Protein AF-0000000081333430 (afdb_homodimer)

Radius of gyration: 29.17 Å; Cα contacts (8 Å, |Δi|>4): 465; chains: 2; bounding box: 169×67×48 Å

Structure (mmCIF, N/CA/C/O backbone):
data_AF-0000000081333430-model_v1
#
loop_
_entity.id
_entity.type
_entity.pdbx_description
1 polymer 'TetR/AcrR family transcriptional regulator'
#
loop_
_atom_site.group_PDB
_atom_site.id
_atom_site.type_symbol
_atom_site.label_atom_id
_atom_site.label_alt_id
_atom_site.label_comp_id
_atom_site.label_asym_id
_atom_site.label_entity_id
_atom_site.label_seq_id
_atom_site.pdbx_PDB_ins_code
_atom_site.Cartn_x
_atom_site.Cartn_y
_atom_site.Cartn_z
_atom_site.occupancy
_atom_site.B_iso_or_equiv
_atom_site.auth_seq_id
_atom_site.auth_comp_id
_atom_site.auth_asym_id
_atom_site.auth_atom_id
_atom_site.pdbx_PDB_model_num
ATOM 1 N N . MET A 1 1 ? -84.312 11.594 16.094 1 27.25 1 MET A N 1
ATOM 2 C CA . MET A 1 1 ? -83.75 10.492 15.32 1 27.25 1 MET A CA 1
ATOM 3 C C . MET A 1 1 ? -82.188 10.617 15.219 1 27.25 1 MET A C 1
ATOM 5 O O . MET A 1 1 ? -81.688 11.555 14.594 1 27.25 1 MET A O 1
ATOM 9 N N . VAL A 1 2 ? -81.5 10.195 16.297 1 30.92 2 VAL A N 1
ATOM 10 C CA . VAL A 1 2 ? -80.062 10.242 16.703 1 30.92 2 VAL A CA 1
ATOM 11 C C . VAL A 1 2 ? -79.25 9.391 15.758 1 30.92 2 VAL A C 1
ATOM 13 O O . VAL A 1 2 ? -79.438 8.18 15.664 1 30.92 2 VAL A O 1
ATOM 16 N N . LYS A 1 3 ? -78.875 9.938 14.531 1 29.56 3 LYS A N 1
ATOM 17 C CA . LYS A 1 3 ? -78.062 9.25 13.562 1 29.56 3 LYS A CA 1
ATOM 18 C C . LYS A 1 3 ? -76.75 8.75 14.211 1 29.56 3 LYS A C 1
ATOM 20 O O . LYS A 1 3 ? -76 9.531 14.805 1 29.56 3 LYS A O 1
ATOM 25 N N . LEU A 1 4 ? -76.75 7.492 14.656 1 30.27 4 LEU A N 1
ATOM 26 C CA . LEU A 1 4 ? -75.625 6.73 15.188 1 30.27 4 LEU A CA 1
ATOM 27 C C . LEU A 1 4 ? -74.438 6.699 14.195 1 30.27 4 LEU A C 1
ATOM 29 O O . LEU A 1 4 ? -74.625 6.23 13.062 1 30.27 4 LEU A O 1
ATOM 33 N N . ASN A 1 5 ? -73.562 7.73 14.086 1 33.53 5 ASN A N 1
ATOM 34 C CA . ASN A 1 5 ? -72.312 7.797 13.32 1 33.53 5 ASN A CA 1
ATOM 35 C C . ASN A 1 5 ? -71.438 6.586 13.586 1 33.53 5 ASN A C 1
ATOM 37 O O . ASN A 1 5 ? -70.938 6.398 14.711 1 33.53 5 ASN A O 1
ATOM 41 N N . THR A 1 6 ? -71.75 5.402 12.984 1 31.69 6 THR A N 1
ATOM 42 C CA . THR A 1 6 ? -70.938 4.16 13.039 1 31.69 6 THR A CA 1
ATOM 43 C C . THR A 1 6 ? -69.562 4.379 12.547 1 31.69 6 THR A C 1
ATOM 45 O O . THR A 1 6 ? -69.312 4.727 11.383 1 31.69 6 THR A O 1
ATOM 48 N N . ALA A 1 7 ? -68.5 4.863 13.344 1 30.3 7 ALA A N 1
ATOM 49 C CA . ALA A 1 7 ? -67.062 4.902 13.102 1 30.3 7 ALA A CA 1
ATOM 50 C C . ALA A 1 7 ? -66.562 3.527 12.695 1 30.3 7 ALA A C 1
ATOM 52 O O . ALA A 1 7 ? -66.688 2.562 13.453 1 30.3 7 ALA A O 1
ATOM 53 N N . SER A 1 8 ? -66.625 3.168 11.406 1 31.27 8 SER A N 1
ATOM 54 C CA . SER A 1 8 ? -66.062 1.97 10.836 1 31.27 8 SER A CA 1
ATOM 55 C C . SER A 1 8 ? -64.562 1.89 11.172 1 31.27 8 SER A C 1
ATOM 57 O O . SER A 1 8 ? -63.781 2.814 10.883 1 31.27 8 SER A O 1
ATOM 59 N N . ALA A 1 9 ? -64.125 1.323 12.266 1 29 9 ALA A N 1
ATOM 60 C CA . ALA A 1 9 ? -62.75 0.922 12.602 1 29 9 ALA A CA 1
ATOM 61 C C . ALA A 1 9 ? -62.125 0.127 11.461 1 29 9 ALA A C 1
ATOM 63 O O . ALA A 1 9 ? -62.594 -0.963 11.125 1 29 9 ALA A O 1
ATOM 64 N N . ARG A 1 10 ? -61.656 0.77 10.406 1 31.45 10 ARG A N 1
ATOM 65 C CA . ARG A 1 10 ? -60.812 0.111 9.422 1 31.45 10 ARG A CA 1
ATOM 66 C C . ARG A 1 10 ? -59.719 -0.714 10.109 1 31.45 10 ARG A C 1
ATOM 68 O O . ARG A 1 10 ? -58.906 -0.179 10.875 1 31.45 10 ARG A O 1
ATOM 75 N N . ALA A 1 11 ? -59.906 -1.986 10.43 1 31.88 11 ALA A N 1
ATOM 76 C CA . ALA A 1 11 ? -58.875 -2.971 10.805 1 31.88 11 ALA A CA 1
ATOM 77 C C . ALA A 1 11 ? -57.688 -2.893 9.875 1 31.88 11 ALA A C 1
ATOM 79 O O . ALA A 1 11 ? -57.812 -2.947 8.648 1 31.88 11 ALA A O 1
ATOM 80 N N . ALA A 1 12 ? -56.594 -2.16 10.172 1 32.81 12 ALA A N 1
ATOM 81 C CA . ALA A 1 12 ? -55.281 -2.244 9.578 1 32.81 12 ALA A CA 1
ATOM 82 C C . ALA A 1 12 ? -54.812 -3.695 9.453 1 32.81 12 ALA A C 1
ATOM 84 O O . ALA A 1 12 ? -54.688 -4.402 10.461 1 32.81 12 ALA A O 1
ATOM 85 N N . THR A 1 13 ? -55.312 -4.465 8.422 1 35.69 13 THR A N 1
ATOM 86 C CA . THR A 1 13 ? -54.656 -5.738 8.125 1 35.69 13 THR A CA 1
ATOM 87 C C . THR A 1 13 ? -53.156 -5.57 8.062 1 35.69 13 THR A C 1
ATOM 89 O O . THR A 1 13 ? -52.625 -4.754 7.293 1 35.69 13 THR A O 1
ATOM 92 N N . THR A 1 14 ? -52.438 -5.645 9.141 1 38.69 14 THR A N 1
ATOM 93 C CA . THR A 1 14 ? -51 -5.82 9.18 1 38.69 14 THR A CA 1
ATOM 94 C C . THR A 1 14 ? -50.562 -6.887 8.18 1 38.69 14 THR A C 1
ATOM 96 O O . THR A 1 14 ? -50.875 -8.062 8.344 1 38.69 14 THR A O 1
ATOM 99 N N . GLY A 1 15 ? -50.688 -6.688 6.848 1 36.25 15 GLY A N 1
ATOM 100 C CA . GLY A 1 15 ? -50.031 -7.574 5.891 1 36.25 15 GLY A CA 1
ATOM 101 C C . GLY A 1 15 ? -48.625 -7.98 6.305 1 36.25 15 GLY A C 1
ATOM 102 O O . GLY A 1 15 ? -47.719 -7.141 6.367 1 36.25 15 GLY A O 1
ATOM 103 N N . LYS A 1 16 ? -48.438 -8.961 7.184 1 37.94 16 LYS A N 1
ATOM 104 C CA . LYS A 1 16 ? -47.125 -9.625 7.32 1 37.94 16 LYS A CA 1
ATOM 105 C C . LYS A 1 16 ? -46.5 -9.891 5.953 1 37.94 16 LYS A C 1
ATOM 107 O O . LYS A 1 16 ? -47.062 -10.602 5.129 1 37.94 16 LYS A O 1
ATOM 112 N N . THR A 1 17 ? -45.906 -8.914 5.305 1 42.38 17 THR A N 1
ATOM 113 C CA . THR A 1 17 ? -45 -9.219 4.195 1 42.38 17 THR A CA 1
ATOM 114 C C . THR A 1 17 ? -44.25 -10.523 4.457 1 42.38 17 THR A C 1
ATOM 116 O O . THR A 1 17 ? -43.438 -10.586 5.367 1 42.38 17 THR A O 1
ATOM 119 N N . GLN A 1 18 ? -44.781 -11.672 4.363 1 40.25 18 GLN A N 1
ATOM 120 C CA . GLN A 1 18 ? -44.031 -12.93 4.395 1 40.25 18 GLN A CA 1
ATOM 121 C C . GLN A 1 18 ? -42.719 -12.82 3.602 1 40.25 18 GLN A C 1
ATOM 123 O O . GLN A 1 18 ? -42.75 -12.438 2.43 1 40.25 18 GLN A O 1
ATOM 128 N N . GLU A 1 19 ? -41.656 -12.469 4.191 1 48.66 19 GLU A N 1
ATOM 129 C CA . GLU A 1 19 ? -40.344 -12.625 3.572 1 48.66 19 GLU A CA 1
ATOM 130 C C . GLU A 1 19 ? -40.312 -13.836 2.643 1 48.66 19 GLU A C 1
ATOM 132 O O . GLU A 1 19 ? -40.562 -14.969 3.076 1 48.66 19 GLU A O 1
ATOM 137 N N . HIS A 1 20 ? -40.844 -13.82 1.499 1 48.78 20 HIS A N 1
ATOM 138 C CA . HIS A 1 20 ? -40.781 -14.875 0.494 1 48.78 20 HIS A CA 1
ATOM 139 C C . HIS A 1 20 ? -39.438 -15.586 0.544 1 48.78 20 HIS A C 1
ATOM 141 O O . HIS A 1 20 ? -38.406 -15.016 0.151 1 48.78 20 HIS A O 1
ATOM 147 N N . LYS A 1 21 ? -39.281 -16.625 1.359 1 54.59 21 LYS A N 1
ATOM 148 C CA . LYS A 1 21 ? -38.156 -17.547 1.339 1 54.59 21 LYS A CA 1
ATOM 149 C C . LYS A 1 21 ? -37.812 -17.953 -0.091 1 54.59 21 LYS A C 1
ATOM 151 O O . LYS A 1 21 ? -38.656 -18.406 -0.85 1 54.59 21 LYS A O 1
ATOM 156 N N . LYS A 1 22 ? -36.656 -17.453 -0.52 1 60.91 22 LYS A N 1
ATOM 157 C CA . LYS A 1 22 ? -36.219 -17.844 -1.85 1 60.91 22 LYS A CA 1
ATOM 158 C C . LYS A 1 22 ? -36.406 -19.344 -2.066 1 60.91 22 LYS A C 1
ATOM 160 O O . LYS A 1 22 ? -36.281 -20.141 -1.131 1 60.91 22 LYS A O 1
ATOM 165 N N . PRO A 1 23 ? -36.938 -19.703 -3.215 1 59.31 23 PRO A N 1
ATOM 166 C CA . PRO A 1 23 ? -37.062 -21.141 -3.504 1 59.31 23 PRO A CA 1
ATOM 167 C C . PRO A 1 23 ? -35.781 -21.906 -3.207 1 59.31 23 PRO A C 1
ATOM 169 O O . PRO A 1 23 ? -34.688 -21.359 -3.311 1 59.31 23 PRO A O 1
ATOM 172 N N . PRO A 1 24 ? -35.969 -23.109 -2.623 1 55.69 24 PRO A N 1
ATOM 173 C CA . PRO A 1 24 ? -34.844 -23.922 -2.191 1 55.69 24 PRO A CA 1
ATOM 174 C C . PRO A 1 24 ? -33.688 -23.906 -3.199 1 55.69 24 PRO A C 1
ATOM 176 O O . PRO A 1 24 ? -32.5 -23.859 -2.811 1 55.69 24 PRO A O 1
ATOM 179 N N . ALA A 1 25 ? -34 -23.938 -4.492 1 66 25 ALA A N 1
ATOM 180 C CA . ALA A 1 25 ? -32.969 -23.938 -5.516 1 66 25 ALA A CA 1
ATOM 181 C C . ALA A 1 25 ? -32.156 -22.641 -5.477 1 66 25 ALA A C 1
ATOM 183 O O . ALA A 1 25 ? -30.938 -22.656 -5.629 1 66 25 ALA A O 1
ATOM 184 N N . GLN A 1 26 ? -32.875 -21.562 -5.32 1 69.44 26 GLN A N 1
ATOM 185 C CA . GLN A 1 26 ? -32.219 -20.281 -5.234 1 69.44 26 GLN A CA 1
ATOM 186 C C . GLN A 1 26 ? -31.406 -20.156 -3.943 1 69.44 26 GLN A C 1
ATOM 188 O O . GLN A 1 26 ? -30.297 -19.609 -3.939 1 69.44 26 GLN A O 1
ATOM 193 N N . GLN A 1 27 ? -31.984 -20.75 -2.953 1 71.44 27 GLN A N 1
ATOM 194 C CA . GLN A 1 27 ? -31.297 -20.734 -1.67 1 71.44 27 GLN A CA 1
ATOM 195 C C . GLN A 1 27 ? -30.016 -21.578 -1.729 1 71.44 27 GLN A C 1
ATOM 197 O O . GLN A 1 27 ? -28.969 -21.172 -1.21 1 71.44 27 GLN A O 1
ATOM 202 N N . ARG A 1 28 ? -30.172 -22.75 -2.283 1 73 28 ARG A N 1
ATOM 203 C CA . ARG A 1 28 ? -29.016 -23.641 -2.406 1 73 28 ARG A CA 1
ATOM 204 C C . ARG A 1 28 ? -27.922 -22.984 -3.252 1 73 28 ARG A C 1
ATOM 206 O O . ARG A 1 28 ? -26.734 -23.125 -2.949 1 73 28 ARG A O 1
ATOM 213 N N . SER A 1 29 ? -28.406 -22.328 -4.215 1 82.5 29 SER A N 1
ATOM 214 C CA . SER A 1 29 ? -27.469 -21.641 -5.086 1 82.5 29 SER A CA 1
ATOM 215 C C . SER A 1 29 ? -26.719 -20.547 -4.336 1 82.5 29 SER A C 1
ATOM 217 O O . SER A 1 29 ? -25.5 -20.406 -4.457 1 82.5 29 SER A O 1
ATOM 219 N N . THR A 1 30 ? -27.5 -19.922 -3.52 1 86.44 30 THR A N 1
ATOM 220 C CA . THR A 1 30 ? -26.906 -18.844 -2.742 1 86.44 30 THR A CA 1
ATOM 221 C C . THR A 1 30 ? -25.938 -19.406 -1.697 1 86.44 30 THR A C 1
ATOM 223 O O . THR A 1 30 ? -24.875 -18.828 -1.468 1 86.44 30 THR A O 1
ATOM 226 N N . GLU A 1 31 ? -26.281 -20.5 -1.153 1 91.88 31 GLU A N 1
ATOM 227 C CA . GLU A 1 31 ? -25.422 -21.125 -0.145 1 91.88 31 GLU A CA 1
ATOM 228 C C . GLU A 1 31 ? -24.109 -21.609 -0.754 1 91.88 31 GLU A C 1
ATOM 230 O O . GLU A 1 31 ? -23.047 -21.453 -0.157 1 91.88 31 GLU A O 1
ATOM 235 N N . THR A 1 32 ? -24.219 -22.234 -1.906 1 95 32 THR A N 1
ATOM 236 C CA . THR A 1 32 ? -23.016 -22.703 -2.578 1 95 32 THR A CA 1
ATOM 237 C C . THR A 1 32 ? -22.125 -21.531 -2.992 1 95 32 THR A C 1
ATOM 239 O O . THR A 1 32 ? -20.906 -21.594 -2.85 1 95 32 THR A O 1
ATOM 242 N N . TYR A 1 33 ? -22.797 -20.531 -3.471 1 97 33 TYR A N 1
ATOM 243 C CA . TYR A 1 33 ? -22.109 -19.297 -3.838 1 97 33 TYR A CA 1
ATOM 244 C C . TYR A 1 33 ? -21.297 -18.766 -2.666 1 97 33 TYR A C 1
ATOM 246 O O . TYR A 1 33 ? -20.094 -18.484 -2.805 1 97 33 TYR A O 1
ATOM 254 N N . GLU A 1 34 ? -21.891 -18.703 -1.5 1 97.62 34 GLU A N 1
ATOM 255 C CA . GLU A 1 34 ? -21.234 -18.188 -0.305 1 97.62 34 GLU A CA 1
ATOM 256 C C . GLU A 1 34 ? -20.156 -19.141 0.187 1 97.62 34 GLU A C 1
ATOM 258 O O . GLU A 1 34 ? -19.094 -18.703 0.644 1 97.62 34 GLU A O 1
ATOM 263 N N . ARG A 1 35 ? -20.391 -20.359 0.071 1 97.31 35 ARG A N 1
ATOM 264 C CA . ARG A 1 35 ? -19.422 -21.375 0.47 1 97.31 35 ARG A CA 1
ATOM 265 C C . ARG A 1 35 ? -18.141 -21.25 -0.349 1 97.31 35 ARG A C 1
ATOM 267 O O . ARG A 1 35 ? -17.047 -21.375 0.19 1 97.31 35 ARG A O 1
ATOM 274 N N . ILE A 1 36 ? -18.312 -21 -1.609 1 98.25 36 ILE A N 1
ATOM 275 C CA . ILE A 1 36 ? -17.172 -20.859 -2.498 1 98.25 36 ILE A CA 1
ATOM 276 C C . ILE A 1 36 ? -16.359 -19.625 -2.088 1 98.25 36 ILE A C 1
ATOM 278 O O . ILE A 1 36 ? -15.125 -19.688 -2.016 1 98.25 36 ILE A O 1
ATOM 282 N N . LEU A 1 37 ? -17.047 -18.594 -1.769 1 98.56 37 LEU A N 1
ATOM 283 C CA . LEU A 1 37 ? -16.375 -17.359 -1.4 1 98.56 37 LEU A CA 1
ATOM 284 C C . LEU A 1 37 ? -15.648 -17.516 -0.068 1 98.56 37 LEU A C 1
ATOM 286 O O . LEU A 1 37 ? -14.508 -17.047 0.085 1 98.56 37 LEU A O 1
ATOM 290 N N . VAL A 1 38 ? -16.234 -18.188 0.89 1 98.69 38 VAL A N 1
ATOM 291 C CA . VAL A 1 38 ? -15.602 -18.438 2.178 1 98.69 38 VAL A CA 1
ATOM 292 C C . VAL A 1 38 ? -14.375 -19.328 1.984 1 98.69 38 VAL A C 1
ATOM 294 O O . VAL A 1 38 ? -13.312 -19.047 2.549 1 98.69 38 VAL A O 1
ATOM 297 N N . ALA A 1 39 ? -14.5 -20.328 1.151 1 98.81 39 ALA A N 1
ATOM 298 C CA . ALA A 1 39 ? -13.383 -21.219 0.852 1 98.81 39 ALA A CA 1
ATOM 299 C C . ALA A 1 39 ? -12.242 -20.453 0.177 1 98.81 39 ALA A C 1
ATOM 301 O O . ALA A 1 39 ? -11.07 -20.734 0.426 1 98.81 39 ALA A O 1
ATOM 302 N N . THR A 1 40 ? -12.609 -19.547 -0.682 1 98.81 40 THR A N 1
ATOM 303 C CA . THR A 1 40 ? -11.609 -18.734 -1.365 1 98.81 40 THR A CA 1
ATOM 304 C C . THR A 1 40 ? -10.812 -17.906 -0.366 1 98.81 40 THR A C 1
ATOM 306 O O . THR A 1 40 ? -9.578 -17.875 -0.409 1 98.81 40 THR A O 1
ATOM 309 N N . ALA A 1 41 ? -11.5 -17.25 0.52 1 98.81 41 ALA A N 1
ATOM 310 C CA . ALA A 1 41 ? -10.836 -16.438 1.541 1 98.81 41 ALA A CA 1
ATOM 311 C C . ALA A 1 41 ? -9.945 -17.297 2.426 1 98.81 41 ALA A C 1
ATOM 313 O O . ALA A 1 41 ? -8.805 -16.922 2.723 1 98.81 41 ALA A O 1
ATOM 314 N N . GLN A 1 42 ? -10.422 -18.438 2.795 1 98.75 42 GLN A N 1
ATOM 315 C CA . GLN A 1 42 ? -9.641 -19.359 3.615 1 98.75 42 GLN A CA 1
ATOM 316 C C . GLN A 1 42 ? -8.383 -19.828 2.883 1 98.75 42 GLN A C 1
ATOM 318 O O . GLN A 1 42 ? -7.293 -19.828 3.455 1 98.75 42 GLN A O 1
ATOM 323 N N . THR A 1 43 ? -8.57 -20.219 1.642 1 98.75 43 THR A N 1
ATOM 324 C CA . THR A 1 43 ? -7.445 -20.688 0.838 1 98.75 43 THR A CA 1
ATOM 325 C C . THR A 1 43 ? -6.41 -19.578 0.662 1 98.75 43 THR A C 1
ATOM 327 O O . THR A 1 43 ? -5.207 -19.828 0.736 1 98.75 43 THR A O 1
ATOM 330 N N . LEU A 1 44 ? -6.906 -18.375 0.428 1 98.5 44 LEU A N 1
ATOM 331 C CA . LEU A 1 44 ? -6.016 -17.234 0.312 1 98.5 44 LEU A CA 1
ATOM 332 C C . LEU A 1 44 ? -5.18 -17.062 1.574 1 98.5 44 LEU A C 1
ATOM 334 O O . LEU A 1 44 ? -3.973 -16.812 1.494 1 98.5 44 LEU A O 1
ATOM 338 N N . CYS A 1 45 ? -5.746 -17.203 2.725 1 97.88 45 CYS A N 1
ATOM 339 C CA . CYS A 1 45 ? -5.047 -17.109 4 1 97.88 45 CYS A CA 1
ATOM 340 C C . CYS A 1 45 ? -4.008 -18.203 4.145 1 97.88 45 CYS A C 1
ATOM 342 O O . CYS A 1 45 ? -2.924 -17.984 4.684 1 97.88 45 CYS A O 1
ATOM 344 N N . ASP A 1 46 ? -4.293 -19.344 3.586 1 97.69 46 ASP A N 1
ATOM 345 C CA . ASP A 1 46 ? -3.461 -20.531 3.783 1 97.69 46 ASP A CA 1
ATOM 346 C C . ASP A 1 46 ? -2.252 -20.516 2.85 1 97.69 46 ASP A C 1
ATOM 348 O O . ASP A 1 46 ? -1.144 -20.859 3.256 1 97.69 46 ASP A O 1
ATOM 352 N N . VAL A 1 47 ? -2.49 -20.047 1.555 1 96.81 47 VAL A N 1
ATOM 353 C CA . VAL A 1 47 ? -1.43 -20.344 0.596 1 96.81 47 VAL A CA 1
ATOM 354 C C . VAL A 1 47 ? -0.89 -19.031 0.016 1 96.81 47 VAL A C 1
ATOM 356 O O . VAL A 1 47 ? 0.198 -19 -0.565 1 96.81 47 VAL A O 1
ATOM 359 N N . GLY A 1 48 ? -1.662 -17.938 0.114 1 96.81 48 GLY A N 1
ATOM 360 C CA . GLY A 1 48 ? -1.235 -16.672 -0.472 1 96.81 48 GLY A CA 1
ATOM 361 C C . GLY A 1 48 ? -1.702 -16.484 -1.903 1 96.81 48 GLY A C 1
ATOM 362 O O . GLY A 1 48 ? -2.121 -17.453 -2.553 1 96.81 48 GLY A O 1
ATOM 363 N N . ILE A 1 49 ? -1.628 -15.266 -2.367 1 97.44 49 ILE A N 1
ATOM 364 C CA . ILE A 1 49 ? -2.168 -14.875 -3.664 1 97.44 49 ILE A CA 1
ATOM 365 C C . ILE A 1 49 ? -1.367 -15.547 -4.777 1 97.44 49 ILE A C 1
ATOM 367 O O . ILE A 1 49 ? -1.916 -15.883 -5.832 1 97.44 49 ILE A O 1
ATOM 371 N N . GLU A 1 50 ? -0.078 -15.766 -4.574 1 95.94 50 GLU A N 1
ATOM 372 C CA . GLU A 1 50 ? 0.8 -16.281 -5.621 1 95.94 50 GLU A CA 1
ATOM 373 C C . GLU A 1 50 ? 0.603 -17.781 -5.82 1 95.94 50 GLU A C 1
ATOM 375 O O . GLU A 1 50 ? 1.089 -18.344 -6.801 1 95.94 50 GLU A O 1
ATOM 380 N N . ARG A 1 51 ? -0.149 -18.453 -4.926 1 96.44 51 ARG A N 1
ATOM 381 C CA . ARG A 1 51 ? -0.38 -19.891 -5.027 1 96.44 51 ARG A CA 1
ATOM 382 C C . ARG A 1 51 ? -1.869 -20.203 -5.141 1 96.44 51 ARG A C 1
ATOM 384 O O . ARG A 1 51 ? -2.256 -21.359 -5.352 1 96.44 51 ARG A O 1
ATOM 391 N N . LEU A 1 52 ? -2.666 -19.219 -4.961 1 97.81 52 LEU A N 1
ATOM 392 C CA . LEU A 1 52 ? -4.109 -19.422 -5.031 1 97.81 52 LEU A CA 1
ATOM 393 C C . LEU A 1 52 ? -4.52 -19.969 -6.395 1 97.81 52 LEU A C 1
ATOM 395 O O . LEU A 1 52 ? -4.074 -19.469 -7.43 1 97.81 52 LEU A O 1
ATOM 399 N N . SER A 1 53 ? -5.387 -21 -6.375 1 96.94 53 SER A N 1
ATOM 400 C CA . SER A 1 53 ? -5.93 -21.578 -7.602 1 96.94 53 SER A CA 1
ATOM 401 C C . SER A 1 53 ? -7.355 -22.078 -7.395 1 96.94 53 SER A C 1
ATOM 403 O O . SER A 1 53 ? -7.766 -22.344 -6.262 1 96.94 53 SER A O 1
ATOM 405 N N . THR A 1 54 ? -8.055 -22.219 -8.469 1 97.69 54 THR A N 1
ATOM 406 C CA . THR A 1 54 ? -9.414 -22.734 -8.391 1 97.69 54 THR A CA 1
ATOM 407 C C . THR A 1 54 ? -9.414 -24.172 -7.879 1 97.69 54 THR A C 1
ATOM 409 O O . THR A 1 54 ? -10.336 -24.578 -7.164 1 97.69 54 THR A O 1
ATOM 412 N N . ASN A 1 55 ? -8.375 -24.922 -8.18 1 97.88 55 ASN A N 1
ATOM 413 C CA . ASN A 1 55 ? -8.273 -26.297 -7.676 1 97.88 55 ASN A CA 1
ATOM 414 C C . ASN A 1 55 ? -8.203 -26.328 -6.152 1 97.88 55 ASN A C 1
ATOM 416 O O . ASN A 1 55 ? -8.898 -27.109 -5.508 1 97.88 55 ASN A O 1
ATOM 420 N N . LEU A 1 56 ? -7.43 -25.5 -5.586 1 98.31 56 LEU A N 1
ATOM 421 C CA . LEU A 1 56 ? -7.289 -25.453 -4.133 1 98.31 56 LEU A CA 1
ATOM 422 C C . LEU A 1 56 ? -8.586 -24.984 -3.479 1 98.31 56 LEU A C 1
ATOM 424 O O . LEU A 1 56 ? -8.945 -25.469 -2.4 1 98.31 56 LEU A O 1
ATOM 428 N N . VAL A 1 57 ? -9.266 -24.047 -4.125 1 98.69 57 VAL A N 1
ATOM 429 C CA . VAL A 1 57 ? -10.539 -23.562 -3.607 1 98.69 57 VAL A CA 1
ATOM 430 C C . VAL A 1 57 ? -11.562 -24.703 -3.613 1 98.69 57 VAL A C 1
ATOM 432 O O . VAL A 1 57 ? -12.32 -24.859 -2.652 1 98.69 57 VAL A O 1
ATOM 435 N N . CYS A 1 58 ? -11.562 -25.484 -4.684 1 98.56 58 CYS A N 1
ATOM 436 C CA . CYS A 1 58 ? -12.453 -26.641 -4.785 1 98.56 58 CYS A CA 1
ATOM 437 C C . CYS A 1 58 ? -12.203 -27.625 -3.654 1 98.56 58 CYS A C 1
ATOM 439 O O . CYS A 1 58 ? -13.148 -28.094 -3.014 1 98.56 58 CYS A O 1
ATOM 441 N N . GLU A 1 59 ? -10.992 -27.875 -3.436 1 98.44 59 GLU A N 1
ATOM 442 C CA . GLU A 1 59 ? -10.617 -28.781 -2.359 1 98.44 59 GLU A CA 1
ATOM 443 C C . GLU A 1 59 ? -11.109 -28.281 -1.008 1 98.44 59 GLU A C 1
ATOM 445 O O . GLU A 1 59 ? -11.688 -29.047 -0.226 1 98.44 59 GLU A O 1
ATOM 450 N N . CYS A 1 60 ? -11 -27.047 -0.754 1 98.25 60 CYS A N 1
ATOM 451 C CA . CYS A 1 60 ? -11.406 -26.438 0.504 1 98.25 60 CYS A CA 1
ATOM 452 C C . CYS A 1 60 ? -12.922 -26.422 0.64 1 98.25 60 CYS A C 1
ATOM 454 O O . CYS A 1 60 ? -13.461 -26.656 1.728 1 98.25 60 CYS A O 1
ATOM 456 N N . ALA A 1 61 ? -13.594 -26.234 -0.492 1 98 61 ALA A N 1
ATOM 457 C CA . ALA A 1 61 ? -15.047 -26.094 -0.49 1 98 61 ALA A CA 1
ATOM 458 C C . ALA A 1 61 ? -15.727 -27.453 -0.59 1 98 61 ALA A C 1
ATOM 460 O O . ALA A 1 61 ? -16.953 -27.547 -0.422 1 98 61 ALA A O 1
ATOM 461 N N . GLY A 1 62 ? -14.969 -28.453 -0.948 1 97.88 62 GLY A N 1
ATOM 462 C CA . GLY A 1 62 ? -15.562 -29.766 -1.192 1 97.88 62 GLY A CA 1
ATOM 463 C C . GLY A 1 62 ? -16.375 -29.812 -2.469 1 97.88 62 GLY A C 1
ATOM 464 O O . GLY A 1 62 ? -17.469 -30.406 -2.492 1 97.88 62 GLY A O 1
ATOM 465 N N . LEU A 1 63 ? -15.852 -29.172 -3.461 1 97.5 63 LEU A N 1
ATOM 466 C CA . LEU A 1 63 ? -16.531 -29.109 -4.75 1 97.5 63 LEU A CA 1
ATOM 467 C C . LEU A 1 63 ? -15.625 -29.594 -5.871 1 97.5 63 LEU A C 1
ATOM 469 O O . LEU A 1 63 ? -14.398 -29.609 -5.719 1 97.5 63 LEU A O 1
ATOM 473 N N . THR A 1 64 ? -16.297 -30 -6.957 1 96.75 64 THR A N 1
ATOM 474 C CA . THR A 1 64 ? -15.562 -30.281 -8.18 1 96.75 64 THR A CA 1
ATOM 475 C C . THR A 1 64 ? -15.352 -29.016 -9.008 1 96.75 64 THR A C 1
ATOM 477 O O . THR A 1 64 ? -16.125 -28.062 -8.891 1 96.75 64 THR A O 1
ATOM 480 N N . PRO A 1 65 ? -14.289 -29.016 -9.852 1 96.31 65 PRO A N 1
ATOM 481 C CA . PRO A 1 65 ? -14.047 -27.828 -10.688 1 96.31 65 PRO A CA 1
ATOM 482 C C . PRO A 1 65 ? -15.242 -27.469 -11.562 1 96.31 65 PRO A C 1
ATOM 484 O O . PRO A 1 65 ? -15.648 -26.297 -11.617 1 96.31 65 PRO A O 1
ATOM 487 N N . PRO A 1 66 ? -15.992 -28.359 -12.188 1 96.56 66 PRO A N 1
ATOM 488 C CA . PRO A 1 66 ? -17.172 -28 -12.977 1 96.56 66 PRO A CA 1
ATOM 489 C C . PRO A 1 66 ? -18.25 -27.312 -12.141 1 96.56 66 PRO A C 1
ATOM 491 O O . PRO A 1 66 ? -18.891 -26.375 -12.609 1 96.56 66 PRO A O 1
ATOM 494 N N . ALA A 1 67 ? -18.375 -27.797 -10.961 1 95.88 67 ALA A N 1
ATOM 495 C CA . ALA A 1 67 ? -19.359 -27.203 -10.062 1 95.88 67 ALA A CA 1
ATOM 496 C C . ALA A 1 67 ? -19.016 -25.766 -9.742 1 95.88 67 ALA A C 1
ATOM 498 O O . ALA A 1 67 ? -19.891 -24.891 -9.703 1 95.88 67 ALA A O 1
ATOM 499 N N . LEU A 1 68 ? -17.703 -25.5 -9.461 1 97.5 68 LEU A N 1
ATOM 500 C CA . LEU A 1 68 ? -17.266 -24.156 -9.164 1 97.5 68 LEU A CA 1
ATOM 501 C C . LEU A 1 68 ? -17.469 -23.234 -10.375 1 97.5 68 LEU A C 1
ATOM 503 O O . LEU A 1 68 ? -17.891 -22.094 -10.219 1 97.5 68 LEU A O 1
ATOM 507 N N . TYR A 1 69 ? -17.25 -23.688 -11.562 1 96.94 69 TYR A N 1
ATOM 508 C CA . TYR A 1 69 ? -17.25 -22.891 -12.773 1 96.94 69 TYR A CA 1
ATOM 509 C C . TYR A 1 69 ? -18.656 -22.469 -13.164 1 96.94 69 TYR A C 1
ATOM 511 O O . TYR A 1 69 ? -18.844 -21.562 -13.969 1 96.94 69 TYR A O 1
ATOM 519 N N . ARG A 1 70 ? -19.656 -23.172 -12.594 1 96.62 70 ARG A N 1
ATOM 520 C CA . ARG A 1 70 ? -21.047 -22.719 -12.758 1 96.62 70 ARG A CA 1
ATOM 521 C C . ARG A 1 70 ? -21.25 -21.344 -12.133 1 96.62 70 ARG A C 1
ATOM 523 O O . ARG A 1 70 ? -22.109 -20.578 -12.586 1 96.62 70 ARG A O 1
ATOM 530 N N . TYR A 1 71 ? -20.438 -21.109 -11.172 1 96.88 71 TYR A N 1
ATOM 531 C CA . TYR A 1 71 ? -20.609 -19.875 -10.422 1 96.88 71 TYR A CA 1
ATOM 532 C C . TYR A 1 71 ? -19.547 -18.844 -10.773 1 96.88 71 TYR A C 1
ATOM 534 O O . TYR A 1 71 ? -19.828 -17.656 -10.906 1 96.88 71 TYR A O 1
ATOM 542 N N . PHE A 1 72 ? -18.266 -19.297 -10.883 1 98 72 PHE A N 1
ATOM 543 C CA . PHE A 1 72 ? -17.125 -18.422 -11.117 1 98 72 PHE A CA 1
ATOM 544 C C . PHE A 1 72 ? -16.219 -18.984 -12.211 1 98 72 PHE A C 1
ATOM 546 O O . PHE A 1 72 ? -15.727 -20.109 -12.102 1 98 72 PHE A O 1
ATOM 553 N N . PRO A 1 73 ? -15.922 -18.141 -13.164 1 97.44 73 PRO A N 1
ATOM 554 C CA . PRO A 1 73 ? -15.18 -18.656 -14.32 1 97.44 73 PRO A CA 1
ATOM 555 C C . PRO A 1 73 ? -13.688 -18.828 -14.039 1 97.44 73 PRO A C 1
ATOM 557 O O . PRO A 1 73 ? -13 -19.547 -14.758 1 97.44 73 PRO A O 1
ATOM 560 N N . ASN A 1 74 ? -13.219 -18.078 -13 1 97 74 ASN A N 1
ATOM 561 C CA . ASN A 1 74 ? -11.797 -18.125 -12.688 1 97 74 ASN A CA 1
ATOM 562 C C . ASN A 1 74 ? -11.492 -17.516 -11.32 1 97 74 ASN A C 1
ATOM 564 O O . ASN A 1 74 ? -12.391 -17.016 -10.656 1 97 74 ASN A O 1
ATOM 568 N N . LYS A 1 75 ? -10.281 -17.531 -10.945 1 97 75 LYS A N 1
ATOM 569 C CA . LYS A 1 75 ? -9.891 -17.062 -9.625 1 97 75 LYS A CA 1
ATOM 570 C C . LYS A 1 75 ? -10.016 -15.539 -9.531 1 97 75 LYS A C 1
ATOM 572 O O . LYS A 1 75 ? -10.203 -14.992 -8.445 1 97 75 LYS A O 1
ATOM 577 N N . TYR A 1 76 ? -9.883 -14.836 -10.602 1 98.19 76 TYR A N 1
ATOM 578 C CA . TYR A 1 76 ? -10 -13.383 -10.594 1 98.19 76 TYR A CA 1
ATOM 579 C C . TYR A 1 76 ? -11.414 -12.953 -10.242 1 98.19 76 TYR 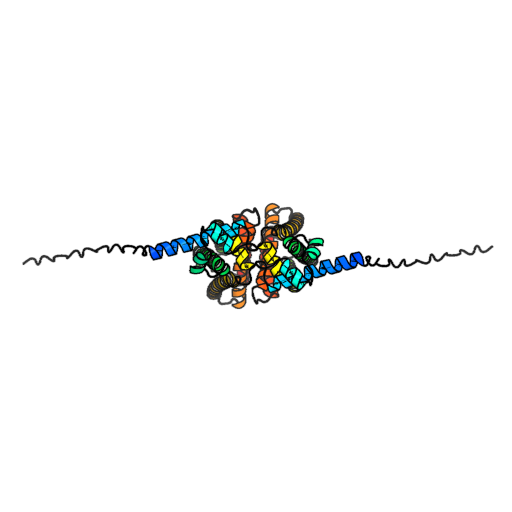A C 1
ATOM 581 O O . TYR A 1 76 ? -11.617 -11.984 -9.516 1 98.19 76 TYR A O 1
ATOM 589 N N . ALA A 1 77 ? -12.328 -13.688 -10.75 1 98.56 77 ALA A N 1
ATOM 590 C CA . ALA A 1 77 ? -13.719 -13.406 -10.43 1 98.56 77 ALA A CA 1
ATOM 591 C C . ALA A 1 77 ? -13.984 -13.594 -8.938 1 98.56 77 ALA A C 1
ATOM 593 O O . ALA A 1 77 ? -14.688 -12.797 -8.312 1 98.56 77 ALA A O 1
ATOM 594 N N . LEU A 1 78 ? -13.445 -14.656 -8.367 1 98.56 78 LEU A N 1
ATOM 595 C CA . LEU A 1 78 ? -13.578 -14.93 -6.941 1 98.56 78 LEU A CA 1
ATOM 596 C C . LEU A 1 78 ? -13.031 -13.766 -6.117 1 98.56 78 LEU A C 1
ATOM 598 O O . LEU A 1 78 ? -13.719 -13.25 -5.234 1 98.56 78 LEU A O 1
ATOM 602 N N . LEU A 1 79 ? -11.883 -13.305 -6.465 1 98.56 79 LEU A N 1
ATOM 603 C CA . LEU A 1 79 ? -11.211 -12.258 -5.703 1 98.56 79 LEU A CA 1
ATOM 604 C C . LEU A 1 79 ? -11.875 -10.906 -5.926 1 98.56 79 LEU A C 1
ATOM 606 O O . LEU A 1 79 ? -11.922 -10.07 -5.016 1 98.56 79 LEU A O 1
ATOM 610 N N . SER A 1 80 ? -12.375 -10.68 -7.137 1 98.75 80 SER A N 1
ATOM 611 C CA . SER A 1 80 ? -13.094 -9.445 -7.422 1 98.75 80 SER A CA 1
ATOM 612 C C . SER A 1 80 ? -14.289 -9.273 -6.496 1 98.75 80 SER A C 1
ATOM 614 O O . SER A 1 80 ? -14.484 -8.211 -5.902 1 98.75 80 SER A O 1
ATOM 616 N N . VAL A 1 81 ? -15.008 -10.328 -6.297 1 98.75 81 VAL A N 1
ATOM 617 C CA . VAL A 1 81 ? -16.203 -10.273 -5.473 1 98.75 81 VAL A CA 1
ATOM 618 C C . VAL A 1 81 ? -15.812 -10.062 -4.008 1 98.75 81 VAL A C 1
ATOM 620 O O . VAL A 1 81 ? -16.406 -9.227 -3.318 1 98.75 81 VAL A O 1
ATOM 623 N N . LEU A 1 82 ? -14.852 -10.812 -3.537 1 98.81 82 LEU A N 1
ATOM 624 C CA . LEU A 1 82 ? -14.383 -10.641 -2.164 1 98.81 82 LEU A CA 1
ATOM 625 C C . LEU A 1 82 ? -13.891 -9.219 -1.926 1 98.81 82 LEU A C 1
ATOM 627 O O . LEU A 1 82 ? -14.219 -8.609 -0.904 1 98.81 82 LEU A O 1
ATOM 631 N N . GLY A 1 83 ? -13.125 -8.672 -2.859 1 98.88 83 GLY A N 1
ATOM 632 C CA . GLY A 1 83 ? -12.617 -7.316 -2.762 1 98.88 83 GLY A CA 1
ATOM 633 C C . GLY A 1 83 ? -13.719 -6.27 -2.768 1 98.88 83 GLY A C 1
ATOM 634 O O . GLY A 1 83 ? -13.711 -5.348 -1.949 1 98.88 83 GLY A O 1
ATOM 635 N N . GLU A 1 84 ? -14.664 -6.418 -3.691 1 98.81 84 GLU A N 1
ATOM 636 C CA . GLU A 1 84 ? -15.773 -5.477 -3.797 1 98.81 84 GLU A CA 1
ATOM 637 C C . GLU A 1 84 ? -16.594 -5.441 -2.51 1 98.81 84 GLU A C 1
ATOM 639 O O . GLU A 1 84 ? -16.938 -4.367 -2.016 1 98.81 84 GLU A O 1
ATOM 644 N N . ARG A 1 85 ? -16.844 -6.609 -1.978 1 98.69 85 ARG A N 1
ATOM 645 C CA . ARG A 1 85 ? -17.609 -6.699 -0.743 1 98.69 85 ARG A CA 1
ATOM 646 C C . ARG A 1 85 ? -16.891 -6 0.405 1 98.69 85 ARG A C 1
ATOM 648 O O . ARG A 1 85 ? -17.516 -5.258 1.172 1 98.69 85 ARG A O 1
ATOM 655 N N . LEU A 1 86 ? -15.633 -6.238 0.531 1 98.88 86 LEU A N 1
ATOM 656 C CA . LEU A 1 86 ? -14.859 -5.625 1.608 1 98.88 86 LEU A CA 1
ATOM 657 C C . LEU A 1 86 ? -14.805 -4.109 1.443 1 98.88 86 LEU A C 1
ATOM 659 O O . LEU A 1 86 ? -15.039 -3.367 2.4 1 98.88 86 LEU A O 1
ATOM 663 N N . LEU A 1 87 ? -14.531 -3.648 0.229 1 98.81 87 LEU A N 1
ATOM 664 C CA . LEU A 1 87 ? -14.438 -2.217 -0.03 1 98.81 87 LEU A CA 1
ATOM 665 C C . LEU A 1 87 ? -15.781 -1.533 0.201 1 98.81 87 LEU A C 1
ATOM 667 O O . LEU A 1 87 ? -15.836 -0.404 0.691 1 98.81 87 LEU A O 1
ATOM 671 N N . GLU A 1 88 ? -16.828 -2.234 -0.129 1 98.56 88 GLU A N 1
ATOM 672 C CA . GLU A 1 88 ? -18.156 -1.693 0.127 1 98.56 88 GLU A CA 1
ATOM 673 C C . GLU A 1 88 ? -18.406 -1.542 1.623 1 98.56 88 GLU A C 1
ATOM 675 O O . GLU A 1 88 ? -18.984 -0.545 2.062 1 98.56 88 GLU A O 1
ATOM 680 N N . LYS A 1 89 ? -18.031 -2.555 2.387 1 98.62 89 LYS A N 1
ATOM 681 C CA . LYS A 1 89 ? -18.141 -2.465 3.84 1 98.62 89 LYS A CA 1
ATOM 682 C C . LYS A 1 89 ? -17.344 -1.28 4.379 1 98.62 89 LYS A C 1
ATOM 684 O O . LYS A 1 89 ? -17.828 -0.536 5.234 1 98.62 89 LYS A O 1
ATOM 689 N N . GLN A 1 90 ? -16.172 -1.093 3.906 1 98.75 90 GLN A N 1
ATOM 690 C CA . GLN A 1 90 ? -15.312 0.013 4.328 1 98.75 90 GLN A CA 1
ATOM 691 C C . GLN A 1 90 ? -15.93 1.357 3.947 1 98.75 90 GLN A C 1
ATOM 693 O O . GLN A 1 90 ? -15.992 2.271 4.773 1 98.75 90 GLN A O 1
ATOM 698 N N . ASN A 1 91 ? -16.375 1.46 2.682 1 98.56 91 ASN A N 1
ATOM 699 C CA . ASN A 1 91 ? -16.953 2.705 2.189 1 98.56 91 ASN A CA 1
ATOM 700 C C . ASN A 1 91 ? -18.219 3.072 2.951 1 98.56 91 ASN A C 1
ATOM 702 O O . ASN A 1 91 ? -18.516 4.254 3.145 1 98.56 91 ASN A O 1
ATOM 706 N N . GLY A 1 92 ? -18.938 2.061 3.389 1 98.19 92 GLY A N 1
ATOM 707 C CA . GLY A 1 92 ? -20.188 2.273 4.117 1 98.19 92 GLY A CA 1
ATOM 708 C C . GLY A 1 92 ? -19.984 2.959 5.453 1 98.19 92 GLY A C 1
ATOM 709 O O . GLY A 1 92 ? -20.938 3.482 6.039 1 98.19 92 GLY A O 1
ATOM 710 N N . LEU A 1 93 ? -18.781 3.031 5.934 1 98.44 93 LEU A N 1
ATOM 711 C CA . LEU A 1 93 ? -18.453 3.625 7.227 1 98.44 93 LEU A CA 1
ATOM 712 C C . LEU A 1 93 ? -18.297 5.137 7.105 1 98.44 93 LEU A C 1
ATOM 714 O O . LEU A 1 93 ? -18.359 5.852 8.109 1 98.44 93 LEU A O 1
ATOM 718 N N . ILE A 1 94 ? -18.031 5.648 5.914 1 98.06 94 ILE A N 1
ATOM 719 C CA . ILE A 1 94 ? -17.594 7.02 5.711 1 98.06 94 ILE A CA 1
ATOM 720 C C . ILE A 1 94 ? -18.672 7.992 6.168 1 98.06 94 ILE A C 1
ATOM 722 O O . ILE A 1 94 ? -18.406 8.906 6.945 1 98.06 94 ILE A O 1
ATOM 726 N N . ASP A 1 95 ? -19.922 7.746 5.832 1 95 95 ASP A N 1
ATOM 727 C CA . ASP A 1 95 ? -21.016 8.672 6.137 1 95 95 ASP A CA 1
ATOM 728 C C . ASP A 1 95 ? -21.344 8.648 7.625 1 95 95 ASP A C 1
ATOM 730 O O . ASP A 1 95 ? -22.016 9.562 8.125 1 95 95 ASP A O 1
ATOM 734 N N . ASN A 1 96 ? -20.906 7.582 8.32 1 94.38 96 ASN A N 1
ATOM 735 C CA . ASN A 1 96 ? -21.109 7.508 9.758 1 94.38 96 ASN A CA 1
ATOM 736 C C . ASN A 1 96 ? -20.234 8.516 10.5 1 94.38 96 ASN A C 1
ATOM 738 O O . ASN A 1 96 ? -20.531 8.891 11.633 1 94.38 96 ASN A O 1
ATOM 742 N N . TRP A 1 97 ? -19.172 8.93 9.844 1 93.38 97 TRP A N 1
ATOM 743 C CA . TRP A 1 97 ? -18.188 9.719 10.586 1 93.38 97 TRP A CA 1
ATOM 744 C C . TRP A 1 97 ? -17.953 11.07 9.93 1 93.38 97 TRP A C 1
ATOM 746 O O . TRP A 1 97 ? -17.688 12.062 10.609 1 93.38 97 TRP A O 1
ATOM 756 N N . ILE A 1 98 ? -18.031 11.133 8.609 1 92.81 98 ILE A N 1
ATOM 757 C CA . ILE A 1 98 ? -17.703 12.359 7.887 1 92.81 98 ILE A CA 1
ATOM 758 C C . ILE A 1 98 ? -18.969 12.945 7.258 1 92.81 98 ILE A C 1
ATOM 760 O O . ILE A 1 98 ? -19.531 12.352 6.34 1 92.81 98 ILE A O 1
ATOM 764 N N . THR A 1 99 ? -19.328 14.109 7.742 1 92.62 99 THR A N 1
ATOM 765 C CA . THR A 1 99 ? -20.484 14.844 7.238 1 92.62 99 THR A CA 1
ATOM 766 C C . THR A 1 99 ? -20.062 16.25 6.781 1 92.62 99 THR A C 1
ATOM 768 O O . THR A 1 99 ? -19.031 16.75 7.195 1 92.62 99 THR A O 1
ATOM 771 N N . PRO A 1 100 ? -20.906 16.812 5.914 1 89.94 100 PRO A N 1
ATOM 772 C CA . PRO A 1 100 ? -20.594 18.188 5.504 1 89.94 100 PRO A CA 1
ATOM 773 C C . PRO A 1 100 ? -20.422 19.141 6.691 1 89.94 100 PRO A C 1
ATOM 775 O O . PRO A 1 100 ? -19.578 20.031 6.66 1 89.94 100 PRO A O 1
ATOM 778 N N . GLN A 1 101 ? -21.188 18.922 7.723 1 90.25 101 GLN A N 1
ATOM 779 C CA . GLN A 1 101 ? -21.094 19.75 8.914 1 90.25 101 GLN A CA 1
ATOM 780 C C . GLN A 1 101 ? -19.75 19.609 9.602 1 90.25 101 GLN A C 1
ATOM 782 O O . GLN A 1 101 ? -19.156 20.594 10.055 1 90.25 101 GLN A O 1
ATOM 787 N N . LEU A 1 102 ? -19.25 18.422 9.633 1 90.62 102 LEU A N 1
ATOM 788 C CA . LEU A 1 102 ? -17.953 18.172 10.258 1 90.62 102 LEU A CA 1
ATOM 789 C C . LEU A 1 102 ? -16.828 18.766 9.422 1 90.62 102 LEU A C 1
ATOM 791 O O . LEU A 1 102 ? -15.852 19.281 9.977 1 90.62 102 LEU A O 1
ATOM 795 N N . LEU A 1 103 ? -16.984 18.719 8.156 1 88.44 103 LEU A N 1
ATOM 796 C CA . LEU A 1 103 ? -15.961 19.203 7.242 1 88.44 103 LEU A CA 1
ATOM 797 C C . LEU A 1 103 ? -15.82 20.719 7.336 1 88.44 103 LEU A C 1
ATOM 799 O O . LEU A 1 103 ? -14.742 21.266 7.098 1 88.44 103 LEU A O 1
ATOM 803 N N . SER A 1 104 ? -16.875 21.406 7.73 1 85.62 104 SER A N 1
ATOM 804 C CA . SER A 1 104 ? -16.875 22.859 7.844 1 85.62 104 SER A CA 1
ATOM 805 C C . SER A 1 104 ? -16.641 23.312 9.289 1 85.62 104 SER A C 1
ATOM 807 O O . SER A 1 104 ? -16.594 24.5 9.578 1 85.62 104 SER A O 1
ATOM 809 N N . GLY A 1 105 ? -16.531 22.344 10.211 1 86.62 105 GLY A N 1
ATOM 810 C CA . GLY A 1 105 ? -16.406 22.641 11.633 1 86.62 105 GLY A CA 1
ATOM 811 C C . GLY A 1 105 ? -14.961 22.781 12.078 1 86.62 105 GLY A C 1
ATOM 812 O O . GLY A 1 105 ? -14.055 22.906 11.242 1 86.62 105 GLY A O 1
ATOM 813 N N . PRO A 1 106 ? -14.742 22.906 13.391 1 90.62 106 PRO A N 1
ATOM 814 C CA . PRO A 1 106 ? -13.383 23.016 13.938 1 90.62 106 PRO A CA 1
ATOM 815 C C . PRO A 1 106 ? -12.508 21.828 13.555 1 90.62 106 PRO A C 1
ATOM 817 O O . PRO A 1 106 ? -12.969 20.688 13.555 1 90.62 106 PRO A O 1
ATOM 820 N N . PRO A 1 107 ? -11.273 22.094 13.234 1 90.94 107 PRO A N 1
ATOM 821 C CA . PRO A 1 107 ? -10.359 21.031 12.789 1 90.94 107 PRO A CA 1
ATOM 822 C C . PRO A 1 107 ? -10.211 19.906 13.82 1 90.94 107 PRO A C 1
ATOM 824 O O . PRO A 1 107 ? -10.055 18.75 13.445 1 90.94 107 PRO A O 1
ATOM 827 N N . GLU A 1 108 ? -10.297 20.25 15.047 1 92.69 108 GLU A N 1
ATOM 828 C CA . GLU A 1 108 ? -10.109 19.25 16.094 1 92.69 108 GLU A CA 1
ATOM 829 C C . GLU A 1 108 ? -11.227 18.203 16.062 1 92.69 108 GLU A C 1
ATOM 831 O O . GLU A 1 108 ? -10.984 17.016 16.312 1 92.69 108 GLU A O 1
ATOM 836 N N . VAL A 1 109 ? -12.383 18.703 15.789 1 94.94 109 VAL A N 1
ATOM 837 C CA . VAL A 1 109 ? -13.531 17.797 15.727 1 94.94 109 VAL A CA 1
ATOM 838 C C . VAL A 1 109 ? -13.414 16.906 14.5 1 94.94 109 VAL A C 1
ATOM 840 O O . VAL A 1 109 ? -13.672 15.695 14.57 1 94.94 109 VAL A O 1
ATOM 843 N N . LEU A 1 110 ? -13.016 17.438 13.391 1 95.12 110 LEU A N 1
ATOM 844 C CA . LEU A 1 110 ? -12.812 16.672 12.164 1 95.12 110 LEU A CA 1
ATOM 845 C C . LEU A 1 110 ? -11.719 15.633 12.344 1 95.12 110 LEU A C 1
ATOM 847 O O . LEU A 1 110 ? -11.852 14.5 11.883 1 95.12 110 LEU A O 1
ATOM 851 N N . GLU A 1 111 ? -10.656 16.047 13.031 1 96 111 GLU A N 1
ATOM 852 C CA . GLU A 1 111 ? -9.562 15.117 13.312 1 96 111 GLU A CA 1
ATOM 853 C C . GLU A 1 111 ? -10.055 13.898 14.086 1 96 111 GLU A C 1
ATOM 855 O O . GLU A 1 111 ? -9.703 12.766 13.75 1 96 111 GLU A O 1
ATOM 860 N N . SER A 1 112 ? -10.836 14.141 15.117 1 97.62 112 SER A N 1
ATOM 861 C CA . SER A 1 112 ? -11.344 13.055 15.945 1 97.62 112 SER A CA 1
ATOM 862 C C . SER A 1 112 ? -12.25 12.125 15.141 1 97.62 112 SER A C 1
ATOM 864 O O . SER A 1 112 ? -12.156 10.906 15.258 1 97.62 112 SER A O 1
ATOM 866 N N . ALA A 1 113 ? -13.078 12.703 14.328 1 97.81 113 ALA A N 1
ATOM 867 C CA . ALA A 1 113 ? -13.992 11.922 13.5 1 97.81 113 ALA A CA 1
ATOM 868 C C . ALA A 1 113 ? -13.227 11.078 12.484 1 97.81 113 ALA A C 1
ATOM 870 O O . ALA A 1 113 ? -13.531 9.898 12.289 1 97.81 113 ALA A O 1
ATOM 871 N N . LEU A 1 114 ? -12.289 11.68 11.844 1 98.12 114 LEU A N 1
ATOM 872 C CA . LEU A 1 114 ? -11.484 10.969 10.852 1 98.12 114 LEU A CA 1
ATOM 873 C C . LEU A 1 114 ? -10.695 9.836 11.5 1 98.12 114 LEU A C 1
ATOM 875 O O . LEU A 1 114 ? -10.578 8.75 10.93 1 98.12 114 LEU A O 1
ATOM 879 N N . ALA A 1 115 ? -10.172 10.086 12.688 1 98.69 115 ALA A N 1
ATOM 880 C CA . ALA A 1 115 ? -9.461 9.039 13.422 1 98.69 115 ALA A CA 1
ATOM 881 C C . ALA A 1 115 ? -10.367 7.84 13.672 1 98.69 115 ALA A C 1
ATOM 883 O O . ALA A 1 115 ? -9.945 6.691 13.508 1 98.69 115 ALA A O 1
ATOM 884 N N . GLU A 1 116 ? -11.562 8.094 14.078 1 98.69 116 GLU A N 1
ATOM 885 C CA . GLU A 1 116 ? -12.523 7.023 14.344 1 98.69 116 GLU A CA 1
ATOM 886 C C . GLU A 1 116 ? -12.891 6.285 13.055 1 98.69 116 GLU A C 1
ATOM 888 O O . GLU A 1 116 ? -13.078 5.066 13.062 1 98.69 116 GLU A O 1
ATOM 893 N N . LEU A 1 117 ? -13 7.016 11.961 1 98.75 117 LEU A N 1
ATOM 894 C CA . LEU A 1 117 ? -13.25 6.387 10.664 1 98.75 117 LEU A CA 1
ATOM 895 C C . LEU A 1 117 ? -12.133 5.418 10.305 1 98.75 117 LEU A C 1
ATOM 897 O O . LEU A 1 117 ? -12.398 4.281 9.898 1 98.75 117 LEU A O 1
ATOM 901 N N . ILE A 1 118 ? -10.891 5.895 10.43 1 98.88 118 ILE A N 1
ATOM 902 C CA . ILE A 1 118 ? -9.75 5.043 10.117 1 98.88 118 ILE A CA 1
ATOM 903 C C . ILE A 1 118 ? -9.773 3.801 11.008 1 98.88 118 ILE A C 1
ATOM 905 O O . ILE A 1 118 ? -9.609 2.68 10.523 1 98.88 118 ILE A O 1
ATOM 909 N N . LEU A 1 119 ? -10.055 3.99 12.281 1 98.88 119 LEU A N 1
ATOM 910 C CA . LEU A 1 119 ? -10.078 2.893 13.242 1 98.88 119 LEU A CA 1
ATOM 911 C C . LEU A 1 119 ? -11.172 1.892 12.898 1 98.88 119 LEU A C 1
ATOM 913 O O . LEU A 1 119 ? -10.953 0.679 12.938 1 98.88 119 LEU A O 1
ATOM 917 N N . ASP A 1 120 ? -12.312 2.332 12.57 1 98.81 120 ASP A N 1
ATOM 918 C CA . ASP A 1 120 ? -13.414 1.448 12.203 1 98.81 120 ASP A CA 1
ATOM 919 C C . ASP A 1 120 ? -13.109 0.696 10.914 1 98.81 120 ASP A C 1
ATOM 921 O O . ASP A 1 120 ? -13.508 -0.46 10.75 1 98.81 120 ASP A O 1
ATOM 925 N N . THR A 1 121 ? -12.5 1.402 9.992 1 98.88 121 THR A N 1
ATOM 926 C CA . THR A 1 121 ? -12.094 0.756 8.75 1 98.88 121 THR A CA 1
ATOM 927 C C . THR A 1 121 ? -11.109 -0.375 9.023 1 98.88 121 THR A C 1
ATOM 929 O O . THR A 1 121 ? -11.219 -1.453 8.438 1 98.88 121 THR A O 1
ATOM 932 N N . TYR A 1 122 ? -10.172 -0.103 9.945 1 98.94 122 TYR A N 1
ATOM 933 C CA . TYR A 1 122 ? -9.242 -1.136 10.391 1 98.94 122 TYR A CA 1
ATOM 934 C C . TYR A 1 122 ? -9.992 -2.318 10.992 1 98.94 122 TYR A C 1
ATOM 936 O O . TYR A 1 122 ? -9.727 -3.473 10.641 1 98.94 122 TYR A O 1
ATOM 944 N N . ARG A 1 123 ? -10.938 -2.094 11.812 1 98.75 123 ARG A N 1
ATOM 945 C CA . ARG A 1 123 ? -11.672 -3.127 12.531 1 98.75 123 ARG A CA 1
ATOM 946 C C . ARG A 1 123 ? -12.492 -3.979 11.57 1 98.75 123 ARG A C 1
ATOM 948 O O . ARG A 1 123 ? -12.555 -5.203 11.711 1 98.75 123 ARG A O 1
ATOM 955 N N . VAL A 1 124 ? -13.102 -3.367 10.594 1 98.75 124 VAL A N 1
ATOM 956 C CA . VAL A 1 124 ? -13.906 -4.109 9.625 1 98.75 124 VAL A CA 1
ATOM 957 C C . VAL A 1 124 ? -13 -5 8.781 1 98.75 124 VAL A C 1
ATOM 959 O O . VAL A 1 124 ? -13.375 -6.121 8.422 1 98.75 124 VAL A O 1
ATOM 962 N N . THR A 1 125 ? -11.844 -4.465 8.414 1 98.88 125 THR A N 1
ATOM 963 C CA . THR A 1 125 ? -10.875 -5.27 7.668 1 98.88 125 THR A CA 1
ATOM 964 C C . THR A 1 125 ? -10.422 -6.469 8.492 1 98.88 125 THR A C 1
ATOM 966 O O . THR A 1 125 ? -10.367 -7.59 7.984 1 98.88 125 THR A O 1
ATOM 969 N N . GLN A 1 126 ? -10.117 -6.215 9.781 1 98.44 126 GLN A N 1
ATOM 970 C CA . GLN A 1 126 ? -9.695 -7.27 10.695 1 98.44 126 GLN A CA 1
ATOM 971 C C . GLN A 1 126 ? -10.781 -8.328 10.859 1 98.44 126 GLN A C 1
ATOM 973 O O . GLN A 1 126 ? -10.477 -9.516 10.984 1 98.44 126 GLN A O 1
ATOM 978 N N . ALA A 1 127 ? -12.016 -7.906 10.852 1 98.56 127 ALA A N 1
ATOM 979 C CA . ALA A 1 127 ? -13.148 -8.805 11.078 1 98.56 127 ALA A CA 1
ATOM 980 C C . ALA A 1 127 ? -13.461 -9.617 9.82 1 98.56 127 ALA A C 1
ATOM 982 O O . ALA A 1 127 ? -14.227 -10.586 9.875 1 98.56 127 ALA A O 1
ATOM 983 N N . THR A 1 128 ? -12.906 -9.25 8.703 1 98.69 128 THR A N 1
ATOM 984 C CA . THR A 1 128 ? -13.141 -9.938 7.441 1 98.69 128 THR A CA 1
ATOM 985 C C . THR A 1 128 ? -12.109 -11.039 7.223 1 98.69 128 THR A C 1
ATOM 987 O O . THR A 1 128 ? -10.906 -10.789 7.246 1 98.69 128 THR A O 1
ATOM 990 N N . LEU A 1 129 ? -12.578 -12.258 6.996 1 98.44 129 LEU A N 1
ATOM 991 C CA . LEU A 1 129 ? -11.672 -13.383 6.754 1 98.44 129 LEU A CA 1
ATOM 992 C C . LEU A 1 129 ? -10.766 -13.102 5.559 1 98.44 129 LEU A C 1
ATOM 994 O O . LEU A 1 129 ? -11.25 -12.93 4.438 1 98.44 129 LEU A O 1
ATOM 998 N N . GLY A 1 130 ? -9.516 -12.977 5.844 1 98.06 130 GLY A N 1
ATOM 999 C CA . GLY A 1 130 ? -8.531 -12.727 4.797 1 98.06 130 GLY A CA 1
ATOM 1000 C C . GLY A 1 130 ? -8.562 -11.297 4.289 1 98.06 130 GLY A C 1
ATOM 1001 O O . GLY A 1 130 ? -8.117 -11.016 3.176 1 98.06 130 GLY A O 1
ATOM 1002 N N . GLY A 1 131 ? -9.094 -10.375 5.066 1 98.69 131 GLY A N 1
ATOM 1003 C CA . GLY A 1 131 ? -9.352 -9.016 4.617 1 98.69 131 GLY A CA 1
ATOM 1004 C C . GLY A 1 131 ? -8.117 -8.328 4.062 1 98.69 131 GLY A C 1
ATOM 1005 O O . GLY A 1 131 ? -8.125 -7.84 2.932 1 98.69 131 GLY A O 1
ATOM 1006 N N . MET A 1 132 ? -7.02 -8.344 4.809 1 98.19 132 MET A N 1
ATOM 1007 C CA . MET A 1 132 ? -5.816 -7.645 4.375 1 98.19 132 MET A CA 1
ATOM 1008 C C . MET A 1 132 ? -5.148 -8.367 3.213 1 98.19 132 MET A C 1
ATOM 1010 O O . MET A 1 132 ? -4.602 -7.734 2.311 1 98.19 132 MET A O 1
ATOM 1014 N N . TRP A 1 133 ? -5.262 -9.688 3.137 1 98.12 133 TRP A N 1
ATOM 1015 C CA . TRP A 1 133 ? -4.707 -10.445 2.021 1 98.12 133 TRP A CA 1
ATOM 1016 C C . TRP A 1 133 ? -5.488 -10.18 0.739 1 98.12 133 TRP A C 1
ATOM 1018 O O . TRP A 1 133 ? -4.91 -10.141 -0.351 1 98.12 133 TRP A O 1
ATOM 1028 N N . ILE A 1 134 ? -6.762 -10.023 0.91 1 98.69 134 ILE A N 1
ATOM 1029 C CA . ILE A 1 134 ? -7.59 -9.641 -0.229 1 98.69 134 ILE A CA 1
ATOM 1030 C C . ILE A 1 134 ? -7.133 -8.289 -0.766 1 98.69 134 ILE A C 1
ATOM 1032 O O . ILE A 1 134 ? -6.859 -8.148 -1.96 1 98.69 134 ILE A O 1
ATOM 1036 N N . LEU A 1 135 ? -6.949 -7.34 0.105 1 98.69 135 LEU A N 1
ATOM 1037 C CA . LEU A 1 135 ? -6.574 -5.992 -0.305 1 98.69 135 LEU A CA 1
ATOM 1038 C C . LEU A 1 135 ? -5.18 -5.977 -0.917 1 98.69 135 LEU A C 1
ATOM 1040 O O . LEU A 1 135 ? -4.945 -5.312 -1.927 1 98.69 135 LEU A O 1
ATOM 1044 N N . LYS A 1 136 ? -4.297 -6.715 -0.323 1 98.38 136 LYS A N 1
ATOM 1045 C CA . LYS A 1 136 ? -2.955 -6.82 -0.888 1 98.38 136 LYS A CA 1
ATOM 1046 C C . LYS A 1 136 ? -2.986 -7.484 -2.262 1 98.38 136 LYS A C 1
ATOM 1048 O O . LYS A 1 136 ? -2.24 -7.094 -3.162 1 98.38 136 LYS A O 1
ATOM 1053 N N . GLY A 1 137 ? -3.854 -8.453 -2.441 1 98.25 137 GLY A N 1
ATOM 1054 C CA . GLY A 1 137 ? -4.023 -9.102 -3.734 1 98.25 137 GLY A CA 1
ATOM 1055 C C . GLY A 1 137 ? -4.559 -8.164 -4.801 1 98.25 137 GLY A C 1
ATOM 1056 O O . GLY A 1 137 ? -4.109 -8.203 -5.949 1 98.25 137 GLY A O 1
ATOM 1057 N N . LEU A 1 138 ? -5.492 -7.328 -4.414 1 98.31 138 LEU A N 1
ATOM 1058 C CA . LEU A 1 138 ? -6.07 -6.375 -5.355 1 98.31 138 LEU A CA 1
ATOM 1059 C C . LEU A 1 138 ? -5.008 -5.406 -5.867 1 98.31 138 LEU A C 1
ATOM 1061 O O . LEU A 1 138 ? -5.121 -4.891 -6.98 1 98.31 138 LEU A O 1
ATOM 1065 N N . ARG A 1 139 ? -3.961 -5.152 -5.074 1 97.75 139 ARG A N 1
ATOM 1066 C CA . ARG A 1 139 ? -2.883 -4.25 -5.465 1 97.75 139 ARG A CA 1
ATOM 1067 C C . ARG A 1 139 ? -1.871 -4.957 -6.359 1 97.75 139 ARG A C 1
ATOM 1069 O O . ARG A 1 139 ? -1.384 -4.383 -7.332 1 97.75 139 ARG A O 1
ATOM 1076 N N . ALA A 1 140 ? -1.656 -6.207 -6.098 1 97.75 140 ALA A N 1
ATOM 1077 C CA . ALA A 1 140 ? -0.498 -6.883 -6.676 1 97.75 140 ALA A CA 1
ATOM 1078 C C . ALA A 1 140 ? -0.865 -7.578 -7.984 1 97.75 140 ALA A C 1
ATOM 1080 O O . ALA A 1 140 ? 0.007 -7.871 -8.805 1 97.75 140 ALA A O 1
ATOM 1081 N N . VAL A 1 141 ? -2.15 -7.934 -8.156 1 98.06 141 VAL A N 1
ATOM 1082 C CA . VAL A 1 141 ? -2.592 -8.656 -9.344 1 98.06 141 VAL A CA 1
ATOM 1083 C C . VAL A 1 141 ? -3.129 -7.668 -10.383 1 98.06 141 VAL A C 1
ATOM 1085 O O . VAL A 1 141 ? -4.188 -7.062 -10.18 1 98.06 141 VAL A O 1
ATOM 1088 N N . PRO A 1 142 ? -2.502 -7.562 -11.484 1 97.06 142 PRO A N 1
ATOM 1089 C CA . PRO A 1 142 ? -2.873 -6.531 -12.461 1 97.06 142 PRO A CA 1
ATOM 1090 C C . PRO A 1 142 ? -4.34 -6.617 -12.883 1 97.06 142 PRO A C 1
ATOM 1092 O O . PRO A 1 142 ? -5.023 -5.594 -12.953 1 97.06 142 PRO A O 1
ATOM 1095 N N . ALA A 1 143 ? -4.855 -7.77 -13.031 1 97.19 143 ALA A N 1
ATOM 1096 C CA . ALA A 1 143 ? -6.227 -7.969 -13.492 1 97.19 143 ALA A CA 1
ATOM 1097 C C . ALA A 1 143 ? -7.23 -7.484 -12.445 1 97.19 143 ALA A C 1
ATOM 1099 O O . ALA A 1 143 ? -8.422 -7.336 -12.742 1 97.19 143 ALA A O 1
ATOM 1100 N N . LEU A 1 144 ? -6.742 -7.184 -11.242 1 98.25 144 LEU A N 1
ATOM 1101 C CA . LEU A 1 144 ? -7.66 -6.891 -10.148 1 98.25 144 LEU A CA 1
ATOM 1102 C C . LEU A 1 144 ? -7.488 -5.457 -9.664 1 98.25 144 LEU A C 1
ATOM 1104 O O . LEU A 1 144 ? -8.266 -4.977 -8.836 1 98.25 144 LEU A O 1
ATOM 1108 N N . GLU A 1 145 ? -6.516 -4.719 -10.117 1 97.81 145 GLU A N 1
ATOM 1109 C CA . GLU A 1 145 ? -6.203 -3.377 -9.641 1 97.81 145 GLU A CA 1
ATOM 1110 C C . GLU A 1 145 ? -7.426 -2.463 -9.727 1 97.81 145 GLU A C 1
ATOM 1112 O O . GLU A 1 145 ? -7.641 -1.623 -8.852 1 97.81 145 GLU A O 1
ATOM 1117 N N . HIS A 1 146 ? -8.18 -2.688 -10.859 1 98.06 146 HIS A N 1
ATOM 1118 C CA . HIS A 1 146 ? -9.305 -1.792 -11.117 1 98.06 146 HIS A CA 1
ATOM 1119 C C . HIS A 1 146 ? -10.336 -1.868 -9.992 1 98.06 146 HIS A C 1
ATOM 1121 O O . HIS A 1 146 ? -11.031 -0.889 -9.719 1 98.06 146 HIS A O 1
ATOM 1127 N N . VAL A 1 147 ? -10.461 -3.012 -9.312 1 98.62 147 VAL A N 1
ATOM 1128 C CA . VAL A 1 147 ? -11.438 -3.18 -8.242 1 98.62 147 VAL A CA 1
ATOM 1129 C C . VAL A 1 147 ? -11.164 -2.176 -7.129 1 98.62 147 VAL A C 1
ATOM 1131 O O . VAL A 1 147 ? -12.07 -1.472 -6.68 1 98.62 147 VAL A O 1
ATOM 1134 N N . ARG A 1 148 ? -9.945 -2.088 -6.703 1 98.56 148 ARG A N 1
ATOM 1135 C CA . ARG A 1 148 ? -9.523 -1.16 -5.66 1 98.56 148 ARG A CA 1
ATOM 1136 C C . ARG A 1 148 ? -9.555 0.28 -6.16 1 98.56 148 ARG A C 1
ATOM 1138 O O . ARG A 1 148 ? -10.117 1.157 -5.504 1 98.56 148 ARG A O 1
ATOM 1145 N N . LEU A 1 149 ? -9.008 0.513 -7.34 1 98.56 149 LEU A N 1
ATOM 1146 C CA . LEU A 1 149 ? -8.844 1.863 -7.867 1 98.56 149 LEU A CA 1
ATOM 1147 C C . LEU A 1 149 ? -10.195 2.502 -8.156 1 98.56 149 LEU A C 1
ATOM 1149 O O . LEU A 1 149 ? -10.406 3.684 -7.867 1 98.56 149 LEU A O 1
ATOM 1153 N N . ASP A 1 150 ? -11.07 1.726 -8.742 1 98.56 150 ASP A N 1
ATOM 1154 C CA . ASP A 1 150 ? -12.398 2.256 -9.016 1 98.56 150 ASP A CA 1
ATOM 1155 C C . ASP A 1 150 ? -13.102 2.67 -7.723 1 98.56 150 ASP A C 1
ATOM 1157 O O . ASP A 1 150 ? -13.766 3.709 -7.68 1 98.56 150 ASP A O 1
ATOM 1161 N N . SER A 1 151 ? -12.961 1.867 -6.73 1 98.62 151 SER A N 1
ATOM 1162 C CA . SER A 1 151 ? -13.547 2.191 -5.434 1 98.62 151 SER A CA 1
ATOM 1163 C C . SER A 1 151 ? -12.938 3.463 -4.855 1 98.62 151 SER A C 1
ATOM 1165 O O . SER A 1 151 ? -13.656 4.371 -4.434 1 98.62 151 SER A O 1
ATOM 1167 N N . HIS A 1 152 ? -11.617 3.559 -4.832 1 98.56 152 HIS A N 1
ATOM 1168 C CA . HIS A 1 152 ? -10.922 4.727 -4.297 1 98.56 152 HIS A CA 1
ATOM 1169 C C . HIS A 1 152 ? -11.297 5.988 -5.062 1 98.56 152 HIS A C 1
ATOM 1171 O O . HIS A 1 152 ? -11.492 7.051 -4.465 1 98.56 152 HIS A O 1
ATOM 1177 N N . ARG A 1 153 ? -11.398 5.844 -6.367 1 98.5 153 ARG A N 1
ATOM 1178 C CA . ARG A 1 153 ? -11.758 6.98 -7.207 1 98.5 153 ARG A CA 1
ATOM 1179 C C . ARG A 1 153 ? -13.18 7.449 -6.918 1 98.5 153 ARG A C 1
ATOM 1181 O O . ARG A 1 153 ? -13.438 8.648 -6.859 1 98.5 153 ARG A O 1
ATOM 1188 N N . LYS A 1 154 ? -14.023 6.508 -6.766 1 98.31 154 LYS A N 1
ATOM 1189 C CA . LYS A 1 154 ? -15.414 6.84 -6.441 1 98.31 154 LYS A CA 1
ATOM 1190 C C . LYS A 1 154 ? -15.5 7.586 -5.113 1 98.31 154 LYS A C 1
ATOM 1192 O O . LYS A 1 154 ? -16.141 8.633 -5.027 1 98.31 154 LYS A O 1
ATOM 1197 N N . VAL A 1 155 ? -14.875 7.09 -4.109 1 98.19 155 VAL A N 1
ATOM 1198 C CA . VAL A 1 155 ? -14.891 7.688 -2.777 1 98.19 155 VAL A CA 1
ATOM 1199 C C . VAL A 1 155 ? -14.242 9.07 -2.824 1 98.19 155 VAL A C 1
ATOM 1201 O O . VAL A 1 155 ? -14.805 10.039 -2.307 1 98.19 155 VAL A O 1
ATOM 1204 N N . SER A 1 156 ? -13.094 9.203 -3.441 1 98 156 SER A N 1
ATOM 1205 C CA . SER A 1 156 ? -12.367 10.477 -3.471 1 98 156 SER A CA 1
ATOM 1206 C C . SER A 1 156 ? -13.141 11.531 -4.254 1 98 156 SER A C 1
ATOM 1208 O O . SER A 1 156 ? -13.141 12.711 -3.885 1 98 156 SER A O 1
ATOM 1210 N N . ALA A 1 157 ? -13.797 11.109 -5.336 1 97.62 157 ALA A N 1
ATOM 1211 C CA . ALA A 1 157 ? -14.594 12.039 -6.125 1 97.62 157 ALA A CA 1
ATOM 1212 C C . ALA A 1 157 ? -15.75 12.602 -5.305 1 97.62 157 ALA A C 1
ATOM 1214 O O . ALA A 1 157 ? -16.031 13.797 -5.352 1 97.62 157 ALA A O 1
ATOM 1215 N N . ALA A 1 158 ? -16.375 11.742 -4.59 1 96.75 158 ALA A N 1
ATOM 1216 C CA . ALA A 1 158 ? -17.484 12.18 -3.742 1 96.75 158 ALA A CA 1
ATOM 1217 C C . ALA A 1 158 ? -17.016 13.164 -2.676 1 96.75 158 ALA A C 1
ATOM 1219 O O . ALA A 1 158 ? -17.641 14.195 -2.449 1 96.75 158 ALA A O 1
ATOM 1220 N N . GLN A 1 159 ? -15.93 12.891 -2.049 1 95.5 159 GLN A N 1
ATOM 1221 C CA . GLN A 1 159 ? -15.383 13.758 -1.017 1 95.5 159 GLN A CA 1
ATOM 1222 C C . GLN A 1 159 ? -14.93 15.094 -1.606 1 95.5 159 GLN A C 1
ATOM 1224 O O . GLN A 1 159 ? -15.125 16.141 -0.997 1 95.5 159 GLN A O 1
ATOM 1229 N N . ALA A 1 160 ? -14.312 15.047 -2.781 1 96.12 160 ALA A N 1
ATOM 1230 C CA . ALA A 1 160 ? -13.875 16.266 -3.455 1 96.12 160 ALA A CA 1
ATOM 1231 C C . ALA A 1 160 ? -15.055 17.172 -3.764 1 96.12 160 ALA A C 1
ATOM 1233 O O . ALA A 1 160 ? -14.953 18.406 -3.619 1 96.12 160 ALA A O 1
ATOM 1234 N N . GLN A 1 161 ? -16.125 16.594 -4.184 1 95.69 161 GLN A N 1
ATOM 1235 C CA . GLN A 1 161 ? -17.328 17.359 -4.492 1 95.69 161 GLN A CA 1
ATOM 1236 C C . GLN A 1 161 ? -17.875 18.062 -3.248 1 95.69 161 GLN A C 1
ATOM 1238 O O . GLN A 1 161 ? -18.25 19.234 -3.301 1 95.69 161 GLN A O 1
ATOM 1243 N N . ILE A 1 162 ? -17.906 17.391 -2.186 1 94.38 162 ILE A N 1
ATOM 1244 C CA . ILE A 1 162 ? -18.391 17.953 -0.932 1 94.38 162 ILE A CA 1
ATOM 1245 C C . ILE A 1 162 ? -17.469 19.078 -0.478 1 94.38 162 ILE A C 1
ATOM 1247 O O . ILE A 1 162 ? -17.938 20.156 -0.094 1 94.38 162 ILE A O 1
ATOM 1251 N N . LEU A 1 163 ? -16.188 18.844 -0.529 1 93.88 163 LEU A N 1
ATOM 1252 C CA . LEU A 1 163 ? -15.211 19.844 -0.134 1 93.88 163 LEU A CA 1
ATOM 1253 C C . LEU A 1 163 ? -15.328 21.094 -1.004 1 93.88 163 LEU A C 1
ATOM 1255 O O . LEU A 1 163 ? -15.227 22.219 -0.504 1 93.88 163 LEU A O 1
ATOM 1259 N N . ALA A 1 164 ? -15.539 20.875 -2.268 1 93.94 164 ALA A N 1
ATOM 1260 C CA . ALA A 1 164 ? -15.688 22 -3.191 1 93.94 164 ALA A CA 1
ATOM 1261 C C . ALA A 1 164 ? -16.906 22.844 -2.84 1 93.94 164 ALA A C 1
ATOM 1263 O O . ALA A 1 164 ? -16.891 24.078 -2.996 1 93.94 164 ALA A O 1
ATOM 1264 N N . ALA A 1 165 ? -17.922 22.234 -2.396 1 92.69 165 ALA A N 1
ATOM 1265 C CA . ALA A 1 165 ? -19.141 22.938 -1.995 1 92.69 165 ALA A CA 1
ATOM 1266 C C . ALA A 1 165 ? -18.906 23.734 -0.714 1 92.69 165 ALA A C 1
ATOM 1268 O O . ALA A 1 165 ? -19.438 24.844 -0.554 1 92.69 165 ALA A O 1
ATOM 1269 N N . ILE A 1 166 ? -18.141 23.234 0.143 1 90.88 166 ILE A N 1
ATOM 1270 C CA . ILE A 1 166 ? -17.875 23.844 1.44 1 90.88 166 ILE A CA 1
ATOM 1271 C C . ILE A 1 166 ? -16.844 24.953 1.28 1 90.88 166 ILE A C 1
ATOM 1273 O O . ILE A 1 166 ? -16.922 25.984 1.962 1 90.88 166 ILE A O 1
ATOM 1277 N N . PHE A 1 167 ? -15.898 24.688 0.398 1 90.75 167 PHE A N 1
ATOM 1278 C CA . PHE A 1 167 ? -14.828 25.656 0.166 1 90.75 167 PHE A CA 1
ATOM 1279 C C . PHE A 1 167 ? -14.812 26.094 -1.289 1 90.75 167 PHE A C 1
ATOM 1281 O O . PHE A 1 167 ? -13.852 25.828 -2.018 1 90.75 167 PHE A O 1
ATOM 1288 N N . PRO A 1 168 ? -15.703 27 -1.665 1 91.06 168 PRO A N 1
ATOM 1289 C CA . PRO A 1 168 ? -15.852 27.359 -3.076 1 91.06 168 PRO A CA 1
ATOM 1290 C C . PRO A 1 168 ? -14.68 28.203 -3.588 1 91.06 168 PRO A C 1
ATOM 1292 O O . PRO A 1 168 ? -14.461 28.281 -4.801 1 91.06 168 PRO A O 1
ATOM 1295 N N . GLN A 1 169 ? -13.875 28.766 -2.709 1 91.5 169 GLN A N 1
ATOM 1296 C CA . GLN A 1 169 ? -12.766 29.625 -3.125 1 91.5 169 GLN A CA 1
ATOM 1297 C C . GLN A 1 169 ? -11.5 28.812 -3.359 1 91.5 169 GLN A C 1
ATOM 1299 O O . GLN A 1 169 ? -10.531 29.312 -3.936 1 91.5 169 GLN A O 1
ATOM 1304 N N . ALA A 1 170 ? -11.555 27.594 -2.908 1 92 170 ALA A N 1
ATOM 1305 C CA . ALA A 1 170 ? -10.383 26.734 -3.066 1 92 170 ALA A CA 1
ATOM 1306 C C . ALA A 1 170 ? -10.305 26.172 -4.484 1 92 170 ALA A C 1
ATOM 1308 O O . ALA A 1 170 ? -11.328 25.984 -5.145 1 92 170 ALA A O 1
ATOM 1309 N N . ASP A 1 171 ? -9.07 25.922 -4.926 1 93.31 171 ASP A N 1
ATOM 1310 C CA . ASP A 1 171 ? -8.852 25.312 -6.23 1 93.31 171 ASP A CA 1
ATOM 1311 C C . ASP A 1 171 ? -9.414 23.891 -6.266 1 93.31 171 ASP A C 1
ATOM 1313 O O . ASP A 1 171 ? -8.953 23.016 -5.523 1 93.31 171 ASP A O 1
ATOM 1317 N N . PRO A 1 172 ? -10.367 23.641 -7.148 1 93.62 172 PRO A N 1
ATOM 1318 C CA . PRO A 1 172 ? -11 22.312 -7.195 1 93.62 172 PRO A CA 1
ATOM 1319 C C . PRO A 1 172 ? -10 21.203 -7.48 1 93.62 172 PRO A C 1
ATOM 1321 O O . PRO A 1 172 ? -10.18 20.078 -7.008 1 93.62 172 PRO A O 1
ATOM 1324 N N . GLN A 1 173 ? -8.984 21.5 -8.219 1 94 173 GLN A N 1
ATOM 1325 C CA . GLN A 1 173 ? -7.977 20.484 -8.516 1 94 173 GLN A CA 1
ATOM 1326 C C . GLN A 1 173 ? -7.184 20.109 -7.262 1 94 173 GLN A C 1
ATOM 1328 O O . GLN A 1 173 ? -6.848 18.953 -7.062 1 94 173 GLN A O 1
ATOM 1333 N N . GLN A 1 174 ? -6.93 21.062 -6.441 1 94.38 174 GLN A N 1
ATOM 1334 C CA . GLN A 1 174 ? -6.227 20.812 -5.191 1 94.38 174 GLN A CA 1
ATOM 1335 C C . GLN A 1 174 ? -7.098 20.016 -4.227 1 94.38 174 GLN A C 1
ATOM 1337 O O . GLN A 1 174 ? -6.602 19.125 -3.518 1 94.38 174 GLN A O 1
ATOM 1342 N N . LEU A 1 175 ? -8.375 20.328 -4.25 1 94.75 175 LEU A N 1
ATOM 1343 C CA . LEU A 1 175 ? -9.305 19.594 -3.398 1 94.75 175 LEU A CA 1
ATOM 1344 C C . LEU A 1 175 ? -9.398 18.125 -3.832 1 94.75 175 LEU A C 1
ATOM 1346 O O . LEU A 1 175 ? -9.406 17.234 -2.992 1 94.75 175 LEU A O 1
ATOM 1350 N N . ALA A 1 176 ? -9.445 17.922 -5.113 1 96.5 176 ALA A N 1
ATOM 1351 C CA . ALA A 1 176 ? -9.523 16.562 -5.648 1 96.5 176 ALA A CA 1
ATOM 1352 C C . ALA A 1 176 ? -8.258 15.773 -5.32 1 96.5 176 ALA A C 1
ATOM 1354 O O . ALA A 1 176 ? -8.328 14.609 -4.934 1 96.5 176 ALA A O 1
ATOM 1355 N N . THR A 1 177 ? -7.105 16.438 -5.438 1 97.06 177 THR A N 1
ATOM 1356 C CA . THR A 1 177 ? -5.832 15.812 -5.109 1 97.06 177 THR A CA 1
ATOM 1357 C C . THR A 1 177 ? -5.77 15.453 -3.629 1 97.06 177 THR A C 1
ATOM 1359 O O . THR A 1 177 ? -5.395 14.336 -3.273 1 97.06 177 THR A O 1
ATOM 1362 N N . ALA A 1 178 ? -6.191 16.359 -2.812 1 96.56 178 ALA A N 1
ATOM 1363 C CA . ALA A 1 178 ? -6.172 16.141 -1.367 1 96.56 178 ALA A CA 1
ATOM 1364 C C . ALA A 1 178 ? -7.078 14.977 -0.977 1 96.56 178 ALA A C 1
ATOM 1366 O O . ALA A 1 178 ? -6.703 14.141 -0.149 1 96.56 178 ALA A O 1
ATOM 1367 N N . ALA A 1 179 ? -8.234 14.945 -1.61 1 97.12 179 ALA A N 1
ATOM 1368 C CA . ALA A 1 179 ? -9.188 13.875 -1.314 1 97.12 179 ALA A CA 1
ATOM 1369 C C . ALA A 1 179 ? -8.625 12.516 -1.711 1 97.12 179 ALA A C 1
ATOM 1371 O O . ALA A 1 179 ? -8.734 11.547 -0.955 1 97.12 179 ALA A O 1
ATOM 1372 N N . ARG A 1 180 ? -8.016 12.438 -2.857 1 98.31 180 ARG A N 1
ATOM 1373 C CA . ARG A 1 180 ? -7.469 11.18 -3.338 1 98.31 180 ARG A CA 1
ATOM 1374 C C . ARG A 1 180 ? -6.285 10.734 -2.482 1 98.31 180 ARG A C 1
ATOM 1376 O O . ARG A 1 180 ? -6.141 9.555 -2.174 1 98.31 180 ARG A O 1
ATOM 1383 N N . VAL A 1 181 ? -5.438 11.695 -2.109 1 98.38 181 VAL A N 1
ATOM 1384 C CA . VAL A 1 181 ? -4.297 11.414 -1.241 1 98.38 181 VAL A CA 1
ATOM 1385 C C . VAL A 1 181 ? -4.789 10.922 0.117 1 98.38 181 VAL A C 1
ATOM 1387 O O . VAL A 1 181 ? -4.262 9.953 0.661 1 98.38 181 VAL A O 1
ATOM 1390 N N . ALA A 1 182 ? -5.816 11.547 0.637 1 97.88 182 ALA A N 1
ATOM 1391 C CA . ALA A 1 182 ? -6.359 11.164 1.938 1 97.88 182 ALA A CA 1
ATOM 1392 C C . ALA A 1 182 ? -6.832 9.711 1.926 1 97.88 182 ALA A C 1
ATOM 1394 O O . ALA A 1 182 ? -6.566 8.953 2.863 1 97.88 182 ALA A O 1
ATOM 1395 N N . VAL A 1 183 ? -7.508 9.312 0.871 1 98.44 183 VAL A N 1
ATOM 1396 C CA . VAL A 1 183 ? -7.988 7.945 0.745 1 98.44 183 VAL A CA 1
ATOM 1397 C C . VAL A 1 183 ? -6.809 6.977 0.764 1 98.44 183 VAL A C 1
ATOM 1399 O O . VAL A 1 183 ? -6.836 5.965 1.468 1 98.44 183 VAL A O 1
ATOM 1402 N N . GLU A 1 184 ? -5.754 7.277 0.034 1 98.44 184 GLU A N 1
ATOM 1403 C CA . GLU A 1 184 ? -4.574 6.422 -0.006 1 98.44 184 GLU A CA 1
ATOM 1404 C C . GLU A 1 184 ? -3.904 6.34 1.362 1 98.44 184 GLU A C 1
ATOM 1406 O O . GLU A 1 184 ? -3.486 5.262 1.793 1 98.44 184 GLU A O 1
ATOM 1411 N 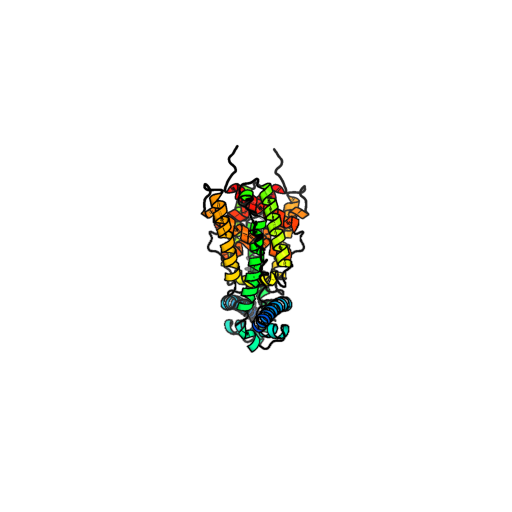N . MET A 1 185 ? -3.818 7.465 2.049 1 98.25 185 MET A N 1
ATOM 1412 C CA . MET A 1 185 ? -3.195 7.492 3.369 1 98.25 185 MET A CA 1
ATOM 1413 C C . MET A 1 185 ? -3.979 6.633 4.359 1 98.25 185 MET A C 1
ATOM 1415 O O . MET A 1 185 ? -3.387 5.934 5.184 1 98.25 185 MET A O 1
ATOM 1419 N N . ILE A 1 186 ? -5.238 6.727 4.262 1 98.75 186 ILE A N 1
ATOM 1420 C CA . ILE A 1 186 ? -6.09 5.953 5.16 1 98.75 186 ILE A CA 1
ATOM 1421 C C . ILE A 1 186 ? -5.875 4.461 4.91 1 98.75 186 ILE A C 1
ATOM 1423 O O . ILE A 1 186 ? -5.637 3.695 5.852 1 98.75 186 ILE A O 1
ATOM 1427 N N . HIS A 1 187 ? -5.895 4.059 3.695 1 98.62 187 HIS A N 1
ATOM 1428 C CA . HIS A 1 187 ? -5.711 2.645 3.387 1 98.62 187 HIS A CA 1
ATOM 1429 C C . HIS A 1 187 ? -4.301 2.182 3.732 1 98.62 187 HIS A C 1
ATOM 1431 O O . HIS A 1 187 ? -4.105 1.04 4.156 1 98.62 187 HIS A O 1
ATOM 1437 N N . ALA A 1 188 ? -3.34 3.043 3.523 1 98.44 188 ALA A N 1
ATOM 1438 C CA . ALA A 1 188 ? -1.975 2.715 3.924 1 98.44 188 ALA A CA 1
ATOM 1439 C C . ALA A 1 188 ? -1.877 2.529 5.438 1 98.44 188 ALA A C 1
ATOM 1441 O O . ALA A 1 188 ? -1.106 1.695 5.918 1 98.44 188 ALA A O 1
ATOM 1442 N N . THR A 1 189 ? -2.59 3.324 6.164 1 98.81 189 THR A N 1
ATOM 1443 C CA . THR A 1 189 ? -2.625 3.207 7.621 1 98.81 189 THR A CA 1
ATOM 1444 C C . THR A 1 189 ? -3.176 1.847 8.039 1 98.81 189 THR A C 1
ATOM 1446 O O . THR A 1 189 ? -2.619 1.192 8.922 1 98.81 189 THR A O 1
ATOM 1449 N N . ILE A 1 190 ? -4.234 1.426 7.398 1 98.81 190 ILE A N 1
ATOM 1450 C CA . ILE A 1 190 ? -4.828 0.129 7.703 1 98.81 190 ILE A CA 1
ATOM 1451 C C . ILE A 1 190 ? -3.807 -0.978 7.457 1 98.81 190 ILE A C 1
ATOM 1453 O O . ILE A 1 190 ? -3.607 -1.847 8.312 1 98.81 190 ILE A O 1
ATOM 1457 N N . GLU A 1 191 ? -3.172 -0.908 6.34 1 98.62 191 GLU A N 1
ATOM 1458 C CA . GLU A 1 191 ? -2.166 -1.92 6.031 1 98.62 191 GLU A CA 1
ATOM 1459 C C . GLU A 1 191 ? -1.04 -1.908 7.062 1 98.62 191 GLU A C 1
ATOM 1461 O O . GLU A 1 191 ? -0.597 -2.965 7.516 1 98.62 191 GLU A O 1
ATOM 1466 N N . LEU A 1 192 ? -0.59 -0.713 7.414 1 98.69 192 LEU A N 1
ATOM 1467 C CA . LEU A 1 192 ? 0.462 -0.56 8.414 1 98.69 192 LEU A CA 1
ATOM 1468 C C . LEU A 1 192 ? 0.078 -1.248 9.719 1 98.69 192 LEU A C 1
ATOM 1470 O O . LEU A 1 192 ? 0.896 -1.945 10.32 1 98.69 192 LEU A O 1
ATOM 1474 N N . LEU A 1 193 ? -1.125 -1.095 10.125 1 98.69 193 LEU A N 1
ATOM 1475 C CA . LEU A 1 193 ? -1.594 -1.631 11.406 1 98.69 193 LEU A CA 1
ATOM 1476 C C . LEU A 1 193 ? -1.683 -3.152 11.352 1 98.69 193 LEU A C 1
ATOM 1478 O O . LEU A 1 193 ? -1.635 -3.816 12.391 1 98.69 193 LEU A O 1
ATOM 1482 N N . PHE A 1 194 ? -1.831 -3.713 10.188 1 98.31 194 PHE A N 1
ATOM 1483 C CA . PHE A 1 194 ? -1.786 -5.164 10.039 1 98.31 194 PHE A CA 1
ATOM 1484 C C . PHE A 1 194 ? -0.346 -5.66 10.016 1 98.31 194 PHE A C 1
ATOM 1486 O O . PHE A 1 194 ? -0.057 -6.766 10.477 1 98.31 194 PHE A O 1
ATOM 1493 N N . ASP A 1 195 ? 0.537 -4.836 9.469 1 97.75 195 ASP A N 1
ATOM 1494 C CA . ASP A 1 195 ? 1.93 -5.23 9.273 1 97.75 195 ASP A CA 1
ATOM 1495 C C . ASP A 1 195 ? 2.725 -5.074 10.57 1 97.75 195 ASP A C 1
ATOM 1497 O O . ASP A 1 195 ? 3.711 -5.781 10.789 1 97.75 195 ASP A O 1
ATOM 1501 N N . GLU A 1 196 ? 2.309 -4.098 11.422 1 97.44 196 GLU A N 1
ATOM 1502 C CA . GLU A 1 196 ? 3.062 -3.729 12.617 1 97.44 196 GLU A CA 1
ATOM 1503 C C . GLU A 1 196 ? 2.195 -3.822 13.867 1 97.44 196 GLU A C 1
ATOM 1505 O O . GLU A 1 196 ? 1.003 -3.51 13.828 1 97.44 196 GLU A O 1
ATOM 1510 N N . SER A 1 197 ? 2.873 -4.258 14.961 1 96.31 197 SER A N 1
ATOM 1511 C CA . SER A 1 197 ? 2.211 -4.211 16.266 1 96.31 197 SER A CA 1
ATOM 1512 C C . SER A 1 197 ? 2.281 -2.814 16.875 1 96.31 197 SER A C 1
ATOM 1514 O O . SER A 1 197 ? 3.211 -2.504 17.609 1 96.31 197 SER A O 1
ATOM 1516 N N . MET A 1 198 ? 1.391 -1.932 16.484 1 97.38 198 MET A N 1
ATOM 1517 C CA . MET A 1 198 ? 1.286 -0.564 16.984 1 97.38 198 MET A CA 1
ATOM 1518 C C . MET A 1 198 ? -0.089 -0.311 17.594 1 97.38 198 MET A C 1
ATOM 1520 O O . MET A 1 198 ? -1.035 -1.056 17.328 1 97.38 198 MET A O 1
ATOM 1524 N N . ASP A 1 199 ? -0.149 0.678 18.422 1 97.88 199 ASP A N 1
ATOM 1525 C CA . ASP A 1 199 ? -1.438 1.062 18.984 1 97.88 199 ASP A CA 1
ATOM 1526 C C . ASP A 1 199 ? -2.334 1.705 17.922 1 97.88 199 ASP A C 1
ATOM 1528 O O . ASP A 1 199 ? -2.057 2.812 17.453 1 97.88 199 ASP A O 1
ATOM 1532 N N . PRO A 1 200 ? -3.418 1.023 17.562 1 98.56 200 PRO A N 1
ATOM 1533 C CA . PRO A 1 200 ? -4.234 1.519 16.453 1 98.56 200 PRO A CA 1
ATOM 1534 C C . PRO A 1 200 ? -4.809 2.91 16.719 1 98.56 200 PRO A C 1
ATOM 1536 O O . PRO A 1 200 ? -4.832 3.752 15.82 1 98.56 200 PRO A O 1
ATOM 1539 N N . LYS A 1 201 ? -5.258 3.166 17.922 1 98.31 201 LYS A N 1
ATOM 1540 C CA . LYS A 1 201 ? -5.855 4.457 18.25 1 98.31 201 LYS A CA 1
ATOM 1541 C C . LYS A 1 201 ? -4.852 5.59 18.062 1 98.31 201 LYS A C 1
ATOM 1543 O O . LYS A 1 201 ? -5.176 6.617 17.453 1 98.31 201 LYS A O 1
ATOM 1548 N N . ASN A 1 202 ? -3.66 5.359 18.516 1 97.19 202 ASN A N 1
ATOM 1549 C CA . ASN A 1 202 ? -2.615 6.375 18.406 1 97.19 202 ASN A CA 1
ATOM 1550 C C . ASN A 1 202 ? -2.234 6.637 16.953 1 97.19 202 ASN A C 1
ATOM 1552 O O . ASN A 1 202 ? -2.1 7.793 16.547 1 97.19 202 ASN A O 1
ATOM 1556 N N . VAL A 1 203 ? -2.074 5.629 16.156 1 98.44 203 VAL A N 1
ATOM 1557 C CA . VAL A 1 203 ? -1.682 5.754 14.75 1 98.44 203 VAL A CA 1
ATOM 1558 C C . VAL A 1 203 ? -2.793 6.441 13.961 1 98.44 203 VAL A C 1
ATOM 1560 O O . VAL A 1 203 ? -2.527 7.348 13.164 1 98.44 203 VAL A O 1
ATOM 1563 N N . CYS A 1 204 ? -4.051 6.031 14.188 1 98.75 204 CYS A N 1
ATOM 1564 C CA . CYS A 1 204 ? -5.188 6.617 13.484 1 98.75 204 CYS A CA 1
ATOM 1565 C C . CYS A 1 204 ? -5.309 8.109 13.789 1 98.75 204 CYS A C 1
ATOM 1567 O O . CYS A 1 204 ? -5.543 8.906 12.883 1 98.75 204 CYS A O 1
ATOM 1569 N N . ALA A 1 205 ? -5.133 8.445 15.07 1 97.75 205 ALA A N 1
ATOM 1570 C CA . ALA A 1 205 ? -5.188 9.852 15.461 1 97.75 205 ALA A CA 1
ATOM 1571 C C . ALA A 1 205 ? -4.082 10.656 14.789 1 97.75 205 ALA A C 1
ATOM 1573 O O . ALA A 1 205 ? -4.309 11.773 14.328 1 97.75 205 ALA A O 1
ATOM 1574 N N . MET A 1 206 ? -2.91 10.109 14.703 1 97 206 MET A N 1
ATOM 1575 C CA . MET A 1 206 ? -1.759 10.766 14.094 1 97 206 MET A CA 1
ATOM 1576 C C . MET A 1 206 ? -2.006 11.031 12.609 1 97 206 MET A C 1
ATOM 1578 O O . MET A 1 206 ? -1.819 12.148 12.133 1 97 206 MET A O 1
ATOM 1582 N N . VAL A 1 207 ? -2.455 10.039 11.898 1 98.19 207 VAL A N 1
ATOM 1583 C CA . VAL A 1 207 ? -2.68 10.164 10.461 1 98.19 207 VAL A CA 1
ATOM 1584 C C . VAL A 1 207 ? -3.836 11.125 10.203 1 98.19 207 VAL A C 1
ATOM 1586 O O . VAL A 1 207 ? -3.77 11.953 9.289 1 98.19 207 VAL A O 1
ATOM 1589 N N . ALA A 1 208 ? -4.852 11.023 11.031 1 97.94 208 ALA A N 1
ATOM 1590 C CA . ALA A 1 208 ? -5.965 11.961 10.914 1 97.94 208 ALA A CA 1
ATOM 1591 C C . ALA A 1 208 ? -5.488 13.398 11.055 1 97.94 208 ALA A C 1
ATOM 1593 O O . ALA A 1 208 ? -5.887 14.273 10.281 1 97.94 208 ALA A O 1
ATOM 1594 N N . SER A 1 209 ? -4.676 13.617 12.031 1 95.75 209 SER A N 1
ATOM 1595 C CA . SER A 1 209 ? -4.137 14.953 12.25 1 95.75 209 SER A CA 1
ATOM 1596 C C . SER A 1 209 ? -3.33 15.43 11.047 1 95.75 209 SER A C 1
ATOM 1598 O O . SER A 1 209 ? -3.426 16.594 10.656 1 95.75 209 SER A O 1
ATOM 1600 N N . MET A 1 210 ? -2.576 14.602 10.406 1 95.5 210 MET A N 1
ATOM 1601 C CA . MET A 1 210 ? -1.791 14.93 9.219 1 95.5 210 MET A CA 1
ATOM 1602 C C . MET A 1 210 ? -2.697 15.328 8.062 1 95.5 210 MET A C 1
ATOM 1604 O O . MET A 1 210 ? -2.473 16.359 7.414 1 95.5 210 MET A O 1
ATOM 1608 N N . ILE A 1 211 ? -3.719 14.539 7.867 1 96.62 211 ILE A N 1
ATOM 1609 C CA . ILE A 1 211 ? -4.625 14.766 6.746 1 96.62 211 ILE A CA 1
ATOM 1610 C C . ILE A 1 211 ? -5.375 16.078 6.945 1 96.62 211 ILE A C 1
ATOM 1612 O O . ILE A 1 211 ? -5.426 16.922 6.043 1 96.62 211 ILE A O 1
ATOM 1616 N N . VAL A 1 212 ? -5.855 16.344 8.164 1 94.56 212 VAL A N 1
ATOM 1617 C CA . VAL A 1 212 ? -6.676 17.516 8.461 1 94.56 212 VAL A CA 1
ATOM 1618 C C . VAL A 1 212 ? -5.816 18.766 8.406 1 94.56 212 VAL A C 1
ATOM 1620 O O . VAL A 1 212 ? -6.277 19.828 7.969 1 94.56 212 VAL A O 1
ATOM 1623 N N . SER A 1 213 ? -4.586 18.672 8.797 1 91 213 SER A N 1
ATOM 1624 C CA . SER A 1 213 ? -3.691 19.828 8.75 1 91 213 SER A CA 1
ATOM 1625 C C . SER A 1 213 ? -3.568 20.375 7.332 1 91 213 SER A C 1
ATOM 1627 O O . SER A 1 213 ? -3.428 21.594 7.141 1 91 213 SER A O 1
ATOM 1629 N N . HIS A 1 214 ? -3.629 19.578 6.344 1 87.94 214 HIS A N 1
ATOM 1630 C CA . HIS A 1 214 ? -3.518 20.047 4.965 1 87.94 214 HIS A CA 1
ATOM 1631 C C . HIS A 1 214 ? -4.805 20.719 4.5 1 87.94 214 HIS A C 1
ATOM 1633 O O . HIS A 1 214 ? -4.766 21.641 3.689 1 87.94 214 HIS A O 1
ATOM 1639 N N . LEU A 1 215 ? -5.879 20.234 4.98 1 83.19 215 LEU A N 1
ATOM 1640 C CA . LEU A 1 215 ? -7.141 20.875 4.633 1 83.19 215 LEU A CA 1
ATOM 1641 C C . LEU A 1 215 ? -7.168 22.328 5.129 1 83.19 215 LEU A C 1
ATOM 1643 O O . LEU A 1 215 ? -7.707 23.203 4.453 1 83.19 215 LEU A O 1
ATOM 1647 N N . ASP A 1 216 ? -6.562 22.531 6.23 1 78.12 216 ASP A N 1
ATOM 1648 C CA . ASP A 1 216 ? -6.484 23.875 6.801 1 78.12 216 ASP A CA 1
ATOM 1649 C C . ASP A 1 216 ? -5.664 24.797 5.906 1 78.12 216 ASP A C 1
ATOM 1651 O O . ASP A 1 216 ? -5.941 26 5.832 1 78.12 216 ASP A O 1
ATOM 1655 N N . ARG A 1 217 ? -4.797 24.281 5.227 1 80.62 217 ARG A N 1
ATOM 1656 C CA . ARG A 1 217 ? -3.955 25.047 4.32 1 80.62 217 ARG A CA 1
ATOM 1657 C C . ARG A 1 217 ? -4.703 25.406 3.041 1 80.62 217 ARG A C 1
ATOM 1659 O O . ARG A 1 217 ? -4.449 26.438 2.432 1 80.62 217 ARG A O 1
ATOM 1666 N N . LEU A 1 218 ? -5.562 24.51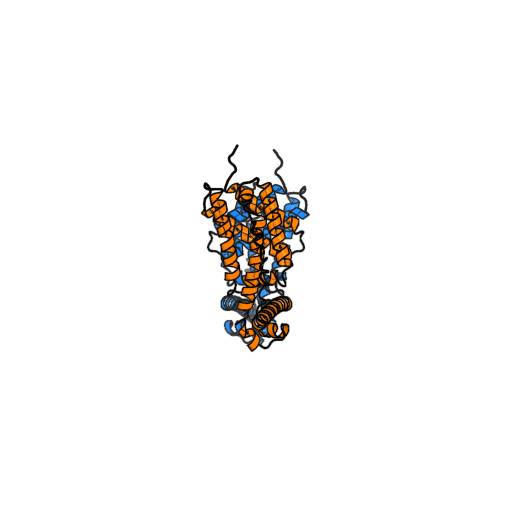6 2.643 1 78.12 218 LEU A N 1
ATOM 1667 C CA . LEU A 1 218 ? -6.324 24.734 1.419 1 78.12 218 LEU A CA 1
ATOM 1668 C C . LEU A 1 218 ? -7.422 25.766 1.642 1 78.12 218 LEU A C 1
ATOM 1670 O O . LEU A 1 218 ? -7.793 26.5 0.718 1 78.12 218 LEU A O 1
ATOM 1674 N N . ALA A 1 219 ? -8 25.812 2.725 1 69.88 219 ALA A N 1
ATOM 1675 C CA . ALA A 1 219 ? -9.055 26.766 3.076 1 69.88 219 ALA A CA 1
ATOM 1676 C C . ALA A 1 219 ? -8.773 27.406 4.43 1 69.88 219 ALA A C 1
ATOM 1678 O O . ALA A 1 219 ? -9.344 27 5.445 1 69.88 219 ALA A O 1
ATOM 1679 N N . PRO A 1 220 ? -7.672 28.375 4.352 1 60.56 220 PRO A N 1
ATOM 1680 C CA . PRO A 1 220 ? -7.355 28.984 5.652 1 60.56 220 PRO A CA 1
ATOM 1681 C C . PRO A 1 220 ? -8.562 29.641 6.305 1 60.56 220 PRO A C 1
ATOM 1683 O O . PRO A 1 220 ? -9.445 30.156 5.605 1 60.56 220 PRO A O 1
ATOM 1686 N N . ALA A 1 221 ? -8.93 29.234 7.473 1 53.91 221 ALA A N 1
ATOM 1687 C CA . ALA A 1 221 ? -10 29.922 8.188 1 53.91 221 ALA A CA 1
ATOM 1688 C C . ALA A 1 221 ? -9.914 31.438 7.988 1 53.91 221 ALA A C 1
ATOM 1690 O O . ALA A 1 221 ? -8.812 31.984 7.855 1 53.91 221 ALA A O 1
ATOM 1691 N N . PRO A 1 222 ? -10.977 32.062 7.645 1 48.47 222 PRO A N 1
ATOM 1692 C CA . PRO A 1 222 ? -11 33.531 7.617 1 48.47 222 PRO A CA 1
ATOM 1693 C C . PRO A 1 222 ? -10.336 34.156 8.844 1 48.47 222 PRO A C 1
ATOM 1695 O O . PRO A 1 222 ? -10.406 33.594 9.938 1 48.47 222 PRO A O 1
ATOM 1698 N N . SER A 1 223 ? -8.961 34.688 8.68 1 42.56 223 SER A N 1
ATOM 1699 C CA . SER A 1 223 ? -8.461 35.531 9.766 1 42.56 223 SER A CA 1
ATOM 1700 C C . SER A 1 223 ? -9.602 36.281 10.445 1 42.56 223 SER A C 1
ATOM 1702 O O . SER A 1 223 ? -10.414 36.906 9.773 1 42.56 223 SER A O 1
ATOM 1704 N N . ALA A 1 224 ? -9.852 35.781 11.547 1 40.78 224 ALA A N 1
ATOM 1705 C CA . ALA A 1 224 ? -10.664 36.75 12.289 1 40.78 224 ALA A CA 1
ATOM 1706 C C . ALA A 1 224 ? -10.008 38.125 12.312 1 40.78 224 ALA A C 1
ATOM 1708 O O . ALA A 1 224 ? -8.781 38.219 12.352 1 40.78 224 ALA A O 1
ATOM 1709 N N . MET B 1 1 ? 85.438 21.078 0.481 1 28.16 1 MET B N 1
ATOM 1710 C CA . MET B 1 1 ? 84.875 19.828 -0.032 1 28.16 1 MET B CA 1
ATOM 1711 C C . MET B 1 1 ? 83.375 19.812 0.064 1 28.16 1 MET B C 1
ATOM 1713 O O . MET B 1 1 ? 82.812 19.906 1.158 1 28.16 1 MET B O 1
ATOM 1717 N N . VAL B 1 2 ? 82.688 20.266 -1.031 1 30.75 2 VAL B N 1
ATOM 1718 C CA . VAL B 1 2 ? 81.312 20.641 -1.351 1 30.75 2 VAL B CA 1
ATOM 1719 C C . VAL B 1 2 ? 80.375 19.406 -1.344 1 30.75 2 VAL B C 1
ATOM 1721 O O . VAL B 1 2 ? 80.625 18.484 -2.129 1 30.75 2 VAL B O 1
ATOM 1724 N N . LYS B 1 3 ? 80 18.875 -0.123 1 31.23 3 LYS B N 1
ATOM 1725 C CA . LYS B 1 3 ? 79.125 17.719 0.003 1 31.23 3 LYS B CA 1
ATOM 1726 C C . LYS B 1 3 ? 77.875 17.906 -0.775 1 31.23 3 LYS B C 1
ATOM 1728 O O . LYS B 1 3 ? 77.125 18.859 -0.525 1 31.23 3 LYS B O 1
ATOM 1733 N N . LEU B 1 4 ? 77.875 17.469 -2.059 1 30.5 4 LEU B N 1
ATOM 1734 C CA . LEU B 1 4 ? 76.688 17.5 -2.955 1 30.5 4 LEU B CA 1
ATOM 1735 C C . LEU B 1 4 ? 75.5 16.766 -2.338 1 30.5 4 LEU B C 1
ATOM 1737 O O . LEU B 1 4 ? 75.625 15.602 -1.946 1 30.5 4 LEU B O 1
ATOM 1741 N N . ASN B 1 5 ? 74.562 17.422 -1.622 1 33.97 5 ASN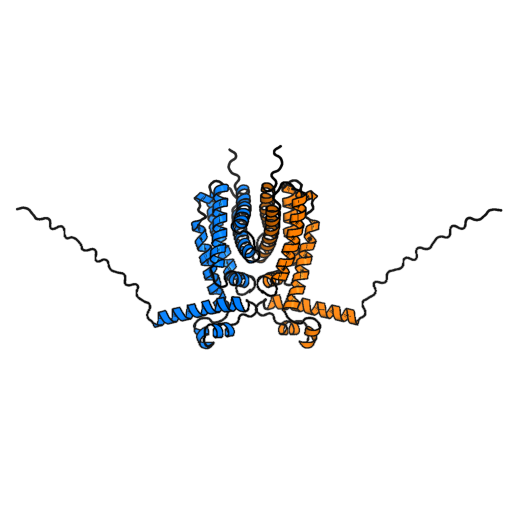 B N 1
ATOM 1742 C CA . ASN B 1 5 ? 73.25 17.047 -1.094 1 33.97 5 ASN B CA 1
ATOM 1743 C C . ASN B 1 5 ? 72.375 16.422 -2.17 1 33.97 5 ASN B C 1
ATOM 1745 O O . ASN B 1 5 ? 71.875 17.109 -3.09 1 33.97 5 ASN B O 1
ATOM 1749 N N . THR B 1 6 ? 72.688 15.18 -2.672 1 32.03 6 THR B N 1
ATOM 1750 C CA . THR B 1 6 ? 71.875 14.508 -3.705 1 32.03 6 THR B CA 1
ATOM 1751 C C . THR B 1 6 ? 70.5 14.25 -3.229 1 32.03 6 THR B C 1
ATOM 1753 O O . THR B 1 6 ? 70.25 13.547 -2.238 1 32.03 6 THR B O 1
ATOM 1756 N N . ALA B 1 7 ? 69.438 15.172 -3.367 1 31.16 7 ALA B N 1
ATOM 1757 C CA . ALA B 1 7 ? 68 15.07 -3.223 1 31.16 7 ALA B CA 1
ATOM 1758 C C . ALA B 1 7 ? 67.438 13.898 -4.031 1 31.16 7 ALA B C 1
ATOM 1760 O O . ALA B 1 7 ? 67.562 13.875 -5.258 1 31.16 7 ALA B O 1
ATOM 1761 N N . SER B 1 8 ? 67.5 12.672 -3.514 1 31.3 8 SER B N 1
ATOM 1762 C CA . SER B 1 8 ? 66.875 11.484 -4.117 1 31.3 8 SER B CA 1
ATOM 1763 C C . SER B 1 8 ? 65.375 11.711 -4.395 1 31.3 8 SER B C 1
ATOM 1765 O O . SER B 1 8 ? 64.625 12.039 -3.488 1 31.3 8 SER B O 1
ATOM 1767 N N . ALA B 1 9 ? 65 12.234 -5.52 1 29.81 9 ALA B N 1
ATOM 1768 C CA . ALA B 1 9 ? 63.625 12.266 -6.043 1 29.81 9 ALA B CA 1
ATOM 1769 C C . ALA B 1 9 ? 62.969 10.883 -5.969 1 29.81 9 ALA B C 1
ATOM 1771 O O . ALA B 1 9 ? 63.406 9.945 -6.625 1 29.81 9 ALA B O 1
ATOM 1772 N N . ARG B 1 10 ? 62.438 10.469 -4.855 1 31.12 10 ARG B N 1
ATOM 1773 C CA . ARG B 1 10 ? 61.562 9.305 -4.758 1 31.12 10 ARG B CA 1
ATOM 1774 C C . ARG B 1 10 ? 60.5 9.328 -5.844 1 31.12 10 ARG B C 1
ATOM 1776 O O . ARG B 1 10 ? 59.688 10.25 -5.895 1 31.12 10 ARG B O 1
ATOM 1783 N N . ALA B 1 11 ? 60.719 8.812 -7.027 1 32.78 11 ALA B N 1
ATOM 1784 C CA . ALA B 1 11 ? 59.688 8.508 -8.047 1 32.78 11 ALA B CA 1
ATOM 1785 C C . ALA B 1 11 ? 58.469 7.832 -7.426 1 32.78 11 ALA B C 1
ATOM 1787 O O . ALA B 1 11 ? 58.625 6.832 -6.711 1 32.78 11 ALA B O 1
ATOM 1788 N N . ALA B 1 12 ? 57.375 8.492 -7.133 1 33.56 12 ALA B N 1
ATOM 1789 C CA . ALA B 1 12 ? 56 8.016 -6.859 1 33.56 12 ALA B CA 1
ATOM 1790 C C . ALA B 1 12 ? 55.594 6.977 -7.891 1 33.56 12 ALA B C 1
ATOM 1792 O O . ALA B 1 12 ? 55.469 7.281 -9.078 1 33.56 12 ALA B O 1
ATOM 1793 N N . THR B 1 13 ? 56.062 5.707 -7.789 1 35.59 13 THR B N 1
ATOM 1794 C CA . THR B 1 13 ? 55.438 4.664 -8.594 1 35.59 13 THR B CA 1
ATOM 1795 C C . THR B 1 13 ? 53.906 4.715 -8.453 1 35.59 13 THR B C 1
ATOM 1797 O O . THR B 1 13 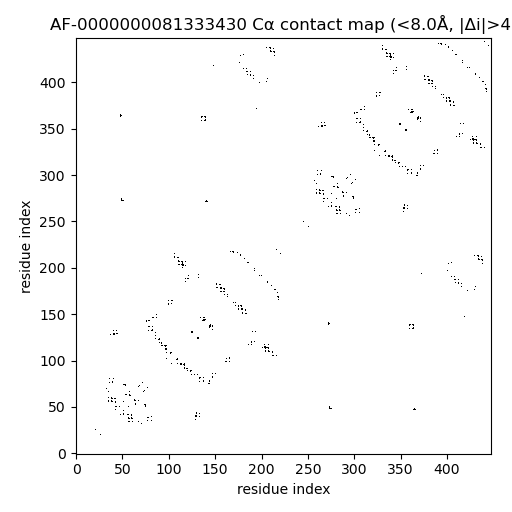? 53.375 4.617 -7.34 1 35.59 13 THR B O 1
ATOM 1800 N N . THR B 1 14 ? 53.219 5.504 -9.203 1 39.03 14 THR B N 1
ATOM 1801 C CA . THR B 1 14 ? 51.781 5.422 -9.391 1 39.03 14 THR B CA 1
ATOM 1802 C C . THR B 1 14 ? 51.344 3.975 -9.602 1 39.03 14 THR B C 1
ATOM 1804 O O . THR B 1 14 ? 51.656 3.369 -10.625 1 39.03 14 THR B O 1
ATOM 1807 N N . GLY B 1 15 ? 51.438 3.055 -8.617 1 36.69 15 GLY B N 1
ATOM 1808 C CA . GLY B 1 15 ? 50.812 1.746 -8.719 1 36.69 15 GLY B CA 1
ATOM 1809 C C . GLY B 1 15 ? 49.406 1.797 -9.305 1 36.69 15 GLY B C 1
ATOM 1810 O O . GLY B 1 15 ? 48.5 2.359 -8.695 1 36.69 15 GLY B O 1
ATOM 1811 N N . LYS B 1 16 ? 49.219 1.868 -10.617 1 38.34 16 LYS B N 1
ATOM 1812 C CA . LYS B 1 16 ? 47.938 1.549 -11.234 1 38.34 16 LYS B CA 1
ATOM 1813 C C . LYS B 1 16 ? 47.312 0.304 -10.602 1 38.34 16 LYS B C 1
ATOM 1815 O O . LYS B 1 16 ? 47.875 -0.781 -10.656 1 38.34 16 LYS B O 1
ATOM 1820 N N . THR B 1 17 ? 46.688 0.402 -9.461 1 42.78 17 THR B N 1
ATOM 1821 C CA . THR B 1 17 ? 45.781 -0.67 -9.016 1 42.78 17 THR B CA 1
ATOM 1822 C C . THR B 1 17 ? 45.031 -1.278 -10.203 1 42.78 17 THR B C 1
ATOM 1824 O O . THR B 1 17 ? 44.219 -0.615 -10.828 1 42.78 17 THR B O 1
ATOM 1827 N N . GLN B 1 18 ? 45.562 -2.059 -11.055 1 40.38 18 GLN B N 1
ATOM 1828 C CA . GLN B 1 18 ? 44.844 -2.82 -12.062 1 40.38 18 GLN B CA 1
ATOM 1829 C C . GLN B 1 18 ? 43.562 -3.404 -11.492 1 40.38 18 GLN B C 1
ATOM 1831 O O . GLN B 1 18 ? 43.594 -4.082 -10.469 1 40.38 18 GLN B O 1
ATOM 1836 N N . GLU B 1 19 ? 42.469 -2.758 -11.602 1 49 19 GLU B N 1
ATOM 1837 C CA . GLU B 1 19 ? 41.156 -3.369 -11.352 1 49 19 GLU B CA 1
ATOM 1838 C C . GLU B 1 19 ? 41.156 -4.852 -11.711 1 49 19 GLU B C 1
ATOM 1840 O O . GLU B 1 19 ? 41.438 -5.219 -12.852 1 49 19 GLU B O 1
ATOM 1845 N N . HIS B 1 20 ? 41.688 -5.715 -10.953 1 49.59 20 HIS B N 1
ATOM 1846 C CA . HIS B 1 20 ? 41.656 -7.16 -11.141 1 49.59 20 HIS B CA 1
ATOM 1847 C C . HIS B 1 20 ? 40.344 -7.602 -11.75 1 49.59 20 HIS B C 1
ATOM 1849 O O . HIS B 1 20 ? 39.312 -7.586 -11.078 1 49.59 20 HIS B O 1
ATOM 1855 N N . LYS B 1 21 ? 40.219 -7.609 -13.07 1 54.72 21 LYS B N 1
ATOM 1856 C CA . LYS B 1 21 ? 39.125 -8.242 -13.797 1 54.72 21 LYS B CA 1
ATOM 1857 C C . LYS B 1 21 ? 38.812 -9.625 -13.242 1 54.72 21 LYS B C 1
ATOM 1859 O O . LYS B 1 21 ? 39.719 -10.461 -13.117 1 54.72 21 LYS B O 1
ATOM 1864 N N . LYS B 1 22 ? 37.656 -9.688 -12.586 1 60.91 22 LYS B N 1
ATOM 1865 C CA . LYS B 1 22 ? 37.25 -11 -12.086 1 60.91 22 LYS B CA 1
ATOM 1866 C C . LYS B 1 22 ? 37.5 -12.094 -13.125 1 60.91 22 LYS B C 1
ATOM 1868 O O . LYS B 1 22 ? 37.406 -11.852 -14.328 1 60.91 22 LYS B O 1
ATOM 1873 N N . PRO B 1 23 ? 38.094 -13.195 -12.695 1 59.34 23 PRO B N 1
ATOM 1874 C CA . PRO B 1 23 ? 38.281 -14.297 -13.633 1 59.34 23 PRO B CA 1
ATOM 1875 C C . PRO B 1 23 ? 37 -14.602 -14.445 1 59.34 23 PRO B C 1
ATOM 1877 O O . PRO B 1 23 ? 35.906 -14.391 -13.969 1 59.34 23 PRO B O 1
ATOM 1880 N N . PRO B 1 24 ? 37.219 -14.867 -15.742 1 55.34 24 PRO B N 1
ATOM 1881 C CA . PRO B 1 24 ? 36.094 -15.078 -16.672 1 55.34 24 PRO B CA 1
ATOM 1882 C C . PRO B 1 24 ? 34.969 -15.914 -16.047 1 55.34 24 PRO B C 1
ATOM 1884 O O . PRO B 1 24 ? 33.812 -15.625 -16.281 1 55.34 24 PRO B O 1
ATOM 1887 N N . ALA B 1 25 ? 35.312 -16.922 -15.258 1 66.12 25 ALA B N 1
ATOM 1888 C CA . ALA B 1 25 ? 34.312 -17.766 -14.641 1 66.12 25 ALA B CA 1
ATOM 1889 C C . ALA B 1 25 ? 33.438 -16.969 -13.664 1 66.12 25 ALA B C 1
ATOM 1891 O O . ALA B 1 25 ? 32.219 -17.141 -13.602 1 66.12 25 ALA B O 1
ATOM 1892 N N . GLN B 1 26 ? 34.125 -16.156 -12.898 1 69.19 26 GLN B N 1
ATOM 1893 C CA . GLN B 1 26 ? 33.375 -15.32 -11.953 1 69.19 26 GLN B CA 1
ATOM 1894 C C . GLN B 1 26 ? 32.562 -14.266 -12.688 1 69.19 26 GLN B C 1
ATOM 1896 O O . GLN B 1 26 ? 31.438 -13.969 -12.273 1 69.19 26 GLN B O 1
ATOM 1901 N N . GLN B 1 27 ? 33.156 -13.82 -13.742 1 71.5 27 GLN B N 1
ATOM 1902 C CA . GLN B 1 27 ? 32.438 -12.836 -14.547 1 71.5 27 GLN B CA 1
ATOM 1903 C C . GLN B 1 27 ? 31.188 -13.453 -15.195 1 71.5 27 GLN B C 1
ATOM 1905 O O . GLN B 1 27 ? 30.125 -12.844 -15.227 1 71.5 27 GLN B O 1
ATOM 1910 N N . ARG B 1 28 ? 31.406 -14.617 -15.781 1 72.81 28 ARG B N 1
ATOM 1911 C CA . ARG B 1 28 ? 30.297 -15.312 -16.422 1 72.81 28 ARG B CA 1
ATOM 1912 C C . ARG B 1 28 ? 29.188 -15.609 -15.406 1 72.81 28 ARG B C 1
ATOM 1914 O O . ARG B 1 28 ? 28 -15.508 -15.727 1 72.81 28 ARG B O 1
ATOM 1921 N N . SER B 1 29 ? 29.688 -15.938 -14.273 1 82.44 29 SER B N 1
ATOM 1922 C CA . SER B 1 29 ? 28.719 -16.234 -13.219 1 82.44 29 SER B CA 1
ATOM 1923 C C . SER B 1 29 ? 27.922 -14.984 -12.836 1 82.44 29 SER B C 1
ATOM 1925 O O . SER B 1 29 ? 26.703 -15.047 -12.688 1 82.44 29 SER B O 1
ATOM 1927 N N . THR B 1 30 ? 28.672 -13.922 -12.836 1 86.5 30 THR B N 1
ATOM 1928 C CA . THR B 1 30 ? 28 -12.672 -12.492 1 86.5 30 THR B CA 1
ATOM 1929 C C . THR B 1 30 ? 27.047 -12.234 -13.594 1 86.5 30 THR B C 1
ATOM 1931 O O . THR B 1 30 ? 25.953 -11.75 -13.32 1 86.5 30 THR B O 1
ATOM 1934 N N . GLU B 1 31 ? 27.422 -12.484 -14.797 1 91.88 31 GLU B N 1
ATOM 1935 C CA . GLU B 1 31 ? 26.578 -12.109 -15.93 1 91.88 31 GLU B CA 1
ATOM 1936 C C . GLU B 1 31 ? 25.29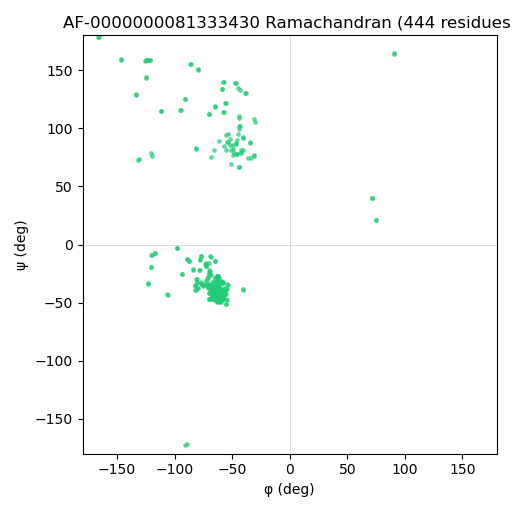7 -12.945 -15.969 1 91.88 31 GLU B C 1
ATOM 1938 O O . GLU B 1 31 ? 24.219 -12.414 -16.234 1 91.88 31 GLU B O 1
ATOM 1943 N N . THR B 1 32 ? 25.453 -14.227 -15.734 1 94.94 32 THR B N 1
ATOM 1944 C CA . THR B 1 32 ? 24.281 -15.102 -15.719 1 94.94 32 THR B CA 1
ATOM 1945 C C . THR B 1 32 ? 23.359 -14.734 -14.562 1 94.94 32 THR B C 1
ATOM 1947 O O . THR B 1 32 ? 22.141 -14.711 -14.727 1 94.94 32 THR B O 1
ATOM 1950 N N . TYR B 1 33 ? 24 -14.453 -13.461 1 97 33 TYR B N 1
ATOM 1951 C CA . TYR B 1 33 ? 23.266 -14.008 -12.289 1 97 33 TYR B CA 1
ATOM 1952 C C . TYR B 1 33 ? 22.406 -12.789 -12.609 1 97 33 TYR B C 1
ATOM 1954 O O . TYR B 1 33 ? 21.203 -12.781 -12.328 1 97 33 TYR B O 1
ATOM 1962 N N . GLU B 1 34 ? 22.969 -11.82 -13.266 1 97.56 34 GLU B N 1
ATOM 1963 C CA . GLU B 1 34 ? 22.266 -10.594 -13.617 1 97.56 34 GLU B CA 1
ATOM 1964 C C . GLU B 1 34 ? 21.219 -10.844 -14.695 1 97.56 34 GLU B C 1
ATOM 1966 O O . GLU B 1 34 ? 20.141 -10.258 -14.664 1 97.56 34 GLU B O 1
ATOM 1971 N N . ARG B 1 35 ? 21.516 -11.672 -15.586 1 97.31 35 ARG B N 1
ATOM 1972 C CA . ARG B 1 35 ? 20.578 -12.023 -16.641 1 97.31 35 ARG B CA 1
ATOM 1973 C C . ARG B 1 35 ? 19.312 -12.648 -16.078 1 97.31 35 ARG B C 1
ATOM 1975 O O . ARG B 1 35 ? 18.203 -12.352 -16.531 1 97.31 35 ARG B O 1
ATOM 1982 N N . ILE B 1 36 ? 19.5 -13.469 -15.094 1 98.25 36 ILE B N 1
ATOM 1983 C CA . ILE B 1 36 ? 18.375 -14.125 -14.445 1 98.25 36 ILE B CA 1
ATOM 1984 C C . ILE B 1 36 ? 17.5 -13.078 -13.758 1 98.25 36 ILE B C 1
ATOM 1986 O O . ILE B 1 36 ? 16.266 -13.109 -13.867 1 98.25 36 ILE B O 1
ATOM 1990 N N . LEU B 1 37 ? 18.141 -12.156 -13.125 1 98.56 37 LEU B N 1
ATOM 1991 C CA . LEU B 1 37 ? 17.406 -11.133 -12.398 1 98.56 37 LEU B CA 1
ATOM 1992 C C . LEU B 1 37 ? 16.656 -10.211 -13.359 1 98.56 37 LEU B C 1
ATOM 1994 O O . LEU B 1 37 ? 15.5 -9.852 -13.117 1 98.56 37 LEU B O 1
ATOM 1998 N N . VAL B 1 38 ? 17.266 -9.859 -14.461 1 98.69 38 VAL B N 1
ATOM 1999 C CA . VAL B 1 38 ? 16.609 -9.031 -15.469 1 98.69 38 VAL B CA 1
ATOM 2000 C C . VAL B 1 38 ? 15.422 -9.781 -16.062 1 98.69 38 VAL B C 1
ATOM 2002 O O . VAL B 1 38 ? 14.336 -9.211 -16.219 1 98.69 38 VAL B O 1
ATOM 2005 N N . ALA B 1 39 ? 15.609 -11.047 -16.344 1 98.81 39 ALA B N 1
ATOM 2006 C CA . ALA B 1 39 ? 14.531 -11.875 -16.875 1 98.81 39 ALA B CA 1
ATOM 2007 C C . ALA B 1 39 ? 13.375 -11.984 -15.891 1 98.81 39 ALA B C 1
ATOM 2009 O O . ALA B 1 39 ? 12.211 -12.016 -16.281 1 98.81 39 ALA B O 1
ATOM 2010 N N . THR B 1 40 ? 13.727 -12.078 -14.633 1 98.81 40 THR B N 1
ATOM 2011 C CA . THR B 1 40 ? 12.703 -12.156 -13.594 1 98.81 40 THR B CA 1
ATOM 2012 C C . THR B 1 40 ? 11.859 -10.891 -13.578 1 98.81 40 THR B C 1
ATOM 2014 O O . THR B 1 40 ? 10.625 -10.961 -13.555 1 98.81 40 THR B O 1
ATOM 2017 N N . ALA B 1 41 ? 12.5 -9.758 -13.602 1 98.81 41 ALA B N 1
ATOM 2018 C CA . ALA B 1 41 ? 11.781 -8.484 -13.609 1 98.81 41 ALA B CA 1
ATOM 2019 C C . ALA B 1 41 ? 10.906 -8.359 -14.852 1 98.81 41 ALA B C 1
ATOM 2021 O O . ALA B 1 41 ? 9.75 -7.938 -14.766 1 98.81 41 ALA B O 1
ATOM 2022 N N . GLN B 1 42 ? 11.422 -8.766 -15.969 1 98.75 42 GLN B N 1
ATOM 2023 C CA . GLN B 1 42 ? 10.664 -8.727 -17.219 1 98.75 42 GLN B CA 1
ATOM 2024 C C . GLN B 1 42 ? 9.445 -9.641 -17.156 1 98.75 42 GLN B C 1
ATOM 2026 O O . GLN B 1 42 ? 8.344 -9.242 -17.531 1 98.75 42 GLN B O 1
ATOM 2031 N N . THR B 1 43 ? 9.672 -10.844 -16.688 1 98.75 43 THR B N 1
ATOM 2032 C CA . THR B 1 43 ? 8.578 -11.812 -16.578 1 98.75 43 THR B CA 1
ATOM 2033 C C . THR B 1 43 ? 7.504 -11.305 -15.609 1 98.75 43 THR B C 1
ATOM 2035 O O . THR B 1 43 ? 6.309 -11.453 -15.875 1 98.75 43 THR B O 1
ATOM 2038 N N . LEU B 1 44 ? 7.957 -10.734 -14.516 1 98.56 44 LEU B N 1
ATOM 2039 C CA . LEU B 1 44 ? 7.023 -10.156 -13.562 1 98.56 44 LEU B CA 1
ATOM 2040 C C . LEU B 1 44 ? 6.152 -9.094 -14.227 1 98.56 44 LEU B C 1
ATOM 2042 O O . LEU B 1 44 ? 4.938 -9.062 -14.016 1 98.56 44 LEU B O 1
ATOM 2046 N N . CYS B 1 45 ? 6.707 -8.258 -15.047 1 97.88 45 CYS B N 1
ATOM 2047 C CA . CYS B 1 45 ? 5.977 -7.223 -15.773 1 97.88 45 CYS B CA 1
ATOM 2048 C C . CYS B 1 45 ? 4.988 -7.836 -16.75 1 97.88 45 CYS B C 1
ATOM 2050 O O . CYS B 1 45 ? 3.885 -7.316 -16.938 1 97.88 45 CYS B O 1
ATOM 2052 N N . ASP B 1 46 ? 5.328 -8.961 -17.297 1 97.69 46 ASP B N 1
ATOM 2053 C CA . ASP B 1 46 ? 4.539 -9.57 -18.359 1 97.69 46 ASP B CA 1
ATOM 2054 C C . ASP B 1 46 ? 3.348 -10.344 -17.797 1 97.69 46 ASP B C 1
ATOM 2056 O O . ASP B 1 46 ? 2.248 -10.281 -18.344 1 97.69 46 ASP B O 1
ATOM 2060 N N . VAL B 1 47 ? 3.594 -11.062 -16.625 1 96.88 47 VAL B N 1
ATOM 2061 C CA . VAL B 1 47 ? 2.564 -12.039 -16.281 1 96.88 47 VAL B CA 1
ATOM 2062 C C . VAL B 1 47 ? 1.981 -11.703 -14.906 1 96.88 47 VAL B C 1
ATOM 2064 O O . VAL B 1 47 ? 0.906 -12.188 -14.547 1 96.88 47 VAL B O 1
ATOM 2067 N N . GLY B 1 48 ? 2.701 -10.914 -14.094 1 96.81 48 GLY B N 1
ATOM 2068 C CA . GLY B 1 48 ? 2.232 -10.617 -12.75 1 96.81 48 GLY B CA 1
ATOM 2069 C C . GLY B 1 48 ? 2.719 -11.609 -11.711 1 96.81 48 GLY B C 1
ATOM 2070 O O . GLY B 1 48 ? 3.193 -12.688 -12.055 1 96.81 48 GLY B O 1
ATOM 2071 N N . ILE B 1 49 ? 2.602 -11.211 -10.469 1 97.44 49 ILE B N 1
ATOM 2072 C CA . ILE B 1 49 ? 3.15 -11.969 -9.344 1 97.44 49 ILE B CA 1
ATOM 2073 C C . ILE B 1 49 ? 2.402 -13.289 -9.195 1 97.44 49 ILE B C 1
ATOM 2075 O O . ILE B 1 49 ? 2.986 -14.297 -8.797 1 97.44 49 ILE B O 1
ATOM 2079 N N . GLU B 1 50 ? 1.127 -13.32 -9.516 1 95.88 50 GLU B N 1
ATOM 2080 C CA . GLU B 1 50 ? 0.298 -14.5 -9.289 1 95.88 50 GLU B CA 1
ATOM 2081 C C . GLU B 1 50 ? 0.563 -15.578 -10.344 1 95.88 50 GLU B C 1
ATOM 2083 O O . GLU B 1 50 ? 0.128 -16.719 -10.195 1 95.88 50 GLU B O 1
ATOM 2088 N N . ARG B 1 51 ? 1.312 -15.266 -11.422 1 96.44 51 ARG B N 1
ATOM 2089 C CA . ARG B 1 51 ? 1.606 -16.219 -12.484 1 96.44 51 ARG B CA 1
ATOM 2090 C C . ARG B 1 51 ? 3.109 -16.438 -12.625 1 96.44 51 ARG B C 1
ATOM 2092 O O . ARG B 1 51 ? 3.547 -17.312 -13.383 1 96.44 51 ARG B O 1
ATOM 2099 N N . LEU B 1 52 ? 3.863 -15.656 -11.953 1 97.88 52 LEU B N 1
ATOM 2100 C CA . LEU B 1 52 ? 5.316 -15.773 -12.031 1 97.88 52 LEU B CA 1
ATOM 2101 C C . LEU B 1 52 ? 5.773 -17.172 -11.609 1 97.88 52 LEU B C 1
ATOM 2103 O O . LEU B 1 52 ? 5.324 -17.688 -10.586 1 97.88 52 LEU B O 1
ATOM 2107 N N . SER B 1 53 ? 6.68 -17.75 -12.414 1 97 53 SER B N 1
ATOM 2108 C CA . SER B 1 53 ? 7.27 -19.047 -12.094 1 97 53 SER B CA 1
ATOM 2109 C C . SER B 1 53 ? 8.711 -19.141 -12.578 1 97 53 SER B C 1
ATOM 2111 O O . SER B 1 53 ? 9.109 -18.406 -13.484 1 97 53 SER B O 1
ATOM 2113 N N . THR B 1 54 ? 9.445 -20.031 -12 1 97.69 54 THR B N 1
ATOM 2114 C CA . THR B 1 54 ? 10.82 -20.234 -12.422 1 97.69 54 THR B CA 1
ATOM 2115 C C . THR B 1 54 ? 10.875 -20.719 -13.867 1 97.69 54 THR B C 1
ATOM 2117 O O . THR B 1 54 ? 11.797 -20.375 -14.609 1 97.69 54 THR B O 1
ATOM 2120 N N . ASN B 1 55 ? 9.875 -21.469 -14.305 1 97.88 55 ASN B N 1
ATOM 2121 C CA . ASN B 1 55 ? 9.82 -21.922 -15.695 1 97.88 55 ASN B CA 1
ATOM 2122 C C . ASN B 1 55 ? 9.719 -20.75 -16.672 1 97.88 55 ASN B C 1
ATOM 2124 O O . ASN B 1 55 ? 10.438 -20.703 -17.672 1 97.88 55 ASN B O 1
ATOM 2128 N N . LEU B 1 56 ? 8.898 -19.828 -16.391 1 98.31 56 LEU B N 1
ATOM 2129 C CA . LEU B 1 56 ? 8.727 -18.672 -17.25 1 98.31 56 LEU B CA 1
ATOM 2130 C C . LEU B 1 56 ? 9.984 -17.812 -17.25 1 98.31 56 LEU B C 1
ATOM 2132 O O . LEU B 1 56 ? 10.352 -17.25 -18.297 1 98.31 56 LEU B O 1
ATOM 2136 N N . VAL B 1 57 ? 10.641 -17.719 -16.109 1 98.69 57 VAL B N 1
ATOM 2137 C CA . VAL B 1 57 ? 11.875 -16.953 -16.016 1 98.69 57 VAL B CA 1
ATOM 2138 C C . VAL B 1 57 ? 12.953 -17.609 -16.875 1 98.69 57 VAL B C 1
ATOM 2140 O O . VAL B 1 57 ? 13.695 -16.938 -17.594 1 98.69 57 VAL B O 1
ATOM 2143 N N . CYS B 1 58 ? 13.008 -18.938 -16.844 1 98.56 58 CYS B N 1
ATOM 2144 C CA . CYS B 1 58 ? 13.953 -19.688 -17.656 1 98.56 58 CYS B CA 1
ATOM 2145 C C . CYS B 1 58 ? 13.727 -19.422 -19.141 1 98.56 58 CYS B C 1
ATOM 2147 O O . CYS B 1 58 ? 14.672 -19.172 -19.891 1 98.56 58 CYS B O 1
ATOM 2149 N N . GLU B 1 59 ? 12.508 -19.453 -19.5 1 98.44 59 GLU B N 1
ATOM 2150 C CA . GLU B 1 59 ? 12.148 -19.203 -20.891 1 98.44 59 GLU B CA 1
ATOM 2151 C C . GLU B 1 59 ? 12.594 -17.797 -21.328 1 98.44 59 GLU B C 1
ATOM 2153 O O . GLU B 1 59 ? 13.188 -17.641 -22.391 1 98.44 59 GLU B O 1
ATOM 2158 N N . CYS B 1 60 ? 12.438 -16.859 -20.516 1 98.25 60 CYS B N 1
ATOM 2159 C CA . CYS B 1 60 ? 12.797 -15.469 -20.812 1 98.25 60 CYS B CA 1
ATOM 2160 C C . CYS B 1 60 ? 14.312 -15.297 -20.859 1 98.25 60 CYS B C 1
ATOM 2162 O O . CYS B 1 60 ? 14.828 -14.562 -21.703 1 98.25 60 CYS B O 1
ATOM 2164 N N . ALA B 1 61 ? 14.984 -16.031 -19.984 1 98 61 ALA B N 1
ATOM 2165 C CA . ALA B 1 61 ? 16.438 -15.875 -19.844 1 98 61 ALA B CA 1
ATOM 2166 C C . ALA B 1 61 ? 17.172 -16.766 -20.828 1 98 61 ALA B C 1
ATOM 2168 O O . ALA B 1 61 ? 18.391 -16.641 -21 1 98 61 ALA B O 1
ATOM 2169 N N . GLY B 1 62 ? 16.469 -17.719 -21.422 1 97.88 62 GLY B N 1
ATOM 2170 C CA . GLY B 1 62 ? 17.109 -18.688 -22.281 1 97.88 62 GLY B CA 1
ATOM 2171 C C . GLY B 1 62 ? 17.969 -19.688 -21.516 1 97.88 62 GLY B C 1
ATOM 2172 O O . GLY B 1 62 ? 19.062 -20.031 -21.938 1 97.88 62 GLY B O 1
ATOM 2173 N N . LEU B 1 63 ? 17.422 -20.078 -20.406 1 97.56 63 LEU B N 1
ATOM 2174 C CA . LEU B 1 63 ? 18.125 -21.031 -19.547 1 97.56 63 LEU B CA 1
ATOM 2175 C C . LEU B 1 63 ? 17.266 -22.25 -19.25 1 97.56 63 LEU B C 1
ATOM 2177 O O . LEU B 1 63 ? 16.031 -22.188 -19.375 1 97.56 63 LEU B O 1
ATOM 2181 N N . THR B 1 64 ? 17.984 -23.312 -18.875 1 96.75 64 THR B N 1
ATOM 2182 C CA . THR B 1 64 ? 17.281 -24.484 -18.359 1 96.75 64 THR B CA 1
ATOM 2183 C C . THR B 1 64 ? 17.031 -24.359 -16.859 1 96.75 64 THR B C 1
ATOM 2185 O O . THR B 1 64 ? 17.766 -23.656 -16.156 1 96.75 64 THR B O 1
ATOM 2188 N N . PRO B 1 65 ? 15.984 -25.062 -16.344 1 96.38 65 PRO B N 1
ATOM 2189 C CA . PRO B 1 65 ? 15.711 -24.984 -14.898 1 96.38 65 PRO B CA 1
ATOM 2190 C C . PRO B 1 65 ? 16.906 -25.406 -14.047 1 96.38 65 PRO B C 1
ATOM 2192 O O . PRO B 1 65 ? 17.266 -24.703 -13.094 1 96.38 65 PRO B O 1
ATOM 2195 N N . PRO B 1 66 ? 17.719 -26.422 -14.359 1 96.56 66 PRO B N 1
ATOM 2196 C CA . PRO B 1 66 ? 18.891 -26.766 -13.562 1 96.56 66 PRO B CA 1
ATOM 2197 C C . PRO B 1 66 ? 19.922 -25.641 -13.516 1 96.56 66 PRO B C 1
ATOM 2199 O O . PRO B 1 66 ? 20.531 -25.391 -12.477 1 96.56 66 PRO B O 1
ATOM 2202 N N . ALA B 1 67 ? 20.031 -25 -14.633 1 95.81 67 ALA B N 1
ATOM 2203 C CA . ALA B 1 67 ? 20.984 -23.891 -14.695 1 95.81 67 ALA B CA 1
ATOM 2204 C C . ALA B 1 67 ? 20.562 -22.766 -13.766 1 95.81 67 ALA B C 1
ATOM 2206 O O . ALA B 1 67 ? 21.406 -22.156 -13.086 1 95.81 67 ALA B O 1
ATOM 2207 N N . LEU B 1 68 ? 19.234 -22.438 -13.758 1 97.5 68 LEU B N 1
ATOM 2208 C CA . LEU B 1 68 ? 18.734 -21.375 -12.883 1 97.5 68 LEU B CA 1
ATOM 2209 C C . LEU B 1 68 ? 18.922 -21.75 -11.414 1 97.5 68 LEU B C 1
ATOM 2211 O O . LEU B 1 68 ? 19.281 -20.906 -10.594 1 97.5 68 LEU B O 1
ATOM 2215 N N . TYR B 1 69 ? 18.75 -22.969 -11.039 1 96.94 69 TYR B N 1
ATOM 2216 C CA . TYR B 1 69 ? 18.734 -23.438 -9.656 1 96.94 69 TYR B CA 1
ATOM 2217 C C . TYR B 1 69 ? 20.141 -23.438 -9.062 1 96.94 69 TYR B C 1
ATOM 2219 O O . TYR B 1 69 ? 20.297 -23.484 -7.844 1 96.94 69 TYR B O 1
ATOM 2227 N N . ARG B 1 70 ? 21.156 -23.375 -9.953 1 96.62 70 ARG B N 1
ATOM 2228 C CA . ARG B 1 70 ? 22.516 -23.172 -9.469 1 96.62 70 ARG B CA 1
ATOM 2229 C C . ARG B 1 70 ? 22.656 -21.828 -8.773 1 96.62 70 ARG B C 1
ATOM 2231 O O . ARG B 1 70 ? 23.5 -21.672 -7.879 1 96.62 70 ARG B O 1
ATOM 2238 N N . TYR B 1 71 ? 21.812 -20.953 -9.195 1 96.88 71 TYR B N 1
ATOM 2239 C CA . TYR B 1 71 ? 21.922 -19.594 -8.688 1 96.88 71 TYR B CA 1
ATOM 2240 C C . TYR B 1 71 ? 20.812 -19.281 -7.688 1 96.88 71 TYR B C 1
ATOM 2242 O O . TYR B 1 71 ? 21.047 -18.641 -6.66 1 96.88 71 TYR B O 1
ATOM 2250 N N . PHE B 1 72 ? 19.562 -19.703 -8 1 98 72 PHE B N 1
ATOM 2251 C CA . PHE B 1 72 ? 18.391 -19.391 -7.188 1 98 72 PHE B CA 1
ATOM 2252 C C . PHE B 1 72 ? 17.547 -20.641 -6.965 1 98 72 PHE B C 1
ATOM 2254 O O . PHE B 1 72 ? 17.094 -21.266 -7.926 1 98 72 PHE B O 1
ATOM 2261 N N . PRO B 1 73 ? 17.219 -20.875 -5.73 1 97.44 73 PRO B N 1
ATOM 2262 C CA . PRO B 1 73 ? 16.516 -22.125 -5.43 1 97.44 73 PRO B CA 1
ATOM 2263 C C . PRO B 1 73 ? 15.039 -22.078 -5.777 1 97.44 73 PRO B C 1
ATOM 2265 O O . PRO B 1 73 ? 14.391 -23.109 -5.91 1 97.44 73 PRO B O 1
ATOM 2268 N N . ASN B 1 74 ? 14.516 -20.812 -5.84 1 97 74 ASN B N 1
ATOM 2269 C CA . ASN B 1 74 ? 13.094 -20.656 -6.105 1 97 74 ASN B CA 1
ATOM 2270 C C . ASN B 1 74 ? 12.742 -19.219 -6.477 1 97 74 ASN B C 1
ATOM 2272 O O . ASN B 1 74 ? 13.602 -18.344 -6.469 1 97 74 ASN B O 1
ATOM 2276 N N . LYS B 1 75 ? 11.516 -18.984 -6.75 1 97.06 75 LYS B N 1
ATOM 2277 C CA . LYS B 1 75 ? 11.086 -17.672 -7.203 1 97.06 75 LYS B CA 1
ATOM 2278 C C . LYS B 1 75 ? 11.141 -16.656 -6.066 1 97.06 75 LYS B C 1
ATOM 2280 O O . LYS B 1 75 ? 11.281 -15.453 -6.309 1 97.06 75 LYS B O 1
ATOM 2285 N N . TYR B 1 76 ? 11 -17.078 -4.852 1 98.19 76 TYR B N 1
ATOM 2286 C CA . TYR B 1 76 ? 11.055 -16.156 -3.717 1 98.19 76 TYR B CA 1
ATOM 2287 C C . TYR B 1 76 ? 12.445 -15.562 -3.564 1 98.19 76 TYR B C 1
ATOM 2289 O O . TYR B 1 76 ? 12.594 -14.383 -3.25 1 98.19 76 TYR B O 1
ATOM 2297 N N . ALA B 1 77 ? 13.391 -16.375 -3.805 1 98.56 77 ALA B N 1
ATOM 2298 C CA . ALA B 1 77 ? 14.773 -15.891 -3.76 1 98.56 77 ALA B CA 1
ATOM 2299 C C . ALA B 1 77 ? 15.016 -14.828 -4.828 1 98.56 77 ALA B C 1
ATOM 2301 O O . ALA B 1 77 ? 15.672 -13.82 -4.566 1 98.56 77 ALA B O 1
ATOM 2302 N N . LEU B 1 78 ? 14.508 -15.055 -6.02 1 98.56 78 LEU B N 1
ATOM 2303 C CA . LEU B 1 78 ? 14.617 -14.102 -7.117 1 98.56 78 LEU B CA 1
ATOM 2304 C C . LEU B 1 78 ? 14.008 -12.758 -6.727 1 98.56 78 LEU B C 1
ATOM 2306 O O . LEU B 1 78 ? 14.656 -11.711 -6.852 1 98.56 78 LEU B O 1
ATOM 2310 N N . LEU B 1 79 ? 12.852 -12.797 -6.164 1 98.56 79 LEU B N 1
ATOM 2311 C CA . LEU B 1 79 ? 12.117 -11.578 -5.832 1 98.56 79 LEU B CA 1
ATOM 2312 C C . LEU B 1 79 ? 12.727 -10.891 -4.617 1 98.56 79 LEU B C 1
ATOM 2314 O O . LEU B 1 79 ? 12.711 -9.656 -4.527 1 98.56 79 LEU B O 1
ATOM 2318 N N . SER B 1 80 ? 13.234 -11.68 -3.688 1 98.75 80 SER B N 1
ATOM 2319 C CA . SER B 1 80 ? 13.906 -11.109 -2.525 1 98.75 80 SER B CA 1
ATOM 2320 C C . SER B 1 80 ? 15.078 -10.227 -2.943 1 98.75 80 SER B C 1
ATOM 2322 O O . SER B 1 80 ? 15.211 -9.094 -2.471 1 98.75 80 SER B O 1
ATOM 2324 N N . VAL B 1 81 ? 15.828 -10.688 -3.869 1 98.75 81 VAL B N 1
ATOM 2325 C CA . VAL B 1 81 ? 17 -9.953 -4.312 1 98.75 81 VAL B CA 1
ATOM 2326 C C . VAL B 1 81 ? 16.578 -8.688 -5.059 1 98.75 81 VAL B C 1
ATOM 2328 O O . VAL B 1 81 ? 17.125 -7.605 -4.816 1 98.75 81 VAL B O 1
ATOM 2331 N N . LEU B 1 82 ? 15.641 -8.828 -5.973 1 98.81 82 LEU B N 1
ATOM 2332 C CA . LEU B 1 82 ? 15.148 -7.664 -6.703 1 98.81 82 LEU B CA 1
ATOM 2333 C C . LEU B 1 82 ? 14.586 -6.617 -5.742 1 98.81 82 LEU B C 1
ATOM 2335 O O . LEU B 1 82 ? 14.867 -5.426 -5.887 1 98.81 82 LEU B O 1
ATOM 2339 N N . GLY B 1 83 ? 13.812 -7.047 -4.746 1 98.88 83 GLY B N 1
ATOM 2340 C CA . GLY B 1 83 ? 13.25 -6.152 -3.75 1 98.88 83 GLY B CA 1
ATOM 2341 C C . GLY B 1 83 ? 14.297 -5.465 -2.9 1 98.88 83 GLY B C 1
ATOM 2342 O O . GLY B 1 83 ? 14.234 -4.25 -2.682 1 98.88 83 GLY B O 1
ATOM 2343 N N . GLU B 1 84 ? 15.266 -6.246 -2.43 1 98.81 84 GLU B N 1
ATOM 2344 C CA . GLU B 1 84 ? 16.328 -5.699 -1.603 1 98.81 84 GLU B CA 1
ATOM 2345 C C . GLU B 1 84 ? 17.125 -4.633 -2.357 1 98.81 84 GLU B C 1
ATOM 2347 O O . GLU B 1 84 ? 17.406 -3.566 -1.812 1 98.81 84 GLU B O 1
ATOM 2352 N N . ARG B 1 85 ? 17.422 -4.926 -3.592 1 98.69 85 ARG B N 1
ATOM 2353 C CA . ARG B 1 85 ? 18.172 -3.979 -4.41 1 98.69 85 ARG B CA 1
ATOM 2354 C C . ARG B 1 85 ? 17.406 -2.676 -4.59 1 98.69 85 ARG B C 1
ATOM 2356 O O . ARG B 1 85 ? 17.969 -1.59 -4.469 1 98.69 85 ARG B O 1
ATOM 2363 N N . LEU B 1 86 ? 16.141 -2.777 -4.879 1 98.88 86 LEU B N 1
ATOM 2364 C CA . LEU B 1 86 ? 15.328 -1.586 -5.082 1 98.88 86 LEU B CA 1
ATOM 2365 C C . LEU B 1 86 ? 15.211 -0.782 -3.791 1 98.88 86 LEU B C 1
ATOM 2367 O O . LEU B 1 86 ? 15.391 0.438 -3.795 1 98.88 86 LEU B O 1
ATOM 2371 N N . LEU B 1 87 ? 14.938 -1.462 -2.689 1 98.81 87 LEU B N 1
ATOM 2372 C CA . LEU B 1 87 ? 14.789 -0.784 -1.406 1 98.81 87 LEU B CA 1
ATOM 2373 C C . LEU B 1 87 ? 16.094 -0.124 -0.984 1 98.81 87 LEU B C 1
ATOM 2375 O O . LEU B 1 87 ? 16.094 0.962 -0.4 1 98.81 87 LEU B O 1
ATOM 2379 N N . GLU B 1 88 ? 17.172 -0.772 -1.297 1 98.56 88 GLU B N 1
ATOM 2380 C CA . GLU B 1 88 ? 18.469 -0.18 -1.003 1 98.56 88 GLU B CA 1
ATOM 2381 C C . GLU B 1 88 ? 18.688 1.099 -1.807 1 98.56 88 GLU B C 1
ATOM 2383 O O . GLU B 1 88 ? 19.219 2.084 -1.282 1 98.56 88 GLU B O 1
ATOM 2388 N N . LYS B 1 89 ? 18.344 1.058 -3.092 1 98.62 89 LYS B N 1
ATOM 2389 C CA . LYS B 1 89 ? 18.422 2.258 -3.92 1 98.62 89 LYS B CA 1
ATOM 2390 C C . LYS B 1 89 ? 17.562 3.381 -3.344 1 98.62 89 LYS B C 1
ATOM 2392 O O . LYS B 1 89 ? 18 4.531 -3.279 1 98.62 89 LYS B O 1
ATOM 2397 N N . GLN B 1 90 ? 16.391 3.084 -2.924 1 98.75 90 GLN B N 1
ATOM 2398 C CA . GLN B 1 90 ? 15.484 4.062 -2.336 1 98.75 90 GLN B CA 1
ATOM 2399 C C . GLN B 1 90 ? 16.047 4.621 -1.032 1 98.75 90 GLN B C 1
ATOM 2401 O O . GLN B 1 90 ? 16.062 5.836 -0.829 1 98.75 90 GLN B O 1
ATOM 2406 N N . ASN B 1 91 ? 16.516 3.699 -0.158 1 98.56 91 ASN B N 1
ATOM 2407 C CA . ASN B 1 91 ? 17.047 4.109 1.137 1 98.56 91 ASN B CA 1
ATOM 2408 C C . ASN B 1 91 ? 18.281 4.984 0.98 1 98.56 91 ASN B C 1
ATOM 2410 O O . ASN B 1 91 ? 18.531 5.879 1.795 1 98.56 91 ASN B O 1
ATOM 2414 N N . GLY B 1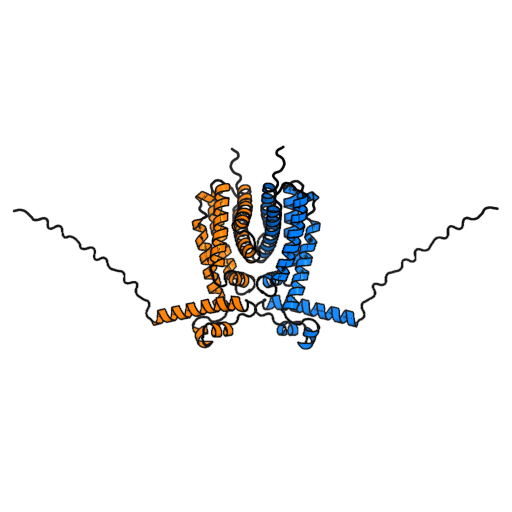 92 ? 19.031 4.73 -0.07 1 98.19 92 GLY B N 1
ATOM 2415 C CA . GLY B 1 92 ? 20.25 5.484 -0.327 1 98.19 92 GLY B CA 1
ATOM 2416 C C . GLY B 1 92 ? 20 6.949 -0.625 1 98.19 92 GLY B C 1
ATOM 2417 O O . GLY B 1 92 ? 20.906 7.77 -0.557 1 98.19 92 GLY B O 1
ATOM 2418 N N . LEU B 1 93 ? 18.781 7.316 -0.891 1 98.44 93 LEU B N 1
ATOM 2419 C CA . LEU B 1 93 ? 18.406 8.688 -1.232 1 98.44 93 LEU B CA 1
ATOM 2420 C C . LEU B 1 93 ? 18.188 9.523 0.026 1 98.44 93 LEU B C 1
ATOM 2422 O O . LEU B 1 93 ? 18.203 10.75 -0.032 1 98.44 93 LEU B O 1
ATOM 2426 N N . ILE B 1 94 ? 17.938 8.898 1.157 1 98.06 94 ILE B N 1
ATOM 2427 C CA . ILE B 1 94 ? 17.438 9.57 2.352 1 98.06 94 ILE B CA 1
ATOM 2428 C C . ILE B 1 94 ? 18.469 10.578 2.85 1 98.06 94 ILE B C 1
ATOM 2430 O O . ILE B 1 94 ? 18.156 11.742 3.084 1 98.06 94 ILE B O 1
ATOM 2434 N N . ASP B 1 95 ? 19.734 10.203 2.891 1 94.94 95 ASP B N 1
ATOM 2435 C CA . ASP B 1 95 ? 20.781 11.055 3.449 1 94.94 95 ASP B CA 1
ATOM 2436 C C . ASP B 1 95 ? 21.078 12.227 2.518 1 94.94 95 ASP B C 1
ATOM 2438 O O . ASP B 1 95 ? 21.703 13.211 2.93 1 94.94 95 ASP B O 1
ATOM 2442 N N . ASN B 1 96 ? 20.672 12.094 1.232 1 94.44 96 ASN B N 1
ATOM 2443 C CA . ASN B 1 96 ? 20.844 13.188 0.288 1 94.44 96 ASN B CA 1
ATOM 2444 C C . ASN B 1 96 ? 19.922 14.359 0.606 1 94.44 96 ASN B C 1
ATOM 2446 O O . ASN B 1 96 ? 20.172 15.492 0.199 1 94.44 96 ASN B O 1
ATOM 2450 N N . TRP B 1 97 ? 18.844 14.062 1.322 1 93.31 97 TRP B N 1
ATOM 2451 C CA . TRP B 1 97 ? 17.828 15.086 1.465 1 93.31 97 TRP B CA 1
ATOM 2452 C C . TRP B 1 97 ? 17.562 15.398 2.936 1 93.31 97 TRP B C 1
ATOM 2454 O O . TRP B 1 97 ? 17.25 16.531 3.289 1 93.31 97 TRP B O 1
ATOM 2464 N N . ILE B 1 98 ? 17.656 14.406 3.799 1 92.69 98 ILE B N 1
ATOM 2465 C CA . ILE B 1 98 ? 17.297 14.578 5.199 1 92.69 98 ILE B CA 1
ATOM 2466 C C . ILE B 1 98 ? 18.547 14.5 6.074 1 92.69 98 ILE B C 1
ATOM 2468 O O . ILE B 1 98 ? 19.172 13.445 6.184 1 92.69 98 ILE B O 1
ATOM 2472 N N . THR B 1 99 ? 18.844 15.609 6.699 1 92.62 99 THR B N 1
ATOM 2473 C CA . THR B 1 99 ? 19.969 15.719 7.621 1 92.62 99 THR B CA 1
ATOM 2474 C C . THR B 1 99 ? 19.5 16.203 8.992 1 92.62 99 THR B C 1
ATOM 2476 O O . THR B 1 99 ? 18.422 16.797 9.117 1 92.62 99 THR B O 1
ATOM 2479 N N . PRO B 1 100 ? 20.328 15.914 9.992 1 89.88 100 PRO B N 1
ATOM 2480 C CA . PRO B 1 100 ? 19.969 16.422 11.32 1 89.88 100 PRO B CA 1
ATOM 2481 C C . PRO B 1 100 ? 19.75 17.938 11.328 1 89.88 100 PRO B C 1
ATOM 2483 O O . PRO B 1 100 ? 18.859 18.422 12.031 1 89.88 100 PRO B O 1
ATOM 2486 N N . GLN B 1 101 ? 20.484 18.641 10.539 1 90.19 101 GLN B N 1
ATOM 2487 C CA . GLN B 1 101 ? 20.344 20.094 10.461 1 90.19 101 GLN B CA 1
ATOM 2488 C C . GLN B 1 101 ? 18.984 20.484 9.891 1 90.19 101 GLN B C 1
ATOM 2490 O O . GLN B 1 101 ? 18.344 21.422 10.375 1 90.19 101 GLN B O 1
ATOM 2495 N N . LEU B 1 102 ? 18.531 19.75 8.93 1 90.56 102 LEU B N 1
ATOM 2496 C CA . LEU B 1 102 ? 17.25 20.031 8.312 1 90.56 102 LEU B CA 1
ATOM 2497 C C . LEU B 1 102 ? 16.109 19.688 9.273 1 90.56 102 LEU B C 1
ATOM 2499 O O . LEU B 1 102 ? 15.102 20.406 9.328 1 90.56 102 LEU B O 1
ATOM 2503 N N . LEU B 1 103 ? 16.297 18.672 10.031 1 88.38 103 LEU B N 1
ATOM 2504 C CA . LEU B 1 103 ? 15.266 18.219 10.953 1 88.38 103 LEU B CA 1
ATOM 2505 C C . LEU B 1 103 ? 15.07 19.219 12.086 1 88.38 103 LEU B C 1
ATOM 2507 O O . LEU B 1 103 ? 13.969 19.328 12.641 1 88.38 103 LEU B O 1
ATOM 2511 N N . SER B 1 104 ? 16.094 20 12.398 1 85.56 104 SER B N 1
ATOM 2512 C CA . SER B 1 104 ? 16.031 20.984 13.469 1 85.56 104 SER B CA 1
ATOM 2513 C C . SER B 1 104 ? 15.742 22.391 12.922 1 85.56 104 SER B C 1
ATOM 2515 O O . SER B 1 104 ? 15.648 23.344 13.688 1 85.56 104 SER B O 1
ATOM 2517 N N . GLY B 1 105 ? 15.664 22.5 11.594 1 86.56 105 GLY B N 1
ATOM 2518 C CA . GLY B 1 105 ? 15.492 23.797 10.945 1 86.56 105 GLY B CA 1
ATOM 2519 C C . GLY B 1 105 ? 14.031 24.188 10.758 1 86.56 105 GLY B C 1
ATOM 2520 O O . GLY B 1 105 ? 13.141 23.562 11.352 1 86.56 105 GLY B O 1
ATOM 2521 N N . PRO B 1 106 ? 13.781 25.266 10.031 1 90.62 106 PRO B N 1
ATOM 2522 C CA . PRO B 1 106 ? 12.414 25.703 9.75 1 90.62 106 PRO B CA 1
ATOM 2523 C C . PRO B 1 106 ? 11.594 24.641 9.039 1 90.62 106 PRO B C 1
ATOM 2525 O O . PRO B 1 106 ? 12.102 23.953 8.148 1 90.62 106 PRO B O 1
ATOM 2528 N N . PRO B 1 107 ? 10.352 24.5 9.406 1 91 107 PRO B N 1
ATOM 2529 C CA . PRO B 1 107 ? 9.492 23.453 8.836 1 91 107 PRO B CA 1
ATOM 2530 C C . PRO B 1 107 ? 9.367 23.562 7.316 1 91 107 PRO B C 1
ATOM 2532 O O . PRO B 1 107 ? 9.266 22.547 6.629 1 91 107 PRO B O 1
ATOM 2535 N N . GLU B 1 108 ? 9.422 24.75 6.824 1 92.81 108 GLU B N 1
ATOM 2536 C CA . GLU B 1 108 ? 9.25 24.953 5.391 1 92.81 108 GLU B CA 1
ATOM 2537 C C . GLU B 1 108 ? 10.406 24.328 4.609 1 92.81 108 GLU B C 1
ATOM 2539 O O . GLU B 1 108 ? 10.203 23.781 3.523 1 92.81 108 GLU B O 1
ATOM 2544 N N . VAL B 1 109 ? 11.547 24.469 5.184 1 94.94 109 VAL B N 1
ATOM 2545 C CA . VAL B 1 109 ? 12.734 23.906 4.535 1 94.94 109 VAL B CA 1
ATOM 2546 C C . VAL B 1 109 ? 12.68 22.375 4.594 1 94.94 109 VAL B C 1
ATOM 2548 O O . VAL B 1 109 ? 12.984 21.703 3.605 1 94.94 109 VAL B O 1
ATOM 2551 N N . LEU B 1 110 ? 12.281 21.828 5.695 1 95.12 110 LEU B N 1
ATOM 2552 C CA . LEU B 1 110 ? 12.133 20.375 5.855 1 95.12 110 LEU B CA 1
ATOM 2553 C C . LEU B 1 110 ? 11.07 19.844 4.898 1 95.12 110 LEU B C 1
ATOM 2555 O O . LEU B 1 110 ? 11.266 18.781 4.293 1 95.12 110 LEU B O 1
ATOM 2559 N N . GLU B 1 111 ? 9.984 20.594 4.77 1 96 111 GLU B N 1
ATOM 2560 C CA . GLU B 1 111 ? 8.922 20.188 3.85 1 96 111 GLU B CA 1
ATOM 2561 C C . GLU B 1 111 ? 9.445 20.062 2.422 1 96 111 GLU B C 1
ATOM 2563 O O . GLU B 1 111 ? 9.156 19.094 1.73 1 96 111 GLU B O 1
ATOM 2568 N N . SER B 1 112 ? 10.195 21.062 1.992 1 97.62 112 SER B N 1
ATOM 2569 C CA . SER B 1 112 ? 10.734 21.062 0.637 1 97.62 112 SER B CA 1
ATOM 2570 C C . SER B 1 112 ? 11.695 19.891 0.423 1 97.62 112 SER B C 1
ATOM 2572 O O . SER B 1 112 ? 11.648 19.219 -0.611 1 97.62 112 SER B O 1
ATOM 2574 N N . ALA B 1 113 ? 12.508 19.641 1.389 1 97.81 113 ALA B N 1
ATOM 2575 C CA . ALA B 1 113 ? 13.469 18.547 1.303 1 97.81 113 ALA B CA 1
ATOM 2576 C C . ALA B 1 113 ? 12.766 17.203 1.257 1 97.81 113 ALA B C 1
ATOM 2578 O O . ALA B 1 113 ? 13.125 16.328 0.457 1 97.81 113 ALA B O 1
ATOM 2579 N N . LEU B 1 114 ? 11.82 17.031 2.109 1 98.12 114 LEU B N 1
ATOM 2580 C CA . LEU B 1 114 ? 11.07 15.781 2.15 1 98.12 114 LEU B CA 1
ATOM 2581 C C . LEU B 1 114 ? 10.32 15.555 0.845 1 98.12 114 LEU B C 1
ATOM 2583 O O . LEU B 1 114 ? 10.258 14.43 0.344 1 98.12 114 LEU B O 1
ATOM 2587 N N . ALA B 1 115 ? 9.758 16.625 0.297 1 98.69 115 ALA B N 1
ATOM 2588 C CA . ALA B 1 115 ? 9.078 16.516 -0.993 1 98.69 115 ALA B CA 1
ATOM 2589 C C . ALA B 1 115 ? 10.023 16.016 -2.074 1 98.69 115 ALA B C 1
ATOM 2591 O O . ALA B 1 115 ? 9.656 15.156 -2.881 1 98.69 115 ALA B O 1
ATOM 2592 N N . GLU B 1 116 ? 11.203 16.547 -2.105 1 98.69 116 GLU B N 1
ATOM 2593 C CA . GLU B 1 116 ? 12.203 16.125 -3.09 1 98.69 116 GLU B CA 1
ATOM 2594 C C . GLU B 1 116 ? 12.625 14.672 -2.867 1 98.69 116 GLU B C 1
ATOM 2596 O O . GLU B 1 116 ? 12.867 13.938 -3.824 1 98.69 116 GLU B O 1
ATOM 2601 N N . LEU B 1 117 ? 12.727 14.273 -1.611 1 98.75 117 LEU B N 1
ATOM 2602 C CA . LEU B 1 117 ? 13.039 12.883 -1.3 1 98.75 117 LEU B CA 1
ATOM 2603 C C . LEU B 1 117 ? 11.969 11.945 -1.856 1 98.75 117 LEU B C 1
ATOM 2605 O O . LEU B 1 117 ? 12.289 10.945 -2.494 1 98.75 117 LEU B O 1
ATOM 2609 N N . ILE B 1 118 ? 10.703 12.289 -1.587 1 98.88 118 ILE B N 1
ATOM 2610 C CA . ILE B 1 118 ? 9.602 11.469 -2.088 1 98.88 118 ILE B CA 1
ATOM 2611 C C . ILE B 1 118 ? 9.664 11.398 -3.613 1 98.88 118 ILE B C 1
ATOM 2613 O O . ILE B 1 118 ? 9.555 10.32 -4.199 1 98.88 118 ILE B O 1
ATOM 2617 N N . LEU B 1 119 ? 9.906 12.531 -4.246 1 98.88 119 LEU B N 1
ATOM 2618 C CA . LEU B 1 119 ? 9.953 12.609 -5.699 1 98.88 119 LEU B CA 1
ATOM 2619 C C . LEU B 1 119 ? 11.102 11.766 -6.254 1 98.88 119 LEU B C 1
ATOM 2621 O O . LEU B 1 119 ? 10.93 11.039 -7.23 1 98.88 119 LEU B O 1
ATOM 2625 N N . ASP B 1 120 ? 12.227 11.828 -5.676 1 98.81 120 ASP B N 1
ATOM 2626 C CA . ASP B 1 120 ? 13.367 11.047 -6.121 1 98.81 120 ASP B CA 1
ATOM 2627 C C . ASP B 1 120 ? 13.125 9.547 -5.918 1 98.81 120 ASP B C 1
ATOM 2629 O O . ASP B 1 120 ? 13.578 8.727 -6.719 1 98.81 120 ASP B O 1
ATOM 2633 N N . THR B 1 121 ? 12.508 9.234 -4.805 1 98.88 121 THR B N 1
ATOM 2634 C CA . THR B 1 121 ? 12.156 7.84 -4.551 1 98.88 121 THR B CA 1
ATOM 2635 C C . THR B 1 121 ? 11.211 7.312 -5.629 1 98.88 121 THR B C 1
ATOM 2637 O O . THR B 1 121 ? 11.375 6.191 -6.113 1 98.88 121 THR B O 1
ATOM 2640 N N . TYR B 1 122 ? 10.242 8.164 -6.004 1 98.94 122 TYR B N 1
ATOM 2641 C CA . TYR B 1 122 ? 9.352 7.84 -7.109 1 98.94 122 TYR B CA 1
ATOM 2642 C C . TYR B 1 122 ? 10.141 7.613 -8.398 1 98.94 122 TYR B C 1
ATOM 2644 O O . TYR B 1 122 ? 9.93 6.613 -9.086 1 98.94 122 TYR B O 1
ATOM 2652 N N . ARG B 1 123 ? 11.055 8.438 -8.711 1 98.75 123 ARG B N 1
ATOM 2653 C CA . ARG B 1 123 ? 11.82 8.398 -9.953 1 98.75 123 ARG B CA 1
ATOM 2654 C C . ARG B 1 123 ? 12.695 7.148 -10.008 1 98.75 123 ARG B C 1
ATOM 2656 O O . ARG B 1 123 ? 12.805 6.508 -11.055 1 98.75 123 ARG B O 1
ATOM 2663 N N . VAL B 1 124 ? 13.297 6.785 -8.914 1 98.75 124 VAL B N 1
ATOM 2664 C CA . VAL B 1 124 ? 14.148 5.602 -8.883 1 98.75 124 VAL B CA 1
ATOM 2665 C C . VAL B 1 124 ? 13.305 4.344 -9.078 1 98.75 124 VAL B C 1
ATOM 2667 O O . VAL B 1 124 ? 13.727 3.393 -9.734 1 98.75 124 VAL B O 1
ATOM 2670 N N . THR B 1 125 ? 12.125 4.348 -8.453 1 98.88 125 THR B N 1
ATOM 2671 C CA . THR B 1 125 ? 11.219 3.223 -8.641 1 98.88 125 THR B CA 1
ATOM 2672 C C . THR B 1 125 ? 10.797 3.107 -10.102 1 98.88 125 THR B C 1
ATOM 2674 O O . THR B 1 125 ? 10.797 2.014 -10.672 1 98.88 125 THR B O 1
ATOM 2677 N N . GLN B 1 126 ? 10.461 4.254 -10.703 1 98.38 126 GLN B N 1
ATOM 2678 C CA . GLN B 1 126 ? 10.055 4.309 -12.102 1 98.38 126 GLN B CA 1
ATOM 2679 C C . GLN B 1 126 ? 11.18 3.824 -13.016 1 98.38 126 GLN B C 1
ATOM 2681 O O . GLN B 1 126 ? 10.93 3.182 -14.039 1 98.38 126 GLN B O 1
ATOM 2686 N N . ALA B 1 127 ? 12.398 4.129 -12.656 1 98.56 127 ALA B N 1
ATOM 2687 C CA . ALA B 1 127 ? 13.562 3.801 -13.477 1 98.56 127 ALA B CA 1
ATOM 2688 C C . ALA B 1 127 ? 13.938 2.326 -13.344 1 98.56 127 ALA B C 1
ATOM 2690 O O . ALA B 1 127 ? 14.734 1.806 -14.117 1 98.56 127 ALA B O 1
ATOM 2691 N N . THR B 1 128 ? 13.391 1.662 -12.367 1 98.69 128 THR B N 1
ATOM 2692 C CA . THR B 1 128 ? 13.688 0.255 -12.117 1 98.69 128 THR B CA 1
ATOM 2693 C C . THR B 1 128 ? 12.703 -0.643 -12.867 1 98.69 128 THR B C 1
ATOM 2695 O O . THR B 1 128 ? 11.492 -0.515 -12.711 1 98.69 128 THR B O 1
ATOM 2698 N N . LEU B 1 129 ? 13.227 -1.561 -13.68 1 98.44 129 LEU B N 1
ATOM 2699 C CA . LEU B 1 129 ? 12.375 -2.482 -14.422 1 98.44 129 LEU B CA 1
ATOM 2700 C C . LEU B 1 129 ? 11.484 -3.283 -13.484 1 98.44 129 LEU B C 1
ATOM 2702 O O . LEU B 1 129 ? 11.977 -4.039 -12.641 1 98.44 129 LEU B O 1
ATOM 2706 N N . GLY B 1 130 ? 10.227 -3.037 -13.594 1 98.12 130 GLY B N 1
ATOM 2707 C CA . GLY B 1 130 ? 9.258 -3.738 -12.766 1 98.12 130 GLY B CA 1
ATOM 2708 C C . GLY B 1 130 ? 9.234 -3.252 -11.328 1 98.12 130 GLY B C 1
ATOM 2709 O O . GLY B 1 130 ? 8.797 -3.973 -10.43 1 98.12 130 GLY B O 1
ATOM 2710 N N . GLY B 1 131 ? 9.703 -2.055 -11.07 1 98.69 131 GLY B N 1
ATOM 2711 C CA . GLY B 1 131 ? 9.914 -1.557 -9.719 1 98.69 131 GLY B CA 1
ATOM 2712 C C . GLY B 1 131 ? 8.664 -1.617 -8.859 1 98.69 131 GLY B C 1
ATOM 2713 O O . GLY B 1 131 ? 8.68 -2.207 -7.777 1 98.69 131 GLY B O 1
ATOM 2714 N N . MET B 1 132 ? 7.555 -1.085 -9.367 1 98.12 132 MET B N 1
ATOM 2715 C CA . MET B 1 132 ? 6.332 -1.042 -8.57 1 98.12 132 MET B CA 1
ATOM 2716 C C . MET B 1 132 ? 5.723 -2.434 -8.438 1 98.12 132 MET B C 1
ATOM 2718 O O . MET B 1 132 ? 5.16 -2.771 -7.391 1 98.12 132 MET B O 1
ATOM 2722 N N . TRP B 1 133 ? 5.895 -3.301 -9.422 1 98.12 133 TRP B N 1
ATOM 2723 C CA . TRP B 1 133 ? 5.391 -4.668 -9.336 1 98.12 133 TRP B CA 1
ATOM 2724 C C . TRP B 1 133 ? 6.188 -5.48 -8.312 1 98.12 133 TRP B C 1
ATOM 2726 O O . TRP B 1 133 ? 5.629 -6.336 -7.625 1 98.12 133 TRP B O 1
ATOM 2736 N N . ILE B 1 134 ? 7.453 -5.199 -8.281 1 98.69 134 ILE B N 1
ATOM 2737 C CA . ILE B 1 134 ? 8.289 -5.82 -7.258 1 98.69 134 ILE B CA 1
ATOM 2738 C C . ILE B 1 134 ? 7.785 -5.426 -5.871 1 98.69 134 ILE B C 1
ATOM 2740 O O . ILE B 1 134 ? 7.527 -6.285 -5.027 1 98.69 134 ILE B O 1
ATOM 2744 N N . LEU B 1 135 ? 7.539 -4.164 -5.664 1 98.69 135 LEU B N 1
ATOM 2745 C CA . LEU B 1 135 ? 7.113 -3.668 -4.359 1 98.69 135 LEU B CA 1
ATOM 2746 C C . LEU B 1 135 ? 5.73 -4.199 -3.998 1 98.69 135 LEU B C 1
ATOM 2748 O O . LEU B 1 135 ? 5.492 -4.59 -2.854 1 98.69 135 LEU B O 1
ATOM 2752 N N . LYS B 1 136 ? 4.867 -4.223 -4.961 1 98.31 136 LYS B N 1
ATOM 2753 C CA . LYS B 1 136 ? 3.541 -4.789 -4.723 1 98.31 136 LYS B CA 1
ATOM 2754 C C . LYS B 1 136 ? 3.633 -6.277 -4.391 1 98.31 136 LYS B C 1
ATOM 2756 O O . LYS B 1 136 ? 2.893 -6.777 -3.543 1 98.31 136 LYS B O 1
ATOM 2761 N N . GLY B 1 137 ? 4.547 -6.98 -5.027 1 98.25 137 GLY B N 1
ATOM 2762 C CA . GLY B 1 137 ? 4.77 -8.391 -4.734 1 98.25 137 GLY B CA 1
ATOM 2763 C C . GLY B 1 137 ? 5.285 -8.625 -3.326 1 98.25 137 GLY B C 1
ATOM 2764 O O . GLY B 1 137 ? 4.863 -9.57 -2.658 1 98.25 137 GLY B O 1
ATOM 2765 N N . LEU B 1 138 ? 6.16 -7.766 -2.887 1 98.25 138 LEU B N 1
ATOM 2766 C CA . LEU B 1 138 ? 6.715 -7.891 -1.544 1 98.25 138 LEU B CA 1
ATOM 2767 C C . LEU B 1 138 ? 5.625 -7.738 -0.49 1 98.25 138 LEU B C 1
ATOM 2769 O O . LEU B 1 138 ? 5.734 -8.289 0.609 1 98.25 138 LEU B O 1
ATOM 2773 N N . ARG B 1 139 ? 4.551 -7.012 -0.802 1 97.75 139 ARG B N 1
ATOM 2774 C CA . ARG B 1 139 ? 3.439 -6.801 0.123 1 97.75 139 ARG B CA 1
ATOM 2775 C C . ARG B 1 139 ? 2.479 -7.988 0.099 1 97.75 139 ARG B C 1
ATOM 2777 O O . ARG B 1 139 ? 1.987 -8.414 1.146 1 97.75 139 ARG B O 1
ATOM 2784 N N . ALA B 1 140 ? 2.318 -8.555 -1.042 1 97.81 140 ALA B N 1
ATOM 2785 C CA . ALA B 1 140 ? 1.202 -9.477 -1.237 1 97.81 140 ALA B CA 1
ATOM 2786 C C . ALA B 1 140 ? 1.626 -10.922 -0.966 1 97.81 140 ALA B C 1
ATOM 2788 O O . ALA B 1 140 ? 0.783 -11.781 -0.704 1 97.81 140 ALA B O 1
ATOM 2789 N N . VAL B 1 141 ? 2.93 -11.227 -1.127 1 98.06 141 VAL B N 1
ATOM 2790 C CA . VAL B 1 141 ? 3.428 -12.586 -0.948 1 98.06 141 VAL B CA 1
ATOM 2791 C C . VAL B 1 141 ? 3.943 -12.758 0.478 1 98.06 141 VAL B C 1
ATOM 2793 O O . VAL B 1 141 ? 4.969 -12.188 0.849 1 98.06 141 VAL B O 1
ATOM 2796 N N . PRO B 1 142 ? 3.33 -13.594 1.238 1 97.12 142 PRO B N 1
ATOM 2797 C CA . PRO B 1 142 ? 3.678 -13.703 2.656 1 97.12 142 PRO B CA 1
ATOM 2798 C C . PRO B 1 142 ? 5.152 -14.031 2.879 1 97.12 142 PRO B C 1
ATOM 2800 O O . PRO B 1 142 ? 5.797 -13.43 3.746 1 97.12 142 PRO B O 1
ATOM 2803 N N . ALA B 1 143 ? 5.723 -14.828 2.068 1 97.19 143 ALA B N 1
ATOM 2804 C CA . ALA B 1 143 ? 7.113 -15.258 2.227 1 97.19 143 ALA B CA 1
ATOM 2805 C C . ALA B 1 143 ? 8.078 -14.102 1.98 1 97.19 143 ALA B C 1
ATOM 2807 O O . ALA B 1 143 ? 9.258 -14.188 2.303 1 97.19 143 ALA B O 1
ATOM 2808 N N . LEU B 1 144 ? 7.551 -12.977 1.468 1 98.25 144 LEU B N 1
ATOM 2809 C CA . LEU B 1 144 ? 8.438 -11.898 1.043 1 98.25 144 LEU B CA 1
ATOM 2810 C C . LEU B 1 144 ? 8.195 -10.641 1.868 1 98.25 144 LEU B C 1
ATOM 2812 O O . LEU B 1 144 ? 8.938 -9.664 1.752 1 98.25 144 LEU B O 1
ATOM 2816 N N . GLU B 1 145 ? 7.195 -10.594 2.711 1 97.81 145 GLU B N 1
ATOM 2817 C CA . GLU B 1 145 ? 6.816 -9.398 3.463 1 97.81 145 GLU B CA 1
ATOM 2818 C C . GLU B 1 145 ? 8 -8.852 4.262 1 97.81 145 GLU B C 1
ATOM 2820 O O . GLU B 1 145 ? 8.156 -7.637 4.391 1 97.81 145 GLU B O 1
ATOM 2825 N N . HIS B 1 146 ? 8.797 -9.844 4.797 1 98.06 146 HIS B N 1
ATOM 2826 C CA . HIS B 1 146 ? 9.883 -9.445 5.684 1 98.06 146 HIS B CA 1
ATOM 2827 C C . HIS B 1 146 ? 10.891 -8.57 4.953 1 98.06 146 HIS B C 1
ATOM 2829 O O . HIS B 1 146 ? 11.539 -7.719 5.57 1 98.06 146 HIS B O 1
ATOM 2835 N N . VAL B 1 147 ? 11.047 -8.727 3.637 1 98.62 147 VAL B N 1
ATOM 2836 C CA . VAL B 1 147 ? 12.008 -7.949 2.863 1 98.62 147 VAL B CA 1
ATOM 2837 C C . VAL B 1 147 ? 11.664 -6.465 2.957 1 98.62 147 VAL B C 1
ATOM 2839 O O . VAL B 1 147 ? 12.531 -5.637 3.252 1 98.62 147 VAL B O 1
ATOM 2842 N N . ARG B 1 148 ? 10.438 -6.137 2.736 1 98.56 148 ARG B N 1
ATOM 2843 C CA . ARG B 1 148 ? 9.953 -4.762 2.809 1 98.56 148 ARG B CA 1
ATOM 2844 C C . ARG B 1 148 ? 9.938 -4.262 4.25 1 98.56 148 ARG B C 1
ATOM 2846 O O . ARG B 1 148 ? 10.445 -3.178 4.543 1 98.56 148 ARG B O 1
ATOM 2853 N N . LEU B 1 149 ? 9.406 -5.066 5.156 1 98.56 149 LEU B N 1
ATOM 2854 C CA . LEU B 1 149 ? 9.203 -4.652 6.539 1 98.56 149 LEU B CA 1
ATOM 2855 C C . LEU B 1 149 ? 10.531 -4.426 7.242 1 98.56 149 LEU B C 1
ATOM 2857 O O . LEU B 1 149 ? 10.688 -3.461 7.996 1 98.56 149 LEU B O 1
ATOM 2861 N N . ASP B 1 150 ? 11.445 -5.332 7.016 1 98.62 150 ASP B N 1
ATOM 2862 C CA . ASP B 1 150 ? 12.766 -5.164 7.625 1 98.62 150 ASP B CA 1
ATOM 2863 C C . ASP B 1 150 ? 13.422 -3.863 7.168 1 98.62 150 ASP B C 1
ATOM 2865 O O . ASP B 1 150 ? 14.031 -3.156 7.969 1 98.62 150 ASP B O 1
ATOM 2869 N N . SER B 1 151 ? 13.289 -3.586 5.918 1 98.69 151 SER B N 1
ATOM 2870 C CA . SER B 1 151 ? 13.836 -2.342 5.379 1 98.69 151 SER B CA 1
ATOM 2871 C C . SER B 1 151 ? 13.156 -1.128 6.008 1 98.69 151 SER B C 1
ATOM 2873 O O . SER B 1 151 ? 13.828 -0.207 6.477 1 98.69 151 SER B O 1
ATOM 2875 N N . HIS B 1 152 ? 11.836 -1.109 6.051 1 98.56 152 HIS B N 1
ATOM 2876 C CA . HIS B 1 152 ? 11.078 0.001 6.621 1 98.56 152 HIS B CA 1
ATOM 2877 C C . HIS B 1 152 ? 11.414 0.195 8.094 1 98.56 152 HIS B C 1
ATOM 2879 O O . HIS B 1 152 ? 11.547 1.329 8.562 1 98.56 152 HIS B O 1
ATOM 2885 N N . ARG B 1 153 ? 11.547 -0.922 8.789 1 98.5 153 ARG B N 1
ATOM 2886 C CA . ARG B 1 153 ? 11.883 -0.866 10.203 1 98.5 153 ARG B CA 1
ATOM 2887 C C . ARG B 1 153 ? 13.273 -0.284 10.422 1 98.5 153 ARG B C 1
ATOM 2889 O O . ARG B 1 153 ? 13.484 0.521 11.328 1 98.5 153 ARG B O 1
ATOM 2896 N N . LYS B 1 154 ? 14.156 -0.697 9.609 1 98.38 154 LYS B N 1
ATOM 2897 C CA . LYS B 1 154 ? 15.516 -0.177 9.695 1 98.38 154 LYS B CA 1
ATOM 2898 C C . LYS B 1 154 ? 15.547 1.331 9.461 1 98.38 154 LYS B C 1
ATOM 2900 O O . LYS B 1 154 ? 16.141 2.074 10.25 1 98.38 154 LYS B O 1
ATOM 2905 N N . VAL B 1 155 ? 14.922 1.783 8.438 1 98.25 155 VAL B N 1
ATOM 2906 C CA . VAL B 1 155 ? 14.883 3.197 8.078 1 98.25 155 VAL B CA 1
ATOM 2907 C C . VAL B 1 155 ? 14.18 3.988 9.18 1 98.25 155 VAL B C 1
ATOM 2909 O O . VAL B 1 155 ? 14.688 5.016 9.633 1 98.25 155 VAL B O 1
ATOM 2912 N N . SER B 1 156 ? 13.031 3.539 9.648 1 98 156 SER B N 1
ATOM 2913 C CA . SER B 1 156 ? 12.258 4.27 10.648 1 98 156 SER B CA 1
ATOM 2914 C C . SER B 1 156 ? 13 4.34 11.984 1 98 156 SER B C 1
ATOM 2916 O O . SER B 1 156 ? 12.945 5.359 12.672 1 98 156 SER B O 1
ATOM 2918 N N . ALA B 1 157 ? 13.695 3.256 12.32 1 97.69 157 ALA B N 1
ATOM 2919 C CA . ALA B 1 157 ? 14.469 3.248 13.562 1 97.69 157 ALA B CA 1
ATOM 2920 C C . ALA B 1 157 ? 15.594 4.285 13.516 1 97.69 157 ALA B C 1
ATOM 2922 O O . ALA B 1 157 ? 15.82 5.004 14.492 1 97.69 157 ALA B O 1
ATOM 2923 N N . ALA B 1 158 ? 16.234 4.34 12.422 1 96.75 158 ALA B N 1
ATOM 2924 C CA . ALA B 1 158 ? 17.312 5.32 12.258 1 96.75 158 ALA B CA 1
ATOM 2925 C C . ALA B 1 158 ? 16.766 6.746 12.359 1 96.75 158 ALA B C 1
ATOM 2927 O O . ALA B 1 158 ? 17.359 7.586 13.039 1 96.75 158 ALA B O 1
ATOM 2928 N N . GLN B 1 159 ? 15.688 7.031 11.727 1 95.5 159 GLN B N 1
ATOM 2929 C CA . GLN B 1 159 ? 15.086 8.359 11.766 1 95.5 159 GLN B CA 1
ATOM 2930 C C . GLN B 1 159 ? 14.594 8.695 13.172 1 95.5 159 GLN B C 1
ATOM 2932 O O . GLN B 1 159 ? 14.727 9.836 13.625 1 95.5 159 GLN B O 1
ATOM 2937 N N . ALA B 1 160 ? 14.008 7.715 13.844 1 96.19 160 ALA B N 1
ATOM 2938 C CA . ALA B 1 160 ? 13.531 7.918 15.211 1 96.19 160 ALA B CA 1
ATOM 2939 C C . ALA B 1 160 ? 14.68 8.289 16.141 1 96.19 160 ALA B C 1
ATOM 2941 O O . ALA B 1 160 ? 14.523 9.156 17.016 1 96.19 160 ALA B O 1
ATOM 2942 N N . GLN B 1 161 ? 15.789 7.652 15.969 1 95.69 161 GLN B N 1
ATOM 2943 C CA . GLN B 1 161 ? 16.969 7.93 16.781 1 95.69 161 GLN B CA 1
ATOM 2944 C C . GLN B 1 161 ? 17.453 9.359 16.578 1 95.69 161 GLN B C 1
ATOM 2946 O O . GLN B 1 161 ? 17.781 10.062 17.531 1 95.69 161 GLN B O 1
ATOM 2951 N N . ILE B 1 162 ? 17.5 9.781 15.391 1 94.38 162 ILE B N 1
ATOM 2952 C CA . ILE B 1 162 ? 17.938 11.133 15.062 1 94.38 162 ILE B CA 1
ATOM 2953 C C . ILE B 1 162 ? 16.953 12.148 15.656 1 94.38 162 ILE B C 1
ATOM 2955 O O . ILE B 1 162 ? 17.375 13.133 16.266 1 94.38 162 ILE B O 1
ATOM 2959 N N . LEU B 1 163 ? 15.68 11.906 15.477 1 93.88 163 LEU B N 1
ATOM 2960 C CA . LEU B 1 163 ? 14.656 12.797 16.016 1 93.88 163 LEU B CA 1
ATOM 2961 C C . LEU B 1 163 ? 14.742 12.891 17.531 1 93.88 163 LEU B C 1
ATOM 2963 O O . LEU B 1 163 ? 14.586 13.969 18.094 1 93.88 163 LEU B O 1
ATOM 2967 N N . ALA B 1 164 ? 14.992 11.773 18.141 1 94 164 ALA B N 1
ATOM 2968 C CA . ALA B 1 164 ? 15.109 11.742 19.594 1 94 164 ALA B CA 1
ATOM 2969 C C . ALA B 1 164 ? 16.281 12.586 20.062 1 94 164 ALA B C 1
ATOM 2971 O O . ALA B 1 164 ? 16.219 13.219 21.125 1 94 164 ALA B O 1
ATOM 2972 N N . ALA B 1 165 ? 17.312 12.602 19.328 1 92.75 165 ALA B N 1
ATOM 2973 C CA . ALA B 1 165 ? 18.484 13.406 19.672 1 92.75 165 ALA B CA 1
ATOM 2974 C C . ALA B 1 165 ? 18.203 14.891 19.5 1 92.75 165 ALA B C 1
ATOM 2976 O O . ALA B 1 165 ? 18.688 15.719 20.266 1 92.75 165 ALA B O 1
ATOM 2977 N N . ILE B 1 166 ? 17.438 15.219 18.547 1 90.94 166 ILE B N 1
ATOM 2978 C CA . ILE B 1 166 ? 17.125 16.594 18.219 1 90.94 166 ILE B CA 1
ATOM 2979 C C . ILE B 1 166 ? 16.047 17.125 19.172 1 90.94 166 ILE B C 1
ATOM 2981 O O . ILE B 1 166 ? 16.078 18.297 19.562 1 90.94 166 ILE B O 1
ATOM 2985 N N . PHE B 1 167 ? 15.141 16.234 19.484 1 90.69 167 PHE B N 1
ATOM 2986 C CA . PHE B 1 167 ? 14.031 16.594 20.359 1 90.69 167 PHE B CA 1
ATOM 2987 C C . PHE B 1 167 ? 14.031 15.734 21.625 1 90.69 167 PHE B C 1
ATOM 2989 O O . PHE B 1 167 ? 13.102 14.953 21.844 1 90.69 167 PHE B O 1
ATOM 2996 N N . PRO B 1 168 ? 14.906 16.016 22.562 1 91 168 PRO B N 1
ATOM 2997 C CA . PRO B 1 168 ? 15.062 15.148 23.734 1 91 168 PRO B CA 1
ATOM 2998 C C . PRO B 1 168 ? 13.875 15.219 24.688 1 91 168 PRO B C 1
ATOM 3000 O O . PRO B 1 168 ? 13.672 14.312 25.5 1 91 168 PRO B O 1
ATOM 3003 N N . GLN B 1 169 ? 13.023 16.234 24.562 1 91.5 169 GLN B N 1
ATOM 3004 C CA . GLN B 1 169 ? 11.898 16.391 25.469 1 91.5 169 GLN B CA 1
ATOM 3005 C C . GLN B 1 169 ? 10.664 15.641 24.953 1 91.5 169 GLN B C 1
ATOM 3007 O O . GLN B 1 169 ? 9.688 15.461 25.688 1 91.5 169 GLN B O 1
ATOM 3012 N N . ALA B 1 170 ? 10.75 15.242 23.734 1 92 170 ALA B N 1
ATOM 3013 C CA . ALA B 1 170 ? 9.617 14.539 23.141 1 92 170 ALA B CA 1
ATOM 3014 C C . ALA B 1 170 ? 9.586 13.078 23.578 1 92 170 ALA B C 1
ATOM 3016 O O . ALA B 1 170 ? 10.625 12.484 23.859 1 92 170 ALA B O 1
ATOM 3017 N N . ASP B 1 171 ? 8.383 12.531 23.625 1 93.38 171 ASP B N 1
ATOM 3018 C CA . ASP B 1 171 ? 8.211 11.117 23.938 1 93.38 171 ASP B CA 1
ATOM 3019 C C . ASP B 1 171 ? 8.828 10.234 22.859 1 93.38 171 ASP B C 1
ATOM 3021 O O . ASP B 1 171 ? 8.398 10.266 21.703 1 93.38 171 ASP B O 1
ATOM 3025 N N . PRO B 1 172 ? 9.812 9.43 23.219 1 93.75 172 PRO B N 1
ATOM 3026 C CA . PRO B 1 172 ? 10.5 8.594 22.234 1 93.75 172 PRO B CA 1
ATOM 3027 C C . PRO B 1 172 ? 9.555 7.641 21.5 1 93.75 172 PRO B C 1
ATOM 3029 O O . PRO B 1 172 ? 9.766 7.324 20.328 1 93.75 172 PRO B O 1
ATOM 3032 N N . GLN B 1 173 ? 8.547 7.211 22.172 1 94.06 173 GLN B N 1
ATOM 3033 C CA . GLN B 1 173 ? 7.59 6.309 21.547 1 94.06 173 GLN B CA 1
ATOM 3034 C C . GLN B 1 173 ? 6.785 7.027 20.469 1 94.06 173 GLN B C 1
ATOM 3036 O O . GLN B 1 173 ? 6.492 6.449 19.422 1 94.06 173 GLN B O 1
ATOM 3041 N N . GLN B 1 174 ? 6.469 8.242 20.703 1 94.44 174 GLN B N 1
ATOM 3042 C CA . GLN B 1 174 ? 5.754 9.039 19.719 1 94.44 174 GLN B CA 1
ATOM 3043 C C . GLN B 1 174 ? 6.637 9.336 18.5 1 94.44 174 GLN B C 1
ATOM 3045 O O . GLN B 1 174 ? 6.16 9.32 17.359 1 94.44 174 GLN B O 1
ATOM 3050 N N . LEU B 1 175 ? 7.898 9.57 18.781 1 94.81 175 LEU B N 1
ATOM 3051 C CA . LEU B 1 175 ? 8.836 9.82 17.703 1 94.81 175 LEU B CA 1
ATOM 3052 C C . LEU B 1 175 ? 9.008 8.586 16.828 1 94.81 175 LEU B C 1
ATOM 3054 O O . LEU B 1 175 ? 9.031 8.688 15.602 1 94.81 175 LEU B O 1
ATOM 3058 N N . ALA B 1 176 ? 9.094 7.453 17.469 1 96.56 176 ALA B N 1
ATOM 3059 C CA . ALA B 1 176 ? 9.234 6.195 16.734 1 96.56 176 ALA B CA 1
ATOM 3060 C C . ALA B 1 176 ? 7.992 5.914 15.883 1 96.56 176 ALA B C 1
ATOM 3062 O O . ALA B 1 176 ? 8.102 5.5 14.727 1 96.56 176 ALA B O 1
ATOM 3063 N N . THR B 1 177 ? 6.812 6.184 16.453 1 97.12 177 THR B N 1
ATOM 3064 C CA . THR B 1 177 ? 5.559 5.996 15.734 1 97.12 177 THR B CA 1
ATOM 3065 C C . THR B 1 177 ? 5.48 6.934 14.531 1 97.12 177 THR B C 1
ATOM 3067 O O . THR B 1 177 ? 5.145 6.508 13.422 1 97.12 177 THR B O 1
ATOM 3070 N N . ALA B 1 178 ? 5.848 8.156 14.75 1 96.56 178 ALA B N 1
ATOM 3071 C CA . ALA B 1 178 ? 5.805 9.156 13.68 1 96.56 178 ALA B CA 1
ATOM 3072 C C . ALA B 1 178 ? 6.75 8.781 12.547 1 96.56 178 ALA B C 1
ATOM 3074 O O . ALA B 1 178 ? 6.395 8.898 11.367 1 96.56 178 ALA B O 1
ATOM 3075 N N . ALA B 1 179 ? 7.918 8.312 12.93 1 97.12 179 ALA B N 1
ATOM 3076 C CA . ALA B 1 179 ? 8.906 7.926 11.922 1 97.12 179 ALA B CA 1
ATOM 3077 C C . ALA B 1 179 ? 8.406 6.746 11.094 1 97.12 179 ALA B C 1
ATOM 3079 O O . ALA B 1 179 ? 8.539 6.742 9.867 1 97.12 179 ALA B O 1
ATOM 3080 N N . ARG B 1 180 ? 7.832 5.773 11.734 1 98.31 180 ARG B N 1
ATOM 3081 C CA . ARG B 1 180 ? 7.344 4.59 11.031 1 98.31 180 ARG B CA 1
ATOM 3082 C C . ARG B 1 180 ? 6.16 4.938 10.133 1 98.31 180 ARG B C 1
ATOM 3084 O O . ARG B 1 180 ? 6.059 4.438 9.016 1 98.31 180 ARG B O 1
ATOM 3091 N N . VAL B 1 181 ? 5.266 5.793 10.633 1 98.44 181 VAL B N 1
ATOM 3092 C CA . VAL B 1 181 ? 4.121 6.25 9.859 1 98.44 181 VAL B CA 1
ATOM 3093 C C . VAL B 1 181 ? 4.605 7.031 8.641 1 98.44 181 VAL B C 1
ATOM 3095 O O . VAL B 1 181 ? 4.105 6.832 7.527 1 98.44 181 VAL B O 1
ATOM 3098 N N . ALA B 1 182 ? 5.594 7.863 8.82 1 97.88 182 ALA B N 1
ATOM 3099 C CA . ALA B 1 182 ? 6.125 8.672 7.723 1 97.88 182 ALA B CA 1
ATOM 3100 C C . ALA B 1 182 ? 6.656 7.785 6.602 1 97.88 182 ALA B C 1
ATOM 3102 O O . ALA B 1 182 ? 6.402 8.047 5.422 1 97.88 182 ALA B O 1
ATOM 3103 N N . VAL B 1 183 ? 7.367 6.738 6.953 1 98.5 183 VAL B N 1
ATOM 3104 C CA . VAL B 1 183 ? 7.906 5.812 5.965 1 98.5 183 VAL B CA 1
ATOM 3105 C C . VAL B 1 183 ? 6.766 5.18 5.172 1 98.5 183 VAL B C 1
ATOM 3107 O O . VAL B 1 183 ? 6.824 5.105 3.939 1 98.5 183 VAL B O 1
ATOM 3110 N N . GLU B 1 184 ? 5.711 4.75 5.84 1 98.44 184 GLU B N 1
ATOM 3111 C CA . GLU B 1 184 ? 4.57 4.141 5.168 1 98.44 184 GLU B CA 1
ATOM 3112 C C . GLU B 1 184 ? 3.875 5.141 4.242 1 98.44 184 GLU B C 1
ATOM 3114 O O . GLU B 1 184 ? 3.494 4.793 3.123 1 98.44 184 GLU B O 1
ATOM 3119 N N . MET B 1 185 ? 3.734 6.371 4.699 1 98.31 185 MET B N 1
ATOM 3120 C CA . MET B 1 185 ? 3.084 7.398 3.893 1 98.31 185 MET B CA 1
ATOM 3121 C C . MET B 1 185 ? 3.881 7.68 2.623 1 98.31 185 MET B C 1
ATOM 3123 O O . MET B 1 185 ? 3.303 7.867 1.552 1 98.31 185 MET B O 1
ATOM 3127 N N . ILE B 1 186 ? 5.141 7.715 2.783 1 98.75 186 ILE B N 1
ATOM 3128 C CA . ILE B 1 186 ? 6.004 7.98 1.636 1 98.75 186 ILE B CA 1
ATOM 3129 C C . ILE B 1 186 ? 5.859 6.855 0.613 1 98.75 186 ILE B C 1
ATOM 3131 O O . ILE B 1 186 ? 5.633 7.109 -0.572 1 98.75 186 ILE B O 1
ATOM 3135 N N . HIS B 1 187 ? 5.922 5.648 1.05 1 98.62 187 HIS B N 1
ATOM 3136 C CA . HIS B 1 187 ? 5.809 4.527 0.125 1 98.62 187 HIS B CA 1
ATOM 3137 C C . HIS B 1 187 ? 4.41 4.449 -0.48 1 98.62 187 HIS B C 1
ATOM 3139 O O . HIS B 1 187 ? 4.254 4.066 -1.642 1 98.62 187 HIS B O 1
ATOM 3145 N N . ALA B 1 188 ? 3.42 4.777 0.305 1 98.44 188 ALA B N 1
ATOM 3146 C CA . ALA B 1 188 ? 2.061 4.832 -0.228 1 98.44 188 ALA B CA 1
ATOM 3147 C C . ALA B 1 188 ? 1.939 5.902 -1.312 1 98.44 188 ALA B C 1
ATOM 3149 O O . ALA B 1 188 ? 1.197 5.73 -2.281 1 98.44 188 ALA B O 1
ATOM 3150 N N . THR B 1 189 ? 2.605 6.992 -1.128 1 98.81 189 THR B N 1
ATOM 3151 C CA . THR B 1 189 ? 2.617 8.062 -2.119 1 98.81 189 THR B CA 1
ATOM 3152 C C . THR B 1 189 ? 3.215 7.574 -3.436 1 98.81 189 THR B C 1
ATOM 3154 O O . THR B 1 189 ? 2.668 7.844 -4.508 1 98.81 189 THR B O 1
ATOM 3157 N N . ILE B 1 190 ? 4.301 6.855 -3.35 1 98.81 190 ILE B N 1
ATOM 3158 C CA . ILE B 1 190 ? 4.945 6.32 -4.543 1 98.81 190 ILE B CA 1
ATOM 3159 C C . ILE B 1 190 ? 3.977 5.402 -5.285 1 98.81 190 ILE B C 1
ATOM 3161 O O . ILE B 1 190 ? 3.801 5.527 -6.5 1 98.81 190 ILE B O 1
ATOM 3165 N N . GLU B 1 191 ? 3.359 4.535 -4.547 1 98.62 191 GLU B N 1
ATOM 3166 C CA . GLU B 1 191 ? 2.402 3.629 -5.172 1 98.62 191 GLU B CA 1
ATOM 3167 C C . GLU B 1 191 ? 1.255 4.398 -5.82 1 98.62 191 GLU B C 1
ATOM 3169 O O . GLU B 1 191 ? 0.848 4.082 -6.941 1 98.62 191 GLU B O 1
ATOM 3174 N N . LEU B 1 192 ? 0.756 5.391 -5.113 1 98.69 192 LEU B N 1
ATOM 3175 C CA . LEU B 1 192 ? -0.324 6.227 -5.629 1 98.69 192 LEU B CA 1
ATOM 3176 C C . LEU B 1 192 ? 0.063 6.844 -6.969 1 98.69 192 LEU B C 1
ATOM 3178 O O . LEU B 1 192 ? -0.737 6.855 -7.906 1 98.69 192 LEU B O 1
ATOM 3182 N N . LEU B 1 193 ? 1.254 7.309 -7.078 1 98.69 193 LEU B N 1
ATOM 3183 C CA . LEU B 1 193 ? 1.718 8 -8.273 1 98.69 193 LEU B CA 1
ATOM 3184 C C . LEU B 1 193 ? 1.868 7.027 -9.438 1 98.69 193 LEU B C 1
ATOM 3186 O O . LEU B 1 193 ? 1.827 7.434 -10.602 1 98.69 193 LEU B O 1
ATOM 3190 N N . PHE B 1 194 ? 2.059 5.77 -9.164 1 98.31 194 PHE B N 1
ATOM 3191 C CA . PHE B 1 194 ? 2.076 4.758 -10.211 1 98.31 194 PHE B CA 1
ATOM 3192 C C . PHE B 1 194 ? 0.658 4.371 -10.617 1 98.31 194 PHE B C 1
ATOM 3194 O O . PHE B 1 194 ? 0.404 4.043 -11.781 1 98.31 194 PHE B O 1
ATOM 3201 N N . ASP B 1 195 ? -0.244 4.414 -9.656 1 97.75 195 ASP B N 1
ATOM 3202 C CA . ASP B 1 195 ? -1.614 3.961 -9.867 1 97.75 195 ASP B CA 1
ATOM 3203 C C . ASP B 1 195 ? -2.445 5.043 -10.555 1 97.75 195 ASP B C 1
ATOM 3205 O O . ASP B 1 195 ? -3.412 4.738 -11.258 1 97.75 195 ASP B O 1
ATOM 3209 N N . GLU B 1 196 ? -2.082 6.332 -10.312 1 97.44 196 GLU B N 1
ATOM 3210 C CA . GLU B 1 196 ? -2.877 7.469 -10.766 1 97.44 196 GLU B CA 1
ATO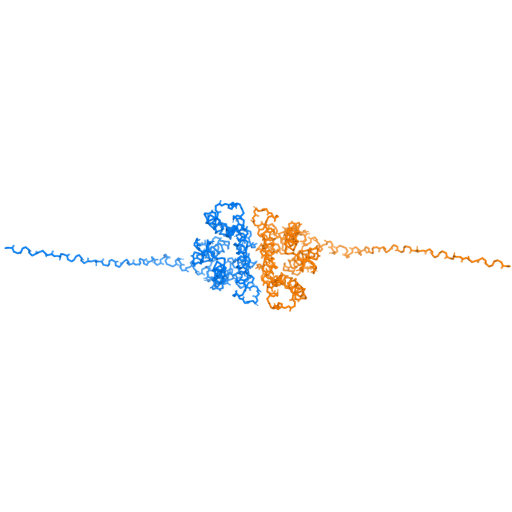M 3211 C C . GLU B 1 196 ? -2.033 8.43 -11.602 1 97.44 196 GLU B C 1
ATOM 3213 O O . GLU B 1 196 ? -0.855 8.648 -11.305 1 97.44 196 GLU B O 1
ATOM 3218 N N . SER B 1 197 ? -2.721 8.984 -12.625 1 96.31 197 SER B N 1
ATOM 3219 C CA . SER B 1 197 ? -2.088 10.062 -13.375 1 96.31 197 SER B CA 1
ATOM 3220 C C . SER B 1 197 ? -2.229 11.398 -12.656 1 96.31 197 SER B C 1
ATOM 3222 O O . SER B 1 197 ? -3.191 12.133 -12.875 1 96.31 197 SER B O 1
ATOM 3224 N N . MET B 1 198 ? -1.365 11.672 -11.703 1 97.38 198 MET B N 1
ATOM 3225 C CA . MET B 1 198 ? -1.327 12.914 -10.93 1 97.38 198 MET B CA 1
ATOM 3226 C C . MET B 1 198 ? 0.023 13.609 -11.086 1 97.38 198 MET B C 1
ATOM 3228 O O . MET B 1 198 ? 1.004 12.984 -11.492 1 97.38 198 MET B O 1
ATOM 3232 N N . ASP B 1 199 ? 0.032 14.875 -10.82 1 97.88 199 ASP B N 1
ATOM 3233 C CA . ASP B 1 199 ? 1.293 15.609 -10.844 1 97.88 199 ASP B CA 1
ATOM 3234 C C . ASP B 1 199 ? 2.184 15.211 -9.672 1 97.88 199 ASP B C 1
ATOM 3236 O O . ASP B 1 199 ? 1.873 15.523 -8.516 1 97.88 199 ASP B O 1
ATOM 3240 N N . PRO B 1 200 ? 3.295 14.555 -9.969 1 98.56 200 PRO B N 1
ATOM 3241 C CA . PRO B 1 200 ? 4.117 14.023 -8.875 1 98.56 200 PRO B CA 1
ATOM 3242 C C . PRO B 1 200 ? 4.625 15.117 -7.934 1 98.56 200 PRO B C 1
ATOM 3244 O O . PRO B 1 200 ? 4.633 14.93 -6.715 1 98.56 200 PRO B O 1
ATOM 3247 N N . LYS B 1 201 ? 5.043 16.234 -8.477 1 98.31 201 LYS B N 1
ATOM 3248 C CA . LYS B 1 201 ? 5.578 17.312 -7.648 1 98.31 201 LYS B CA 1
ATOM 3249 C C . LYS B 1 201 ? 4.535 17.828 -6.66 1 98.31 201 LYS B C 1
ATOM 3251 O O . LYS B 1 201 ? 4.824 18 -5.477 1 98.31 201 LYS B O 1
ATOM 3256 N N . ASN B 1 202 ? 3.346 17.984 -7.145 1 97.19 202 ASN B N 1
ATOM 3257 C CA . ASN B 1 202 ? 2.26 18.484 -6.309 1 97.19 202 ASN B CA 1
ATOM 3258 C C . ASN B 1 202 ? 1.899 17.5 -5.207 1 97.19 202 ASN B C 1
ATOM 3260 O O . ASN B 1 202 ? 1.722 17.875 -4.051 1 97.19 202 ASN B O 1
ATOM 3264 N N . VAL B 1 203 ? 1.796 16.25 -5.508 1 98.44 203 VAL B N 1
ATOM 3265 C CA . VAL B 1 203 ? 1.426 15.211 -4.551 1 98.44 203 VAL B CA 1
ATOM 3266 C C . VAL B 1 203 ? 2.523 15.062 -3.498 1 98.44 203 VAL B C 1
ATOM 3268 O O . VAL B 1 203 ? 2.238 14.984 -2.301 1 98.44 203 VAL B O 1
ATOM 3271 N N . CYS B 1 204 ? 3.791 15.023 -3.934 1 98.75 204 CYS B N 1
ATOM 3272 C CA . CYS B 1 204 ? 4.914 14.883 -3.016 1 98.75 204 CYS B CA 1
ATOM 3273 C C . CYS B 1 204 ? 4.969 16.047 -2.033 1 98.75 204 CYS B C 1
ATOM 3275 O O . CYS B 1 204 ? 5.188 15.844 -0.837 1 98.75 204 CYS B O 1
ATOM 3277 N N . ALA B 1 205 ? 4.746 17.266 -2.559 1 97.75 205 ALA B N 1
ATOM 3278 C CA . ALA B 1 205 ? 4.734 18.438 -1.697 1 97.75 205 ALA B CA 1
ATOM 3279 C C . ALA B 1 205 ? 3.609 18.359 -0.672 1 97.75 205 ALA B C 1
ATOM 3281 O O . ALA B 1 205 ? 3.797 18.703 0.496 1 97.75 205 ALA B O 1
ATOM 3282 N N . MET B 1 206 ? 2.471 17.906 -1.074 1 97 206 MET B N 1
ATOM 3283 C CA . MET B 1 206 ? 1.305 17.781 -0.203 1 97 206 MET B CA 1
ATOM 3284 C C . MET B 1 206 ? 1.57 16.797 0.925 1 97 206 MET B C 1
ATOM 3286 O O . MET B 1 206 ? 1.347 17.109 2.096 1 97 206 MET B O 1
ATOM 3290 N N . VAL B 1 207 ? 2.076 15.633 0.597 1 98.19 207 VAL B N 1
ATOM 3291 C CA . VAL B 1 207 ? 2.322 14.594 1.589 1 98.19 207 VAL B CA 1
ATOM 3292 C C . VAL B 1 207 ? 3.441 15.031 2.531 1 98.19 207 VAL B C 1
ATOM 3294 O O . VAL B 1 207 ? 3.359 14.82 3.744 1 98.19 207 VAL B O 1
ATOM 3297 N N . ALA B 1 208 ? 4.445 15.672 1.955 1 97.94 208 ALA B N 1
ATOM 3298 C CA . ALA B 1 208 ? 5.52 16.203 2.787 1 97.94 208 ALA B CA 1
ATOM 3299 C C . ALA B 1 208 ? 4.98 17.188 3.824 1 97.94 208 ALA B C 1
ATOM 3301 O O . ALA B 1 208 ? 5.359 17.125 4.996 1 97.94 208 ALA B O 1
ATOM 3302 N N . SER B 1 209 ? 4.129 18.047 3.369 1 95.81 209 SER B N 1
ATOM 3303 C CA . SER B 1 209 ? 3.533 19.031 4.273 1 95.81 209 SER B CA 1
ATOM 3304 C C . SER B 1 209 ? 2.732 18.344 5.375 1 95.81 209 SER B C 1
ATOM 3306 O O . SER B 1 209 ? 2.787 18.766 6.535 1 95.81 209 SER B O 1
ATOM 3308 N N . MET B 1 210 ? 2.029 17.297 5.113 1 95.5 210 MET B N 1
ATOM 3309 C CA . MET B 1 210 ? 1.254 16.547 6.09 1 95.5 210 MET B CA 1
ATOM 3310 C C . MET B 1 210 ? 2.166 15.914 7.141 1 95.5 210 MET B C 1
ATOM 3312 O O . MET B 1 210 ? 1.908 16.031 8.336 1 95.5 210 MET B O 1
ATOM 3316 N N . ILE B 1 211 ? 3.225 15.312 6.656 1 96.62 211 ILE B N 1
ATOM 3317 C CA . ILE B 1 211 ? 4.141 14.609 7.547 1 96.62 211 ILE B CA 1
ATOM 3318 C C . ILE B 1 211 ? 4.832 15.609 8.469 1 96.62 211 ILE B C 1
ATOM 3320 O O . ILE B 1 211 ? 4.863 15.414 9.688 1 96.62 211 ILE B O 1
ATOM 3324 N N . VAL B 1 212 ? 5.277 16.75 7.934 1 94.56 212 VAL B N 1
ATOM 3325 C CA . VAL B 1 212 ? 6.043 17.734 8.688 1 94.56 212 VAL B CA 1
ATOM 3326 C C . VAL B 1 212 ? 5.133 18.438 9.695 1 94.56 212 VAL B C 1
ATOM 3328 O O . VAL B 1 212 ? 5.559 18.766 10.805 1 94.56 212 VAL B O 1
ATOM 3331 N N . SER B 1 213 ? 3.9 18.641 9.352 1 91 213 SER B N 1
ATOM 3332 C CA . SER B 1 213 ? 2.957 19.281 10.266 1 91 213 SER B CA 1
ATOM 3333 C C . SER B 1 213 ? 2.838 18.5 11.57 1 91 213 SER B C 1
ATOM 3335 O O . SER B 1 213 ? 2.656 19.094 12.641 1 91 213 SER B O 1
ATOM 3337 N N . HIS B 1 214 ? 2.955 17.234 11.555 1 87.94 214 HIS B N 1
ATOM 3338 C CA . HIS B 1 214 ? 2.852 16.422 12.766 1 87.94 214 HIS B CA 1
ATOM 3339 C C . HIS B 1 214 ? 4.121 16.531 13.602 1 87.94 214 HIS B C 1
ATOM 3341 O O . HIS B 1 214 ? 4.066 16.453 14.828 1 87.94 214 HIS B O 1
ATOM 3347 N N . LEU B 1 215 ? 5.195 16.656 12.945 1 83.38 215 LEU B N 1
ATOM 3348 C CA . LEU B 1 215 ? 6.441 16.828 13.688 1 83.38 215 LEU B CA 1
ATOM 3349 C C . LEU B 1 215 ? 6.406 18.109 14.516 1 83.38 215 LEU B C 1
ATOM 3351 O O . LEU B 1 215 ? 6.922 18.141 15.633 1 83.38 215 LEU B O 1
ATOM 3355 N N . ASP B 1 216 ? 5.777 19.078 13.984 1 78.38 216 ASP B N 1
ATOM 3356 C CA . ASP B 1 216 ? 5.637 20.344 14.68 1 78.38 216 ASP B CA 1
ATOM 3357 C C . ASP B 1 216 ? 4.801 20.188 15.953 1 78.38 216 ASP B C 1
ATOM 3359 O O . ASP B 1 216 ? 5.027 20.875 16.938 1 78.38 216 ASP B O 1
ATOM 3363 N N . ARG B 1 217 ? 3.957 19.297 15.938 1 80.81 217 ARG B N 1
ATOM 3364 C CA . ARG B 1 217 ? 3.1 19.031 17.094 1 80.81 217 ARG B CA 1
ATOM 3365 C C . ARG B 1 217 ? 3.854 18.266 18.172 1 80.81 217 ARG B C 1
ATOM 3367 O O . ARG B 1 217 ? 3.561 18.422 19.359 1 80.81 217 ARG B O 1
ATOM 3374 N N . LEU B 1 218 ? 4.766 17.453 17.75 1 78.5 218 LEU B N 1
ATOM 3375 C CA . LEU B 1 218 ? 5.539 16.656 18.703 1 78.5 218 LEU B CA 1
ATOM 3376 C C . LEU B 1 218 ? 6.586 17.516 19.406 1 78.5 218 LEU B C 1
ATOM 3378 O O . LEU B 1 218 ? 6.945 17.234 20.547 1 78.5 218 LEU B O 1
ATOM 3382 N N . ALA B 1 219 ? 7.145 18.422 18.797 1 69.69 219 ALA B N 1
ATOM 3383 C CA . ALA B 1 219 ? 8.141 19.344 19.359 1 69.69 219 ALA B CA 1
ATOM 3384 C C . ALA B 1 219 ? 7.801 20.781 19.031 1 69.69 219 ALA B C 1
ATOM 3386 O O . ALA B 1 219 ? 8.375 21.375 18.109 1 69.69 219 ALA B O 1
ATOM 3387 N N . PRO B 1 220 ? 6.664 21.281 19.812 1 60.22 220 PRO B N 1
ATOM 3388 C CA . PRO B 1 220 ? 6.289 22.656 19.484 1 60.22 220 PRO B CA 1
ATOM 3389 C C . PRO B 1 220 ? 7.449 23.625 19.641 1 60.22 220 PRO B C 1
ATOM 3391 O O . PRO B 1 220 ? 8.32 23.438 20.5 1 60.22 220 PRO B O 1
ATOM 3394 N N . ALA B 1 221 ? 7.812 24.312 18.594 1 53.84 221 ALA B N 1
ATOM 3395 C CA . ALA B 1 221 ? 8.828 25.344 18.719 1 53.84 221 ALA B CA 1
ATOM 3396 C C . ALA B 1 221 ? 8.672 26.109 20.031 1 53.84 221 ALA B C 1
ATOM 3398 O O . ALA B 1 221 ? 7.559 26.297 20.531 1 53.84 221 ALA B O 1
ATOM 3399 N N . PRO B 1 222 ? 9.703 26.266 20.781 1 48.5 222 PRO B N 1
ATOM 3400 C CA . PRO B 1 222 ? 9.648 27.156 21.938 1 48.5 222 PRO B CA 1
ATOM 3401 C C . PRO B 1 222 ? 8.938 28.469 21.656 1 48.5 222 PRO B C 1
ATOM 3403 O O . PRO B 1 222 ? 9.008 28.984 20.547 1 48.5 222 PRO B O 1
ATOM 3406 N N . SER B 1 223 ? 7.535 28.594 22.156 1 42.25 223 SER B N 1
ATOM 3407 C CA . SER B 1 223 ? 6.973 29.938 22.125 1 42.25 223 SER B CA 1
ATOM 3408 C C . SER B 1 223 ? 8.055 31 22.328 1 42.25 223 SER B C 1
ATOM 3410 O O . SER B 1 223 ? 8.852 30.906 23.266 1 42.25 223 SER B O 1
ATOM 3412 N N . ALA B 1 224 ? 8.289 31.594 21.297 1 40.62 224 ALA B N 1
ATOM 3413 C CA . ALA B 1 224 ? 9.047 32.812 21.609 1 40.62 224 ALA B CA 1
ATOM 3414 C C . ALA B 1 224 ? 8.352 33.625 22.688 1 40.62 224 ALA B C 1
ATOM 3416 O O . ALA B 1 224 ? 7.117 33.688 22.734 1 40.62 224 ALA B O 1
#

Foldseek 3Di:
DPPPPPPPPPPPPPPPPPPPDPPPVVVVVVVLLVLLLLLQLVLCVVPNPVPDWLVSSCVSSVHDSVVVCVRPVTSLRSLLVLLLVLLVVLLVLCCVQDDLVLLLDDLVSQLVSQLVSLVVNLVSLVVRRNSLRSVVSLVPPPSRVCSVVVSLLVQLVVQLVSLCVSAVPFDSVVSSVLSSVLSVLSVVLSNVVVVDVDDSSVSSSVSSSVSSVVVCVRRPPPPD/DPPPPPPPPPPPPPPPPPPPDPPPVVVVVVVLLVLLLLLQLVVCVVPNPVPDFLVSSCVSSVHDSVVVCVRPVTSLRSLLVLLLVLLVVLLVLCCVQDDLVLLLDDLVSQLLSQLVSLVVNLVSLVVRRNSLRSVVSLVPPPVNVCSVVVSLLVQLVVQLVSLCVSAVPFDSVVSSVLSSVLSVLSVVLSNVVVVDVDDSSVSSSVSSSVSSVVVCVRRPPPPD

pLDDT: mean 88.58, std 19.56, range [27.25, 98.94]

InterPro domains:
  IPR001647 DNA-binding HTH domain, TetR-type [PF00440] (36-79)
  IPR001647 DNA-binding HTH domain, TetR-type [PR00455] (36-49)
  IPR001647 DNA-binding HTH domain, TetR-type [PR00455] (57-80)
  IPR001647 DNA-binding HTH domain, TetR-type [PS50977] (30-90)
  IPR009057 Homedomain-like superfamily [SSF46689] (26-97)
  IPR023772 DNA-binding HTH domain, TetR-type, conserved site [PS01081] (48-79)
  IPR050109 HTH-type, TetR-like transcriptional regulator [PTHR30055] (21-206)

Solvent-accessible surface area (backbone atoms only — not comparable to full-atom values): 24722 Å² total; per-residue (Å²): 137,83,81,77,82,79,79,76,77,77,75,77,76,77,74,74,75,68,77,74,72,64,55,67,69,57,42,51,48,49,49,51,54,49,44,48,52,52,20,39,31,51,41,36,66,74,61,21,56,56,61,58,47,61,67,57,25,20,62,66,51,72,47,52,70,71,65,48,46,76,78,38,86,46,58,66,55,54,48,49,52,56,43,51,54,52,51,49,58,48,57,65,45,46,71,79,48,58,44,75,66,44,74,72,44,60,65,68,58,36,23,54,32,45,14,51,41,45,45,50,41,38,50,53,37,70,71,32,76,40,32,65,59,44,54,30,34,26,67,32,31,72,94,35,32,60,64,53,49,52,50,51,50,52,53,17,50,54,50,20,54,54,49,38,69,75,38,70,88,39,59,62,68,57,40,37,49,51,29,43,50,46,54,50,49,47,54,44,49,42,51,46,55,73,76,38,100,63,63,60,70,61,53,26,40,51,52,22,44,20,55,48,55,48,52,44,68,60,55,60,70,77,79,123,137,83,78,78,81,79,79,77,78,76,77,78,74,77,73,74,75,68,78,75,70,63,54,67,67,58,42,50,49,49,50,52,53,49,43,47,52,53,19,40,31,52,41,36,65,71,59,21,56,56,62,57,46,61,67,58,26,19,63,66,51,72,47,52,68,73,65,49,45,74,78,37,88,47,58,65,54,54,50,48,51,56,42,51,53,52,50,50,58,46,57,64,45,46,72,79,48,57,44,74,66,44,74,74,44,59,66,69,62,35,21,54,31,45,13,52,42,46,45,50,41,38,50,55,37,70,71,33,77,38,32,64,60,44,54,32,35,28,65,34,31,72,96,34,32,60,64,54,49,51,50,50,50,52,53,17,50,54,50,20,53,54,49,39,70,75,38,71,85,39,60,61,68,58,42,37,50,51,29,42,49,46,54,50,48,50,54,44,49,41,52,45,55,73,76,39,98,64,62,59,70,61,52,26,40,51,53,22,44,20,54,48,55,48,53,43,68,61,55,61,70,77,79,124

Nearest PDB structures (foldseek):
  3mvp-assembly1_A  TM=6.256E-01  e=2.378E-05  Streptococcus mutans UA159
  3mvp-assembly1_B  TM=6.674E-01  e=1.056E-04  Streptococcus mutans UA159
  5wm9-assembly1_A  TM=6.881E-01  e=1.847E-04  Mycobacterium tuberculosis H37Rv
  2id6-assembly1_A-2  TM=6.027E-01  e=4.816E-03  Thermotoga maritima
  7w2q-assembly1_B  TM=5.697E-01  e=5.538E-03  Pseudomonas aeruginosa PAO1

Organism: NCBI:txid2813360

Secondary structure (DSSP, 8-state):
-----------------------HHHHHHHHHHHHHHHHHHHHHHHH-TTT--HHHHHHHHT--HHHHHTT-SSHHHHHHHHHHHHHHHHHTTHHHH--HHHHTS-HHHHHHHHHHHHHHHHHHHHHSTTHHHHHHHHHH-GGGHHHHHHHHHHHHHHHHHHHHHH-TTS-HHHHHHHHHHHHHHHHHHHHHHHHS---HHHHHHHHHHHHHHHHHHHS-----/-----------------------HHHHHHHHHHHHHHHHHHHHHHHH-TTT--HHHHHHHHT--HHHHHTT-SSHHHHHHHHHHHHHHHHHTTHHHH--HHHHTS-HHHHHHHHHHHHHHHHHHHHHSTTHHHHHHHHHH-GGGHHHHHHHHHHHHHHHHHHHHHH-TTS-HHHHHHHHHHHHHHHHHHHHHHHHS---HHHHHHHHHHHHHHHHHHHS-----

Sequence (448 aa):
MVKLNTASARAATTGKTQEHKKPPAQQRSTETYERILVATAQTLCDVGIERLSTNLVCECAGLTPPALYRYFPNKYALLSVLGERLLEKQNGLIDNWITPQLLSGPPEVLESALAELILDTYRVTQATLGGMWILKGLRAVPALEHVRLDSHRKVSAAQAQILAAIFPQADPQQLATAARVAVEMIHATIELLFDESMDPKNVCAMVASMIVSHLDRLAPAPSAMVKLNTASARAATTGKTQEHKKPPAQQRSTETYERILVATAQTLCDVGIERLSTNLVCECAGLTPPALYRYFPNKYALLSVLGERLLEKQNGLIDNWITPQLLSGPPEVLESALAELILDTYRVTQATLGGMWILKGLRAVPALEHVRLDSHRKVSAAQAQILAAIFPQADPQQLATAARVAVEMIHATIELLFDESMDPKNVCAMVASMIVSHLDRLAPAPSA